Protein AF-A0A940B332-F1 (afdb_monomer_lite)

Foldseek 3Di:
DADADPDPFVVVVVVVVVCVVVVVPPPDDDDDDDDDDDDDDDDDDDDDDDDDDDDDDDPPPPDPDDPQLVVQCVVCVLLVHHSVLCVPVRVLLVLLLVLLLAQLLCQLCSSLSSSLSSLCNVQPDPVQSVVLSVLSNQAHEEEAEDLGFAWDQDQLRNYIYTYYNVPLPDDPSNSLRVQLNVLLSQQCTPPSHAQAFWWDLVADIDGPVPDDPVSVVVPPDDRTDTFDQVLLSNLVSQLSSCVRPQVAGDASRLSVLLLQLVCLQPNPVLSSCLRSDSCVRVSVVVLVVLLPDDPVRSVQQRLQSVCLRRVPDPHDPDHAASLLSSQSSNCSRVNNVQVVVLLNLQSLQRSQVPPRPPPNDDHPPVVNVVSHDDPVVQVVLQCVQVVVDPPADPQKDKDGWGWGDDRSATWTKIAIDHPDPVDAFGMKIFRADSVVRDTPDMDTDGDPRCPDRSQDDDDDPVLVVVQVVQQAPLQVQLVDDFDPDDDPLRVLSRLQSVLSNQQSAAEAADPSPPPVVVAAGQPDSVLSVLLSVLVSVLSVLDFHCLQSLLRGSQAHHEYEYEGQDDDPDQWDWDDDRNHIYTYGYQHRNDPVSSVCSNLSVLLSSLLSVVSRLVSSCSSHSDQPDDPVVLCVLADPPQDAPLDDDPVVLVVSCVVRVQQAPDSQLSNGPSSRRSNLLSCLLVLHQHHPSSLVSLVSVVVSSPVSDPCVRPPPARSSRVSSVVNNVVNVVVVD

Sequence (732 aa):
MLRSQKVGCVLLACIVLLEIVVGTACRKTDKKDNTADSTEISETEEDPSSIGSEETPSQTEAKPMDPIEKEAKELASELGVSEKELHGRYDLFIKYADCVVNNPKMGDWRGYALHYFPIIADHLTEEYEESFLEKVKDLRMISMPIEDAGGDFNAPGDTIRITGDGSVYKTETTYTTIYHEMTHFLDAFVEGEESPDMFYTGERFAYPDDYTEEENLNNQSYNYKVIYASFITEGGAELYMSKYFGRSPRAYFSESCFLTGIEWIYGSEALDTLFFSKDSTKRFIDMLKDAGYSDEEICKVFDSFNYDTYARIDQPEDFICFEDVLVDLYEHVKGKNWKEDKVFCQILQQIHLGYNHMYEPAVKNPEINDVLVEYSQRSQWTNAIMDQISDIPEDAFYDQLCVMIRNDKPYLASRVSVCDITVRLDAVEVEYDFDSDKMLSYDIIIYNHPTEIPKTLPQGAELDERLSSFAHDNSKAHQQTPYSGSSEMKDLYERACEIGNKYGVYIHVGEDLPEYLGRGDVSSAEHLKSALDQVEKVLGQFPEGYFDQLNYGYYTGFDIVLCDWPLWEEMSVLRTGEDYFFHVALECRNDKNVALVGERLLDAIFSATDLKLKNYYENFETPDFSEEKWDELNPVEFFYSGYVDEDKSKEQFAQNKEYVATEKSIIWAPKDRSQLMTSVMQSKDLSETCLKKAEYYSSVIREVFDDSNWPEKTFWEEEIAAQSENSGEKAA

Structure (mmCIF, N/CA/C/O backbone):
data_AF-A0A940B332-F1
#
_entry.id   AF-A0A940B332-F1
#
loop_
_atom_site.group_PDB
_atom_site.id
_atom_site.type_symbol
_atom_site.label_atom_id
_atom_site.label_alt_id
_atom_site.label_comp_id
_atom_site.label_asym_id
_atom_site.label_entity_id
_atom_site.label_seq_id
_atom_site.pdbx_PDB_ins_code
_atom_site.Cartn_x
_atom_site.Cartn_y
_atom_site.Cartn_z
_atom_site.occupancy
_atom_site.B_iso_or_equiv
_atom_site.auth_seq_id
_atom_site.auth_comp_id
_atom_site.auth_asym_id
_atom_site.auth_atom_id
_atom_site.pdbx_PDB_model_num
ATOM 1 N N . MET A 1 1 ? 13.219 2.779 11.810 1.00 25.81 1 MET A N 1
ATOM 2 C CA . MET A 1 1 ? 12.960 4.078 11.151 1.00 25.81 1 MET A CA 1
ATOM 3 C C . MET A 1 1 ? 11.539 4.045 10.565 1.00 25.81 1 MET A C 1
ATOM 5 O O . MET A 1 1 ? 11.357 3.984 9.367 1.00 25.81 1 MET A O 1
ATOM 9 N N . LEU A 1 2 ? 10.515 4.016 11.432 1.00 23.53 2 LEU A N 1
ATOM 10 C CA . LEU A 1 2 ? 9.114 3.641 11.127 1.00 23.53 2 LEU A CA 1
ATOM 11 C C . LEU A 1 2 ? 8.190 4.845 10.796 1.00 23.53 2 LEU A C 1
ATOM 13 O O . LEU A 1 2 ? 7.052 4.905 11.248 1.00 23.53 2 LEU A O 1
ATOM 17 N N . ARG A 1 3 ? 8.665 5.868 10.071 1.00 23.08 3 ARG A N 1
ATOM 18 C CA . ARG A 1 3 ? 7.883 7.113 9.842 1.00 23.08 3 ARG A CA 1
ATOM 19 C C . ARG A 1 3 ? 7.769 7.581 8.381 1.00 23.08 3 ARG A C 1
ATOM 21 O O . ARG A 1 3 ? 7.344 8.706 8.145 1.00 23.08 3 ARG A O 1
ATOM 28 N N . SER A 1 4 ? 8.096 6.753 7.395 1.00 30.53 4 SER A N 1
ATOM 29 C CA . SER A 1 4 ? 8.388 7.206 6.027 1.00 30.53 4 SER A CA 1
ATOM 30 C C . SER A 1 4 ? 7.312 6.931 4.954 1.00 30.53 4 SER A C 1
ATOM 32 O O . SER A 1 4 ? 7.674 6.763 3.798 1.00 30.53 4 SER A O 1
ATOM 34 N N . GLN A 1 5 ? 6.004 6.948 5.228 1.00 32.47 5 GLN A N 1
ATOM 35 C CA . GLN A 1 5 ? 5.006 6.706 4.150 1.00 32.47 5 GLN A CA 1
ATOM 36 C C . GLN A 1 5 ? 3.855 7.724 4.049 1.00 32.47 5 GLN A C 1
ATOM 38 O O . GLN A 1 5 ? 3.213 7.823 3.014 1.00 32.47 5 GLN A O 1
ATOM 43 N N . LYS A 1 6 ? 3.634 8.587 5.048 1.00 27.88 6 LYS A N 1
ATOM 44 C CA . LYS A 1 6 ? 2.374 9.354 5.166 1.00 27.88 6 LYS A CA 1
ATOM 45 C C . LYS A 1 6 ? 2.234 10.667 4.361 1.00 27.88 6 LYS A C 1
ATOM 47 O O . LYS A 1 6 ? 1.280 11.390 4.606 1.00 27.88 6 LYS A O 1
ATOM 52 N N . VAL A 1 7 ? 3.149 11.043 3.458 1.00 30.81 7 VAL A N 1
ATOM 53 C CA . VAL A 1 7 ? 3.146 12.417 2.871 1.00 30.81 7 VAL A CA 1
ATOM 54 C C . VAL A 1 7 ? 2.887 12.471 1.355 1.00 30.81 7 VAL A C 1
ATOM 56 O O . VAL A 1 7 ? 2.573 13.541 0.843 1.00 30.81 7 VAL A O 1
ATOM 59 N N . GLY A 1 8 ? 2.914 11.344 0.633 1.00 30.44 8 GLY A N 1
ATOM 60 C CA . GLY A 1 8 ? 2.647 11.331 -0.819 1.00 30.44 8 GLY A CA 1
ATOM 61 C C . GLY A 1 8 ? 1.200 11.678 -1.208 1.00 30.44 8 GLY A C 1
ATOM 62 O O . GLY A 1 8 ? 0.947 12.143 -2.316 1.00 30.44 8 GLY A O 1
ATOM 63 N N . CYS A 1 9 ? 0.249 11.516 -0.287 1.00 31.91 9 CYS A N 1
ATOM 64 C CA . CYS A 1 9 ? -1.176 11.498 -0.611 1.00 31.91 9 CYS A CA 1
ATOM 65 C C . CYS A 1 9 ? -1.838 12.886 -0.748 1.00 31.91 9 CYS A C 1
ATOM 67 O O . CYS A 1 9 ? -2.761 13.051 -1.543 1.00 31.91 9 CYS A O 1
ATOM 69 N N . VAL A 1 10 ? -1.307 13.924 -0.091 1.00 28.31 10 VAL A N 1
ATOM 70 C CA . VAL A 1 10 ? -1.889 15.286 -0.121 1.00 28.31 10 VAL A CA 1
ATOM 71 C C . VAL A 1 10 ? -1.789 15.943 -1.512 1.00 28.31 10 VAL A C 1
ATOM 73 O O . VAL A 1 10 ? -2.579 16.832 -1.845 1.00 28.31 10 VAL A O 1
ATOM 76 N N . LEU A 1 11 ? -0.858 15.496 -2.367 1.00 32.91 11 LEU A N 1
ATOM 77 C CA . LEU A 1 11 ? -0.739 15.997 -3.741 1.00 32.91 11 LEU A CA 1
ATOM 78 C C . LEU A 1 11 ? -1.892 15.526 -4.645 1.00 32.91 11 LEU A C 1
ATOM 80 O O . LEU A 1 11 ? -2.330 16.293 -5.503 1.00 32.91 11 LEU A O 1
ATOM 84 N N . LEU A 1 12 ? -2.435 14.321 -4.424 1.00 33.28 12 LEU A N 1
ATOM 85 C CA . LEU A 1 12 ? -3.453 13.708 -5.288 1.00 33.28 12 LEU A CA 1
ATOM 86 C C . LEU A 1 12 ? -4.761 14.526 -5.320 1.00 33.28 12 LEU A C 1
ATOM 88 O O . LEU A 1 12 ? -5.357 14.729 -6.380 1.00 33.28 12 LEU A O 1
ATOM 92 N N . ALA A 1 13 ? -5.171 15.071 -4.170 1.00 27.17 13 ALA A N 1
ATOM 93 C CA . ALA A 1 13 ? -6.400 15.857 -4.025 1.00 27.17 13 ALA A CA 1
ATOM 94 C C . ALA A 1 13 ? -6.314 17.262 -4.658 1.00 27.17 13 ALA A C 1
ATOM 96 O O . ALA A 1 13 ? -7.318 17.806 -5.124 1.00 27.17 13 ALA A O 1
ATOM 97 N N . CYS A 1 14 ? -5.116 17.856 -4.726 1.00 28.20 14 CYS A N 1
ATOM 98 C CA . CYS A 1 14 ? -4.923 19.166 -5.359 1.00 28.20 14 CYS A CA 1
ATOM 99 C C . CYS A 1 14 ? -4.946 19.084 -6.898 1.00 28.20 14 CYS A C 1
ATOM 101 O O . CYS A 1 14 ? -5.282 20.068 -7.560 1.00 28.20 14 CYS A O 1
ATOM 103 N N . ILE A 1 15 ? -4.634 17.911 -7.459 1.00 37.31 15 ILE A N 1
ATOM 104 C CA . ILE A 1 15 ? -4.509 17.662 -8.902 1.00 37.31 15 ILE A CA 1
ATOM 105 C C . ILE A 1 15 ? -5.889 17.563 -9.578 1.00 37.31 15 ILE A C 1
ATOM 107 O O . ILE A 1 15 ? -6.125 18.228 -10.587 1.00 37.31 15 ILE A O 1
ATOM 111 N N . VAL A 1 16 ? -6.853 16.861 -8.970 1.00 33.00 16 VAL A N 1
ATOM 112 C CA . VAL A 1 16 ? -8.219 16.709 -9.525 1.00 33.00 16 VAL A CA 1
ATOM 113 C C . VAL A 1 16 ? -8.970 18.050 -9.605 1.00 33.00 16 VAL A C 1
ATOM 115 O O . VAL A 1 16 ? -9.742 18.297 -10.534 1.00 33.00 16 VAL A O 1
ATOM 118 N N . LEU A 1 17 ? -8.718 18.966 -8.664 1.00 26.75 17 LEU A N 1
ATOM 119 C CA . LEU A 1 17 ? -9.362 20.284 -8.630 1.00 26.75 17 LEU A CA 1
ATOM 120 C C . LEU A 1 17 ? -8.827 21.261 -9.692 1.00 26.75 17 LEU A C 1
ATOM 122 O O . LEU A 1 17 ? -9.556 22.176 -10.082 1.00 26.75 17 LEU A O 1
ATOM 126 N N . LEU A 1 18 ? -7.594 21.083 -10.184 1.00 27.31 18 LEU A N 1
ATOM 127 C CA . LEU A 1 18 ? -7.011 21.970 -11.197 1.00 27.31 18 LEU A CA 1
ATOM 128 C C . LEU A 1 18 ? -7.456 21.609 -12.626 1.00 27.31 18 LEU A C 1
ATOM 130 O O . LEU A 1 18 ? -7.710 22.508 -13.433 1.00 27.31 18 LEU A O 1
ATOM 134 N N . GLU A 1 19 ? -7.625 20.322 -12.937 1.00 34.66 19 GLU A N 1
ATOM 135 C CA . GLU A 1 19 ? -7.978 19.853 -14.289 1.00 34.66 19 GLU A CA 1
ATOM 136 C C . GLU A 1 19 ? -9.414 20.210 -14.702 1.00 34.66 19 GLU A C 1
ATOM 138 O O . GLU A 1 19 ? -9.650 20.631 -15.841 1.00 34.66 19 GLU A O 1
ATOM 143 N N . ILE A 1 20 ? -10.363 20.187 -13.758 1.00 32.94 20 ILE A N 1
ATOM 144 C CA . ILE A 1 20 ? -11.756 20.613 -13.995 1.00 32.94 20 ILE A CA 1
ATOM 145 C C . ILE A 1 20 ? -11.822 22.099 -14.409 1.00 32.94 20 ILE A C 1
ATOM 147 O O . ILE A 1 20 ? -12.674 22.509 -15.209 1.00 32.94 20 ILE A O 1
ATOM 151 N N . VAL A 1 21 ? -10.899 22.922 -13.901 1.00 27.95 21 VAL A N 1
ATOM 152 C CA . VAL A 1 21 ? -10.897 24.376 -14.119 1.00 27.95 21 VAL A CA 1
ATOM 153 C C . VAL A 1 21 ? -10.190 24.768 -15.423 1.00 27.95 21 VAL A C 1
ATOM 155 O O . VAL A 1 21 ? -10.594 25.742 -16.061 1.00 27.95 21 VAL A O 1
ATOM 158 N N . VAL A 1 22 ? -9.181 24.014 -15.873 1.00 33.53 22 VAL A N 1
ATOM 159 C CA . VAL A 1 22 ? -8.418 24.343 -17.094 1.00 33.53 22 VAL A CA 1
ATOM 160 C C . VAL A 1 22 ? -9.068 23.762 -18.359 1.00 33.53 22 VAL A C 1
ATOM 162 O O . VAL A 1 22 ? -9.138 24.453 -19.381 1.00 33.53 22 VAL A O 1
ATOM 165 N N . GLY A 1 23 ? -9.651 22.557 -18.297 1.00 29.08 23 GLY A N 1
ATOM 166 C CA . GLY A 1 23 ? -10.296 21.905 -19.450 1.00 29.08 23 GLY A CA 1
ATOM 167 C C . GLY A 1 23 ? -11.511 22.660 -20.013 1.00 29.08 23 GLY A C 1
ATOM 168 O O . GLY A 1 23 ? -11.804 22.600 -21.210 1.00 29.08 23 GLY A O 1
ATOM 169 N N . THR A 1 24 ? -12.189 23.462 -19.189 1.00 30.78 24 THR A N 1
ATOM 170 C CA . THR A 1 24 ? -13.354 24.261 -19.604 1.00 30.78 24 THR A CA 1
ATOM 171 C C . THR A 1 24 ? -12.993 25.559 -20.340 1.00 30.78 24 THR A C 1
ATOM 173 O O . THR A 1 24 ? -13.856 26.143 -21.004 1.00 30.78 24 THR A O 1
ATOM 176 N N . ALA A 1 25 ? -11.734 26.009 -20.299 1.00 27.69 25 ALA A N 1
ATOM 177 C CA . ALA A 1 25 ? -11.331 27.303 -20.856 1.00 27.69 25 ALA A CA 1
ATOM 178 C C . ALA A 1 25 ? -10.917 27.265 -22.344 1.00 27.69 25 ALA A C 1
ATOM 180 O O . ALA A 1 25 ? -10.991 28.297 -23.014 1.00 27.69 25 ALA A O 1
ATOM 181 N N . CYS A 1 26 ? -10.534 26.105 -22.895 1.00 29.19 26 CYS A N 1
ATOM 182 C CA . CYS A 1 26 ? -9.920 26.030 -24.233 1.00 29.19 26 CYS A CA 1
ATOM 183 C C . CYS A 1 26 ? -10.832 25.537 -25.376 1.00 29.19 26 CYS A C 1
ATOM 185 O O . CYS A 1 26 ? -10.483 25.717 -26.541 1.00 29.19 26 CYS A O 1
ATOM 187 N N . ARG A 1 27 ? -12.030 24.997 -25.109 1.00 31.02 27 ARG A N 1
ATOM 188 C CA . ARG A 1 27 ? -12.973 24.543 -26.159 1.00 31.02 27 ARG A CA 1
ATOM 189 C C . ARG A 1 27 ? -14.065 25.576 -26.476 1.00 31.02 27 ARG A C 1
ATOM 191 O O . ARG A 1 27 ? -15.256 25.314 -26.341 1.00 31.02 27 ARG A O 1
ATOM 198 N N . LYS A 1 28 ? -13.678 26.763 -26.951 1.00 29.42 28 LYS A N 1
ATOM 199 C CA . LYS A 1 28 ? -14.572 27.639 -27.736 1.00 29.42 28 LYS A CA 1
ATOM 200 C C . LYS A 1 28 ? -13.789 28.353 -28.834 1.00 29.42 28 LYS A C 1
ATOM 202 O O . LYS A 1 28 ? -13.174 29.375 -28.556 1.00 29.42 28 LYS A O 1
ATOM 207 N N . THR A 1 29 ? -13.856 27.854 -30.073 1.00 27.55 29 THR A N 1
ATOM 208 C CA . THR A 1 29 ? -14.314 28.620 -31.259 1.00 27.55 29 THR A CA 1
ATOM 209 C C . THR A 1 29 ? -14.239 27.814 -32.573 1.00 27.55 29 THR A C 1
ATOM 211 O O . THR A 1 29 ? -13.192 27.327 -32.975 1.00 27.55 29 THR A O 1
ATOM 214 N N . ASP A 1 30 ? -15.407 27.740 -33.222 1.00 28.02 30 ASP A N 1
ATOM 215 C CA . ASP A 1 30 ? -15.729 27.844 -34.655 1.00 28.02 30 ASP A CA 1
ATOM 216 C C . ASP A 1 30 ? -15.138 26.874 -35.705 1.00 28.02 30 ASP A C 1
ATOM 218 O O . ASP A 1 30 ? -14.140 27.161 -36.366 1.00 28.02 30 ASP A O 1
ATOM 222 N N . LYS A 1 31 ? -15.907 25.819 -36.036 1.00 25.28 31 LYS A N 1
ATOM 223 C CA . LYS A 1 31 ? -15.891 25.187 -37.372 1.00 25.28 31 LYS A CA 1
ATOM 224 C C . LYS A 1 31 ? -16.919 25.867 -38.287 1.00 25.28 31 LYS A C 1
ATOM 226 O O . LYS A 1 31 ? -18.107 25.922 -37.979 1.00 25.28 31 LYS A O 1
ATOM 231 N N . LYS A 1 32 ? -16.445 26.369 -39.432 1.00 24.77 32 LYS A N 1
ATOM 232 C CA . LYS A 1 32 ? -17.267 26.780 -40.579 1.00 24.77 32 LYS A CA 1
ATOM 233 C C . LYS A 1 32 ? -17.603 25.558 -41.430 1.00 24.77 32 LYS A C 1
ATOM 235 O O . LYS A 1 32 ? -16.694 24.877 -41.898 1.00 24.77 32 LYS A O 1
ATOM 240 N N . ASP A 1 33 ? -18.895 25.368 -41.672 1.00 28.73 33 ASP A N 1
ATOM 241 C CA . ASP A 1 33 ? -19.446 24.487 -42.697 1.00 28.73 33 ASP A CA 1
ATOM 242 C C . ASP A 1 33 ? -18.846 24.767 -44.079 1.00 28.73 33 ASP A C 1
ATOM 244 O O . ASP A 1 33 ? -18.777 25.920 -44.510 1.00 28.73 33 ASP A O 1
ATOM 248 N N . ASN A 1 34 ? -18.507 23.701 -44.802 1.00 24.67 34 ASN A N 1
ATOM 249 C CA . ASN A 1 34 ? -18.597 23.665 -46.258 1.00 24.67 34 ASN A CA 1
ATOM 250 C C . ASN A 1 34 ? -18.917 22.237 -46.714 1.00 24.67 34 ASN A C 1
ATOM 252 O O . ASN A 1 34 ? -18.078 21.341 -46.713 1.00 24.67 34 ASN A O 1
ATOM 256 N N . THR A 1 35 ? -20.174 22.076 -47.105 1.00 25.14 35 THR A N 1
ATOM 257 C CA . THR A 1 35 ? -20.719 21.011 -47.941 1.00 25.14 35 THR A CA 1
ATOM 258 C C . THR A 1 35 ? -20.351 21.256 -49.406 1.00 25.14 35 THR A C 1
ATOM 260 O O . THR A 1 35 ? -20.403 22.401 -49.852 1.00 25.14 35 THR A O 1
ATOM 263 N N . ALA A 1 36 ? -20.022 20.181 -50.131 1.00 24.05 36 ALA A N 1
ATOM 264 C CA . ALA A 1 36 ? -20.154 19.953 -51.586 1.00 24.05 36 ALA A CA 1
ATOM 265 C C . ALA A 1 36 ? -19.013 19.037 -52.056 1.00 24.05 36 ALA A C 1
ATOM 267 O O . ALA A 1 36 ? -17.896 19.161 -51.575 1.00 24.05 36 ALA A O 1
ATOM 268 N N . ASP A 1 37 ? -19.134 18.185 -53.060 1.00 23.61 37 ASP A N 1
ATOM 269 C CA . ASP A 1 37 ? -20.228 17.470 -53.703 1.00 23.61 37 ASP A CA 1
ATOM 270 C C . ASP A 1 37 ? -19.497 16.410 -54.554 1.00 23.61 37 ASP A C 1
ATOM 272 O O . ASP A 1 37 ? -18.338 16.573 -54.941 1.00 23.61 37 ASP A O 1
ATOM 276 N N . SER A 1 38 ? -20.190 15.315 -54.791 1.00 26.67 38 SER A N 1
ATOM 277 C CA . SER A 1 38 ? -19.858 14.180 -55.645 1.00 26.67 38 SER A CA 1
ATOM 278 C C . SER A 1 38 ? -19.123 14.490 -56.965 1.00 26.67 38 SER A C 1
ATOM 280 O O . SER A 1 38 ? -19.449 15.434 -57.685 1.00 26.67 38 SER A O 1
ATOM 282 N N . THR A 1 39 ? -18.197 13.610 -57.368 1.00 24.53 39 THR A N 1
ATOM 283 C CA . THR A 1 39 ? -18.066 13.222 -58.787 1.00 24.53 39 THR A CA 1
ATOM 284 C C . THR A 1 39 ? -17.397 11.856 -58.956 1.00 24.53 39 THR A C 1
ATOM 286 O O . THR A 1 39 ? -16.235 11.657 -58.610 1.00 24.53 39 THR A O 1
ATOM 289 N N . GLU A 1 40 ? -18.167 10.926 -59.519 1.00 24.30 40 GLU A N 1
ATOM 290 C CA . GLU A 1 40 ? -17.716 9.691 -60.160 1.00 24.30 40 GLU A CA 1
ATOM 291 C C . GLU A 1 40 ? -16.801 9.997 -61.351 1.00 24.30 40 GLU A C 1
ATOM 293 O O . GLU A 1 40 ? -17.133 10.863 -62.162 1.00 24.30 40 GLU A O 1
ATOM 298 N N . ILE A 1 41 ? -15.735 9.208 -61.530 1.00 25.36 41 ILE A N 1
ATOM 299 C CA . ILE A 1 41 ? -15.218 8.848 -62.858 1.00 25.36 41 ILE A CA 1
ATOM 300 C C . ILE A 1 41 ? -14.803 7.371 -62.829 1.00 25.36 41 ILE A C 1
ATOM 302 O O . ILE A 1 41 ? -13.856 6.978 -62.153 1.00 25.36 41 ILE A O 1
ATOM 306 N N . SER A 1 42 ? -15.548 6.569 -63.583 1.00 23.17 42 SER A N 1
ATOM 307 C CA . SER A 1 42 ? -15.199 5.237 -64.073 1.00 23.17 42 SER A CA 1
ATOM 308 C C . SER A 1 42 ? -14.188 5.322 -65.220 1.00 23.17 42 SER A C 1
ATOM 310 O O . SER A 1 42 ? -14.337 6.221 -66.042 1.00 23.17 42 SER A O 1
ATOM 312 N N . GLU A 1 43 ? -13.272 4.352 -65.349 1.00 25.11 43 GLU A N 1
ATOM 313 C CA . GLU A 1 43 ? -13.110 3.522 -66.567 1.00 25.11 43 GLU A CA 1
ATOM 314 C C . GLU A 1 43 ? -11.915 2.534 -66.493 1.00 25.11 43 GLU A C 1
ATOM 316 O O . GLU A 1 43 ? -10.771 2.938 -66.315 1.00 25.11 43 GLU A O 1
ATOM 321 N N . THR A 1 44 ? -12.256 1.245 -66.689 1.00 24.30 44 THR A N 1
ATOM 322 C CA . THR A 1 44 ? -11.588 0.163 -67.474 1.00 24.30 44 THR A CA 1
ATOM 323 C C . THR A 1 44 ? -10.153 -0.274 -67.143 1.00 24.30 44 THR A C 1
ATOM 325 O O . THR A 1 44 ? -9.211 0.498 -67.245 1.00 24.30 44 THR A O 1
ATOM 328 N N . GLU A 1 45 ? -9.987 -1.500 -66.628 1.00 25.67 45 GLU A N 1
ATOM 329 C CA . GLU A 1 45 ? -9.716 -2.777 -67.348 1.00 25.67 45 GLU A CA 1
ATOM 330 C C . GLU A 1 45 ? -8.263 -2.925 -67.827 1.00 25.67 45 GLU A C 1
ATOM 332 O O . GLU A 1 45 ? -7.839 -2.234 -68.742 1.00 25.67 45 GLU A O 1
ATOM 337 N N . GLU A 1 46 ? -7.543 -3.896 -67.250 1.00 24.12 46 GLU A N 1
ATOM 338 C CA . GLU A 1 46 ? -6.869 -4.974 -67.994 1.00 24.12 46 GLU A CA 1
ATOM 339 C C . GLU A 1 46 ? -6.329 -6.029 -67.005 1.00 24.12 46 GLU A C 1
ATOM 341 O O . GLU A 1 46 ? -5.409 -5.787 -66.228 1.00 24.12 46 GLU A O 1
ATOM 346 N N . ASP A 1 47 ? -6.943 -7.211 -67.048 1.00 24.75 47 ASP A N 1
ATOM 347 C CA . ASP A 1 47 ? -6.435 -8.484 -66.525 1.00 24.75 47 ASP A CA 1
ATOM 348 C C . ASP A 1 47 ? -5.856 -9.256 -67.731 1.00 24.75 47 ASP A C 1
ATOM 350 O O . ASP A 1 47 ? -6.387 -9.131 -68.844 1.00 24.75 47 ASP A O 1
ATOM 354 N N . PRO A 1 48 ? -4.787 -10.056 -67.571 1.00 34.38 48 PRO A N 1
ATOM 355 C CA . PRO A 1 48 ? -5.071 -11.488 -67.604 1.00 34.38 48 PRO A CA 1
ATOM 356 C C . PRO A 1 48 ? -4.174 -12.346 -66.693 1.00 34.38 48 PRO A C 1
ATOM 358 O O . PRO A 1 48 ? -2.967 -12.468 -66.891 1.00 34.38 48 PRO A O 1
ATOM 361 N N . SER A 1 49 ? -4.838 -13.086 -65.809 1.00 25.95 49 SER A N 1
ATOM 362 C CA . SER A 1 49 ? -4.753 -14.541 -65.607 1.00 25.95 49 SER A CA 1
ATOM 363 C C . SER A 1 49 ? -3.367 -15.214 -65.540 1.00 25.95 49 SER A C 1
ATOM 365 O O . SER A 1 49 ? -2.701 -15.405 -66.558 1.00 25.95 49 SER A O 1
ATOM 367 N N . SER A 1 50 ? -3.080 -15.863 -64.406 1.00 26.86 50 SER A N 1
ATOM 368 C CA . SER A 1 50 ? -2.624 -17.260 -64.439 1.00 26.86 50 SER A CA 1
ATOM 369 C C . SER A 1 50 ? -3.023 -18.020 -63.173 1.00 26.86 50 SER A C 1
ATOM 371 O O . SER A 1 50 ? -2.716 -17.614 -62.058 1.00 26.86 50 SER A O 1
ATOM 373 N N . ILE A 1 51 ? -3.714 -19.129 -63.410 1.00 31.78 51 ILE A N 1
ATOM 374 C CA . ILE A 1 51 ? -4.266 -20.109 -62.475 1.00 31.78 51 ILE A CA 1
ATOM 375 C C . ILE A 1 51 ? -3.144 -20.990 -61.905 1.00 31.78 51 ILE A C 1
ATOM 377 O O . ILE A 1 51 ? -2.322 -21.495 -62.670 1.00 31.78 51 ILE A O 1
ATOM 381 N N . GLY A 1 52 ? -3.167 -21.247 -60.593 1.00 26.78 52 GLY A N 1
ATOM 382 C CA . GLY A 1 52 ? -2.272 -22.191 -59.917 1.00 26.78 52 GLY A CA 1
ATOM 383 C C . GLY A 1 52 ? -2.855 -22.728 -58.606 1.00 26.78 52 GLY A C 1
ATOM 384 O O . GLY A 1 52 ? -2.616 -22.152 -57.558 1.00 26.78 52 GLY A O 1
ATOM 385 N N . SER A 1 53 ? -3.634 -23.810 -58.732 1.00 27.19 53 SER A N 1
ATOM 386 C CA . SER A 1 53 ? -3.947 -24.887 -57.765 1.00 27.19 53 SER A CA 1
ATOM 387 C C . SER A 1 53 ? -4.117 -24.579 -56.267 1.00 27.19 53 SER A C 1
ATOM 389 O O . SER A 1 53 ? -3.153 -24.335 -55.551 1.00 27.19 53 SER A O 1
ATOM 391 N N . GLU A 1 54 ? -5.350 -24.796 -55.800 1.00 29.34 54 GLU A N 1
ATOM 392 C CA . GLU A 1 54 ? -5.732 -25.061 -54.409 1.00 29.34 54 GLU A CA 1
ATOM 393 C C . GLU A 1 54 ? -4.907 -26.215 -53.807 1.00 29.34 54 GLU A C 1
ATOM 395 O O . GLU A 1 54 ? -5.029 -27.368 -54.232 1.00 29.34 54 GLU A O 1
ATOM 400 N N . GLU A 1 55 ? -4.102 -25.919 -52.785 1.00 29.45 55 GLU A N 1
ATOM 401 C CA . GLU A 1 55 ? -3.635 -26.922 -51.829 1.00 29.45 55 GLU A CA 1
ATOM 402 C C . GLU A 1 55 ? -4.672 -27.064 -50.710 1.00 29.45 55 GLU A C 1
ATOM 404 O O . GLU A 1 55 ? -5.049 -26.116 -50.024 1.00 29.45 55 GLU A O 1
ATOM 409 N N . THR A 1 56 ? -5.167 -28.288 -50.565 1.00 29.45 56 THR A N 1
ATOM 410 C CA . THR A 1 56 ? -6.019 -28.737 -49.465 1.00 29.45 56 THR A CA 1
ATOM 411 C C . THR A 1 56 ? -5.270 -28.575 -48.133 1.00 29.45 56 THR A C 1
ATOM 413 O O . THR A 1 56 ? -4.099 -28.956 -48.078 1.00 29.45 56 THR A O 1
ATOM 416 N N . PRO A 1 57 ? -5.895 -28.087 -47.043 1.00 33.16 57 PRO A N 1
ATOM 417 C CA . PRO A 1 57 ? -5.224 -28.005 -45.753 1.00 33.16 57 PRO A CA 1
ATOM 418 C C . PRO A 1 57 ? -4.875 -29.415 -45.277 1.00 33.16 57 PRO A C 1
ATOM 420 O O . PRO A 1 57 ? -5.756 -30.245 -45.038 1.00 33.16 57 PRO A O 1
ATOM 423 N N . SER A 1 58 ? -3.577 -29.684 -45.154 1.00 30.30 58 SER A N 1
ATOM 424 C CA . SER A 1 58 ? -3.062 -30.819 -44.400 1.00 30.30 58 SER A CA 1
ATOM 425 C C . SER A 1 58 ? -3.636 -30.739 -42.989 1.00 30.30 58 SER A C 1
ATOM 427 O O . SER A 1 58 ? -3.332 -29.804 -42.252 1.00 30.30 58 SER A O 1
ATOM 429 N N . GLN A 1 59 ? -4.480 -31.706 -42.623 1.00 35.00 59 GLN A N 1
ATOM 430 C CA . GLN A 1 59 ? -4.870 -31.943 -41.239 1.00 35.00 59 GLN A CA 1
ATOM 431 C C . GLN A 1 59 ? -3.604 -32.264 -40.449 1.00 35.00 59 GLN A C 1
ATOM 433 O O . GLN A 1 59 ? -3.112 -33.390 -40.459 1.00 35.00 59 GLN A O 1
ATOM 438 N N . THR A 1 60 ? -3.050 -31.252 -39.793 1.00 37.22 60 THR A N 1
ATOM 439 C CA . THR A 1 60 ? -2.094 -31.448 -38.715 1.00 37.22 60 THR A CA 1
ATOM 440 C C . THR A 1 60 ? -2.858 -32.176 -37.615 1.00 37.22 60 THR A C 1
ATOM 442 O O . THR A 1 60 ? -3.768 -31.604 -37.016 1.00 37.22 60 THR A O 1
ATOM 445 N N . GLU A 1 61 ? -2.565 -33.462 -37.406 1.00 39.28 61 GLU A N 1
ATOM 446 C CA . GLU A 1 61 ? -3.034 -34.194 -36.229 1.00 39.28 61 GLU A CA 1
ATOM 447 C C . GLU A 1 61 ? -2.670 -33.362 -34.995 1.00 39.28 61 GLU A C 1
ATOM 449 O O . GLU A 1 61 ? -1.490 -33.150 -34.704 1.00 39.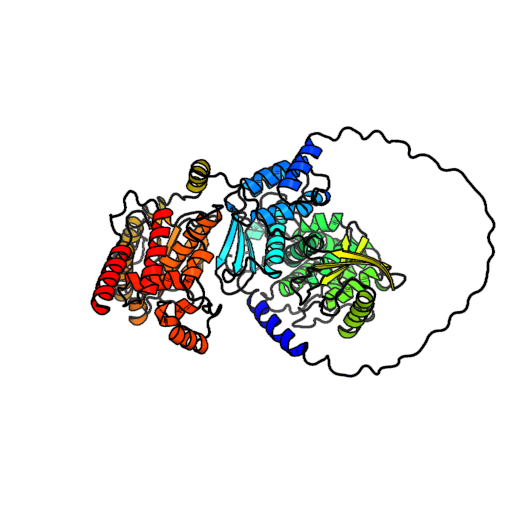28 61 GLU A O 1
ATOM 454 N N . ALA A 1 62 ? -3.687 -32.825 -34.313 1.00 42.91 62 ALA A N 1
ATOM 455 C CA . ALA A 1 62 ? -3.499 -32.098 -33.071 1.00 42.91 62 ALA A CA 1
ATOM 456 C C . ALA A 1 62 ? -2.807 -33.043 -32.086 1.00 42.91 62 ALA A C 1
ATOM 458 O O . ALA A 1 62 ? -3.331 -34.117 -31.775 1.00 42.91 62 ALA A O 1
ATOM 459 N N . LYS A 1 63 ? -1.605 -32.666 -31.633 1.00 51.72 63 LYS A N 1
ATOM 460 C CA . LYS A 1 63 ? -0.944 -33.366 -30.530 1.00 51.72 63 LYS A CA 1
ATOM 461 C C . LYS A 1 63 ? -1.935 -33.449 -29.361 1.00 51.72 63 LYS A C 1
ATOM 463 O O . LYS A 1 63 ? -2.610 -32.454 -29.094 1.00 51.72 63 LYS A O 1
ATOM 468 N N . PRO A 1 64 ? -2.045 -34.598 -28.673 1.00 60.09 64 PRO A N 1
ATOM 469 C CA . PRO A 1 64 ? -2.830 -34.666 -27.450 1.00 60.09 64 PRO A CA 1
ATOM 470 C C . PRO A 1 64 ? -2.287 -33.623 -26.468 1.00 60.09 64 PRO A C 1
ATOM 472 O O . PRO A 1 64 ? -1.089 -33.618 -26.188 1.00 60.09 64 PRO A O 1
ATOM 475 N N . MET A 1 65 ? -3.168 -32.720 -26.034 1.00 68.88 65 MET A N 1
ATOM 476 C CA . MET A 1 65 ? -2.868 -31.653 -25.079 1.00 68.88 65 MET A CA 1
ATOM 477 C C . MET A 1 65 ? -2.355 -32.263 -23.771 1.00 68.88 65 MET A C 1
ATOM 479 O O . MET A 1 65 ? -2.874 -33.296 -23.331 1.00 68.88 65 MET A O 1
ATOM 483 N N . ASP A 1 66 ? -1.321 -31.653 -23.193 1.00 85.81 66 ASP A N 1
ATOM 484 C CA . ASP A 1 66 ? -0.760 -32.063 -21.906 1.00 85.81 66 ASP A CA 1
ATOM 485 C C . ASP A 1 66 ? -1.865 -32.006 -20.829 1.00 85.81 66 ASP A C 1
ATOM 487 O O . ASP A 1 66 ? -2.613 -31.024 -20.788 1.00 85.81 66 ASP A O 1
ATOM 491 N N . PRO A 1 67 ? -2.037 -33.044 -19.985 1.00 89.62 67 PRO A N 1
ATOM 492 C CA . PRO A 1 67 ? -2.978 -33.004 -18.871 1.00 89.62 67 PRO A CA 1
ATOM 493 C C . PRO A 1 67 ? -2.866 -31.752 -17.989 1.00 89.62 67 PRO A C 1
ATOM 495 O O . PRO A 1 67 ? -3.906 -31.226 -17.605 1.00 89.62 67 PRO A O 1
ATOM 498 N N . ILE A 1 68 ? -1.649 -31.254 -17.727 1.00 90.81 68 ILE A N 1
ATOM 499 C CA . ILE A 1 68 ? -1.421 -30.066 -16.881 1.00 90.81 68 ILE A CA 1
ATOM 500 C C . ILE A 1 68 ? -1.890 -28.796 -17.597 1.00 90.81 68 ILE A C 1
ATOM 502 O O . ILE A 1 68 ? -2.578 -27.962 -17.018 1.00 90.81 68 ILE A O 1
ATOM 506 N N . GLU A 1 69 ? -1.565 -28.665 -18.884 1.00 93.69 69 GLU A N 1
ATOM 507 C CA . GLU A 1 69 ? -2.035 -27.554 -19.718 1.00 93.69 69 GLU A CA 1
ATOM 508 C C . GLU A 1 69 ? -3.565 -27.518 -19.779 1.00 93.69 69 GLU A C 1
ATOM 510 O O . GLU A 1 69 ? -4.178 -26.454 -19.692 1.00 93.69 69 GLU A O 1
ATOM 515 N N . LYS A 1 70 ? -4.192 -28.690 -19.912 1.00 92.81 70 LYS A N 1
ATOM 516 C CA . LYS A 1 70 ? -5.646 -28.805 -19.924 1.00 92.81 70 LYS A CA 1
ATOM 517 C C . LYS A 1 70 ? -6.255 -28.342 -18.597 1.00 92.81 70 LYS A C 1
ATOM 519 O O . LYS A 1 70 ? -7.196 -27.556 -18.618 1.00 92.81 70 LYS A O 1
ATOM 524 N N . GLU A 1 71 ? -5.724 -28.834 -17.484 1.00 93.00 71 GLU A N 1
ATOM 525 C CA . GLU A 1 71 ? -6.182 -28.494 -16.136 1.00 93.00 71 GLU A CA 1
ATOM 526 C C . GLU A 1 71 ? -6.048 -26.993 -15.858 1.00 93.00 71 GLU A C 1
ATOM 528 O O . GLU A 1 71 ? -7.016 -26.360 -15.448 1.00 93.00 71 GLU A O 1
ATOM 533 N N . ALA A 1 72 ? -4.899 -26.395 -16.181 1.00 93.44 72 ALA A N 1
ATOM 534 C CA . ALA A 1 72 ? -4.670 -24.967 -15.985 1.00 93.44 72 ALA A CA 1
ATOM 535 C C . ALA A 1 72 ? -5.635 -24.099 -16.805 1.00 93.44 72 ALA A C 1
ATOM 537 O O . ALA A 1 72 ? -6.128 -23.095 -16.303 1.00 93.44 72 ALA A O 1
ATOM 538 N N . LYS A 1 73 ? -5.940 -24.483 -18.053 1.00 92.75 73 LYS A N 1
ATOM 539 C CA . LYS A 1 73 ? -6.901 -23.753 -18.899 1.00 92.75 73 LYS A CA 1
ATOM 540 C C . LYS A 1 73 ? -8.335 -23.863 -18.389 1.00 92.75 73 LYS A C 1
ATOM 542 O O . LYS A 1 73 ? -9.073 -22.882 -18.453 1.00 92.75 73 LYS A O 1
ATOM 547 N N . GLU A 1 74 ? -8.730 -25.042 -17.909 1.00 90.88 74 GLU A N 1
ATOM 548 C CA . GLU A 1 74 ? -10.041 -25.250 -17.285 1.00 90.88 74 GLU A CA 1
ATOM 549 C C . GLU A 1 74 ? -10.158 -24.394 -16.011 1.00 90.88 74 GLU A C 1
ATOM 551 O O . GLU A 1 74 ? -11.091 -23.600 -15.908 1.00 90.88 74 GLU A O 1
ATOM 556 N N . LEU A 1 75 ? -9.156 -24.442 -15.125 1.00 88.31 75 LEU A N 1
ATOM 557 C CA . LEU A 1 75 ? -9.108 -23.646 -13.895 1.00 88.31 75 LEU A CA 1
ATOM 558 C C . LEU A 1 75 ? -9.085 -22.132 -14.163 1.00 88.31 75 LEU A C 1
ATOM 560 O O . LEU A 1 75 ? -9.821 -21.385 -13.528 1.00 88.31 75 LEU A O 1
ATOM 564 N N . ALA A 1 76 ? -8.277 -21.665 -15.119 1.00 88.94 76 ALA A N 1
ATOM 565 C CA . ALA A 1 76 ? -8.207 -20.249 -15.480 1.00 88.94 76 ALA A CA 1
ATOM 566 C C . ALA A 1 76 ? -9.575 -19.733 -15.942 1.00 88.94 76 ALA A C 1
ATOM 568 O O . ALA A 1 76 ? -10.049 -18.709 -15.456 1.00 88.94 76 ALA A O 1
ATOM 569 N N . SER A 1 77 ? -10.258 -20.502 -16.797 1.00 87.00 77 SER A N 1
ATOM 570 C CA . SER A 1 77 ? -11.606 -20.164 -17.253 1.00 87.00 77 SER A CA 1
ATOM 571 C C . SER A 1 77 ? -12.632 -20.139 -16.117 1.00 87.00 77 SER A C 1
ATOM 573 O O . SER A 1 77 ? -13.559 -19.333 -16.183 1.00 87.00 77 SER A O 1
ATOM 575 N N . GLU A 1 78 ? -12.514 -21.016 -15.118 1.00 84.25 78 GLU A N 1
ATOM 576 C CA . GLU A 1 78 ? -13.385 -21.019 -13.933 1.00 84.25 78 GLU A CA 1
ATOM 577 C C . GLU A 1 78 ? -13.143 -19.798 -13.036 1.00 84.25 78 GLU A C 1
ATOM 579 O O . GLU A 1 78 ? -14.085 -19.268 -12.449 1.00 84.25 78 GLU A O 1
ATOM 584 N N . LEU A 1 79 ? -11.897 -19.330 -12.971 1.00 83.31 79 LEU A N 1
ATOM 585 C CA . LEU A 1 79 ? -11.458 -18.214 -12.134 1.00 83.31 79 LEU A CA 1
ATOM 586 C C . LEU A 1 79 ? -11.482 -16.846 -12.837 1.00 83.31 79 LEU A C 1
ATOM 588 O O . LEU A 1 79 ? -11.074 -15.853 -12.241 1.00 83.31 79 LEU A O 1
ATOM 592 N N . GLY A 1 80 ? -11.953 -16.777 -14.085 1.00 81.88 80 GLY A N 1
ATOM 593 C CA . GLY A 1 80 ? -12.039 -15.525 -14.847 1.00 81.88 80 GLY A CA 1
ATOM 594 C C . GLY A 1 80 ? -10.716 -15.042 -15.457 1.00 81.88 80 GLY A C 1
ATOM 595 O O . GLY A 1 80 ? -10.655 -13.918 -15.947 1.00 81.88 80 GLY A O 1
ATOM 596 N N . VAL A 1 81 ? -9.683 -15.888 -15.483 1.00 85.12 81 VAL A N 1
ATOM 597 C CA . VAL A 1 81 ? -8.377 -15.615 -16.100 1.00 85.12 81 VAL A CA 1
ATOM 598 C C . VAL A 1 81 ? -8.349 -16.183 -17.522 1.00 85.12 81 VAL A C 1
ATOM 600 O O . VAL A 1 81 ? -8.770 -17.313 -17.782 1.00 85.12 81 VAL A O 1
ATOM 603 N N . SER A 1 82 ? -7.858 -15.410 -18.486 1.00 86.62 82 SER A N 1
ATOM 604 C CA . SER A 1 82 ? -7.759 -15.847 -19.878 1.00 86.62 82 SER A CA 1
ATOM 605 C C . SER A 1 82 ? -6.560 -16.773 -20.110 1.00 86.62 82 SER A C 1
ATOM 607 O O . SER A 1 82 ? -5.507 -16.636 -19.497 1.00 86.62 82 SER A O 1
ATOM 609 N N . GLU A 1 83 ? -6.666 -17.687 -21.083 1.00 88.62 83 GLU A N 1
ATOM 610 C CA . GLU A 1 83 ? -5.542 -18.561 -21.469 1.00 88.62 83 GLU A CA 1
ATOM 611 C C . GLU A 1 83 ? -4.282 -17.765 -21.846 1.00 88.62 83 GLU A C 1
ATOM 613 O O . GLU A 1 83 ? -3.163 -18.213 -21.593 1.00 88.62 83 GLU A O 1
ATOM 618 N N . LYS A 1 84 ? -4.462 -16.581 -22.449 1.00 86.75 84 LYS A N 1
ATOM 619 C CA . LYS A 1 84 ? -3.350 -15.724 -22.865 1.00 86.75 84 LYS A CA 1
ATOM 620 C C . LYS A 1 84 ? -2.533 -15.227 -21.680 1.00 86.75 84 LYS A C 1
ATOM 622 O O . LYS A 1 84 ? -1.332 -15.112 -21.851 1.00 86.75 84 LYS A O 1
ATOM 627 N N . GLU A 1 85 ? -3.159 -14.995 -20.527 1.00 87.62 85 GLU A N 1
ATOM 628 C CA . GLU A 1 85 ? -2.530 -14.511 -19.288 1.00 87.62 85 GLU A CA 1
ATOM 629 C C . GLU A 1 85 ? -1.699 -15.588 -18.573 1.00 87.62 85 GLU A C 1
ATOM 631 O O . GLU A 1 85 ? -0.918 -15.273 -17.683 1.00 87.62 85 GLU A O 1
ATOM 636 N N . LEU A 1 86 ? -1.796 -16.857 -18.988 1.00 91.62 86 LEU A N 1
ATOM 637 C CA . LEU A 1 86 ? -1.021 -17.947 -18.387 1.00 91.62 86 LEU A CA 1
ATOM 638 C C . LEU A 1 86 ? 0.435 -17.996 -18.865 1.00 91.62 86 LEU A C 1
ATOM 640 O O . LEU A 1 86 ? 1.256 -18.660 -18.235 1.00 91.62 86 LEU A O 1
ATOM 644 N N . HIS A 1 87 ? 0.738 -17.382 -20.016 1.00 93.00 87 HIS A N 1
ATOM 645 C CA . HIS A 1 87 ? 2.088 -17.273 -20.597 1.00 93.00 87 HIS A CA 1
ATOM 646 C C . HIS A 1 87 ? 2.842 -18.625 -20.684 1.00 93.00 87 HIS A C 1
ATOM 648 O O . HIS A 1 87 ? 4.067 -18.698 -20.667 1.00 93.00 87 HIS A O 1
ATOM 654 N N . GLY A 1 88 ? 2.105 -19.739 -20.788 1.00 93.25 88 GLY A N 1
ATOM 655 C CA . GLY A 1 88 ? 2.662 -21.096 -20.841 1.00 93.25 88 GLY A CA 1
ATOM 656 C C . GLY A 1 88 ? 3.139 -21.675 -19.499 1.00 93.25 88 GLY A C 1
ATOM 657 O O . GLY A 1 88 ? 3.601 -22.815 -19.471 1.00 93.25 88 GLY A O 1
ATOM 658 N N . ARG A 1 89 ? 2.996 -20.955 -18.378 1.00 95.06 89 ARG A N 1
ATOM 659 C CA . ARG A 1 89 ? 3.392 -21.386 -17.021 1.00 95.06 89 ARG A CA 1
ATOM 660 C C . ARG A 1 89 ? 2.258 -22.132 -16.301 1.00 95.06 89 ARG A C 1
ATOM 662 O O . ARG A 1 89 ? 1.837 -21.762 -15.210 1.00 95.06 89 ARG A O 1
ATOM 669 N N . TYR A 1 90 ? 1.755 -23.203 -16.919 1.00 95.69 90 TYR A N 1
ATOM 670 C CA . TYR A 1 90 ? 0.541 -23.911 -16.478 1.00 95.69 90 TYR A CA 1
ATOM 671 C C . TYR A 1 90 ? 0.630 -24.531 -15.072 1.00 95.69 90 TYR A C 1
ATOM 673 O O . TYR A 1 90 ? -0.285 -24.358 -14.273 1.00 95.69 90 TYR A O 1
ATOM 681 N N . ASP A 1 91 ? 1.725 -25.229 -14.753 1.00 95.44 91 ASP A N 1
ATOM 682 C CA . ASP A 1 91 ? 1.914 -25.865 -13.436 1.00 95.44 91 ASP A CA 1
ATOM 683 C C . ASP A 1 91 ? 2.023 -24.825 -12.308 1.00 95.44 91 ASP A C 1
ATOM 685 O O . ASP A 1 91 ? 1.396 -24.964 -11.256 1.00 95.44 91 ASP A O 1
ATOM 689 N N . LEU A 1 92 ? 2.760 -23.737 -12.558 1.00 95.56 92 LEU A N 1
ATOM 690 C CA . LEU A 1 92 ? 2.871 -22.618 -11.625 1.00 95.56 92 LEU A CA 1
ATOM 691 C C . LEU A 1 92 ? 1.514 -21.938 -11.412 1.00 95.56 92 LEU A C 1
ATOM 693 O O . LEU A 1 92 ? 1.173 -21.640 -10.271 1.00 95.56 92 LEU A O 1
ATOM 697 N N . PHE A 1 93 ? 0.719 -21.747 -12.471 1.00 96.88 93 PHE A N 1
ATOM 698 C CA . PHE A 1 93 ? -0.618 -21.163 -12.347 1.00 96.88 93 PHE A CA 1
ATOM 699 C C . PHE A 1 93 ? -1.519 -21.987 -11.432 1.00 96.88 93 PHE A C 1
ATOM 701 O O . PHE A 1 93 ? -2.156 -21.420 -10.554 1.00 96.88 93 PHE A O 1
ATOM 708 N N . ILE A 1 94 ? -1.548 -23.315 -11.590 1.00 94.94 94 ILE A N 1
ATOM 709 C CA . ILE A 1 94 ? -2.378 -24.190 -10.748 1.00 94.94 94 ILE A CA 1
ATOM 710 C C . ILE A 1 94 ? -1.997 -24.028 -9.271 1.00 94.94 94 ILE A C 1
ATOM 712 O O . ILE A 1 94 ? -2.866 -23.814 -8.428 1.00 94.94 94 ILE A O 1
ATOM 716 N N . LYS A 1 95 ? -0.697 -24.071 -8.958 1.00 95.56 95 LYS A N 1
ATOM 717 C CA . LYS A 1 95 ? -0.194 -23.903 -7.584 1.00 95.56 95 LYS A CA 1
ATOM 718 C C . LYS A 1 95 ? -0.476 -22.506 -7.030 1.00 95.56 95 LYS A C 1
ATOM 720 O O . LYS A 1 95 ? -0.866 -22.370 -5.873 1.00 95.56 95 LYS A O 1
ATOM 725 N N . TYR A 1 96 ? -0.274 -21.476 -7.848 1.00 95.12 96 TYR A N 1
ATOM 726 C CA . TYR A 1 96 ? -0.522 -20.085 -7.483 1.00 95.12 96 TYR A CA 1
ATOM 727 C C . TYR A 1 96 ? -2.004 -19.840 -7.204 1.00 95.12 96 TYR A C 1
ATOM 729 O O . TYR A 1 96 ? -2.353 -19.316 -6.149 1.00 95.12 96 TYR A O 1
ATOM 737 N N . ALA A 1 97 ? -2.874 -20.281 -8.111 1.00 92.06 97 ALA A N 1
ATOM 738 C CA . ALA A 1 97 ? -4.315 -20.175 -7.971 1.00 92.06 97 ALA A CA 1
ATOM 739 C C . ALA A 1 97 ? -4.813 -20.919 -6.727 1.00 92.06 97 ALA A C 1
ATOM 741 O O . ALA A 1 97 ? -5.630 -20.370 -5.992 1.00 92.06 97 ALA A O 1
ATOM 742 N N . ASP A 1 98 ? -4.282 -22.111 -6.436 1.00 89.19 98 ASP A N 1
ATOM 743 C CA . ASP A 1 98 ? -4.594 -22.839 -5.202 1.00 89.19 98 ASP A CA 1
ATOM 744 C C . ASP A 1 98 ? -4.205 -22.033 -3.953 1.00 89.19 98 ASP A C 1
ATOM 746 O O . ASP A 1 98 ? -5.020 -21.896 -3.040 1.00 89.19 98 ASP A O 1
ATOM 750 N N . CYS A 1 99 ? -3.012 -21.426 -3.935 1.00 89.69 99 CYS A N 1
ATOM 751 C CA . CYS A 1 99 ? -2.578 -20.574 -2.826 1.00 89.69 99 CYS A CA 1
ATOM 752 C C . CYS A 1 99 ? -3.474 -19.337 -2.673 1.00 89.69 99 CYS A C 1
ATOM 754 O O . CYS A 1 99 ? -3.890 -19.034 -1.561 1.00 89.69 99 CYS A O 1
ATOM 756 N N . VAL A 1 100 ? -3.811 -18.644 -3.765 1.00 88.56 100 VAL A N 1
ATOM 757 C CA . VAL A 1 100 ? -4.642 -17.429 -3.733 1.00 88.56 100 VAL A CA 1
ATOM 758 C C . VAL A 1 100 ? -6.079 -17.738 -3.318 1.00 88.56 100 VAL A C 1
ATOM 760 O O . VAL A 1 100 ? -6.606 -17.107 -2.405 1.00 88.56 100 VAL A O 1
ATOM 763 N N . VAL A 1 101 ? -6.725 -18.720 -3.951 1.00 83.50 101 VAL A N 1
ATOM 764 C CA . VAL A 1 101 ? -8.126 -19.073 -3.669 1.00 83.50 101 VAL A CA 1
ATOM 765 C C . VAL A 1 101 ? -8.281 -19.545 -2.224 1.00 83.50 101 VAL A C 1
ATOM 767 O O . VAL A 1 101 ? -9.253 -19.174 -1.561 1.00 83.50 101 VAL A O 1
ATOM 770 N N . ASN A 1 102 ? -7.300 -20.295 -1.713 1.00 77.88 102 ASN A N 1
ATOM 771 C CA . ASN A 1 102 ? -7.298 -20.792 -0.342 1.00 77.88 102 ASN A CA 1
ATOM 772 C C . ASN A 1 102 ? -6.656 -19.850 0.681 1.00 77.88 102 ASN A C 1
ATOM 774 O O . ASN A 1 102 ? -6.550 -20.265 1.835 1.00 77.88 102 ASN A O 1
ATOM 778 N N . ASN A 1 103 ? -6.255 -18.628 0.314 1.00 77.62 103 ASN A N 1
ATOM 779 C CA . ASN A 1 103 ? -5.723 -17.652 1.262 1.00 77.62 103 ASN A CA 1
ATOM 780 C C . ASN A 1 103 ? -6.835 -16.709 1.776 1.00 77.62 103 ASN A C 1
ATOM 782 O O . ASN A 1 103 ? -7.149 -15.703 1.132 1.00 77.62 103 ASN A O 1
ATOM 786 N N . PRO A 1 104 ? -7.405 -16.971 2.968 1.00 67.38 104 PRO A N 1
ATOM 787 C CA . PRO A 1 104 ? -8.412 -16.095 3.561 1.00 67.38 104 PRO A CA 1
ATOM 788 C C . PRO A 1 104 ? -7.866 -14.712 3.975 1.00 67.38 104 PRO A C 1
ATOM 790 O O . PRO A 1 104 ? -8.633 -13.770 4.134 1.00 67.38 104 PRO A O 1
ATOM 793 N N . LYS A 1 105 ? -6.542 -14.522 4.106 1.00 71.75 105 LYS A N 1
ATOM 794 C CA . LYS A 1 105 ? -5.932 -13.227 4.480 1.00 71.75 105 LYS A CA 1
ATOM 795 C C . LYS A 1 105 ? -6.054 -12.177 3.367 1.00 71.75 105 LYS A C 1
ATOM 797 O O . LYS A 1 105 ? -5.763 -11.007 3.627 1.00 71.75 105 LYS A O 1
ATOM 802 N N . MET A 1 106 ? -6.453 -12.579 2.157 1.00 74.81 106 MET A N 1
ATOM 803 C CA . MET A 1 106 ? -6.683 -11.692 1.014 1.00 74.81 106 MET A CA 1
ATOM 804 C C . MET A 1 106 ? -8.143 -11.238 0.871 1.00 74.81 106 MET A C 1
ATOM 806 O O . MET A 1 106 ? -8.389 -10.289 0.132 1.00 74.81 106 MET A O 1
ATOM 810 N N . GLY A 1 107 ? -9.105 -11.905 1.526 1.00 70.81 107 GLY A N 1
ATOM 811 C CA . GLY A 1 107 ? -10.535 -11.594 1.420 1.00 70.81 107 GLY A CA 1
ATOM 812 C C . GLY A 1 107 ? -11.009 -11.421 -0.029 1.00 70.81 107 GLY A C 1
ATOM 813 O O . GLY A 1 107 ? -10.789 -12.280 -0.894 1.00 70.81 107 GLY A O 1
ATOM 814 N N . ASP A 1 108 ? -11.607 -10.265 -0.298 1.00 70.12 108 ASP A N 1
ATOM 815 C CA . ASP A 1 108 ? -12.136 -9.873 -1.603 1.00 70.12 108 ASP A CA 1
ATOM 816 C C . ASP A 1 108 ? -11.060 -9.533 -2.654 1.00 70.12 108 ASP A C 1
ATOM 818 O O . ASP A 1 108 ? -11.327 -9.466 -3.854 1.00 70.12 108 ASP A O 1
ATOM 822 N N . TRP A 1 109 ? -9.797 -9.390 -2.254 1.00 76.62 109 TRP A N 1
ATOM 823 C CA . TRP A 1 109 ? -8.716 -9.003 -3.163 1.00 76.62 109 TRP A CA 1
ATOM 824 C C . TRP A 1 109 ? -8.175 -10.152 -4.025 1.00 76.62 109 TRP A C 1
ATOM 826 O O . TRP A 1 109 ? -7.388 -9.921 -4.943 1.00 76.62 109 TRP A O 1
ATOM 836 N N . ARG A 1 110 ? -8.631 -11.392 -3.796 1.00 80.94 110 ARG A N 1
ATOM 837 C CA . ARG A 1 110 ? -8.164 -12.597 -4.511 1.00 80.94 110 ARG A CA 1
ATOM 838 C C . ARG A 1 110 ? -8.323 -12.514 -6.027 1.00 80.94 110 ARG A C 1
ATOM 840 O O . ARG A 1 110 ? -7.477 -13.031 -6.748 1.00 80.94 110 ARG A O 1
ATOM 847 N N . GLY A 1 111 ? -9.365 -11.838 -6.515 1.00 81.06 111 GLY A N 1
ATOM 848 C CA . GLY A 1 111 ? -9.530 -11.596 -7.951 1.00 81.06 111 GLY A CA 1
ATOM 849 C C . GLY A 1 111 ? -8.346 -10.819 -8.532 1.00 81.06 111 GLY A C 1
ATOM 850 O O . GLY A 1 111 ? -7.753 -11.241 -9.520 1.00 81.06 111 GLY A O 1
ATOM 851 N N . TYR A 1 112 ? -7.936 -9.730 -7.876 1.00 83.19 112 TYR A N 1
ATOM 852 C CA . TYR A 1 112 ? -6.772 -8.946 -8.299 1.00 83.19 112 TYR A CA 1
ATOM 853 C C . TYR A 1 112 ? -5.493 -9.773 -8.246 1.00 83.19 112 TYR A C 1
ATOM 855 O O . TYR A 1 112 ? -4.716 -9.729 -9.196 1.00 83.19 112 TYR A O 1
ATOM 863 N N . ALA A 1 113 ? -5.320 -10.583 -7.198 1.00 88.19 113 ALA A N 1
ATOM 864 C CA . ALA A 1 113 ? -4.170 -11.466 -7.100 1.00 88.19 113 ALA A CA 1
ATOM 865 C C . ALA A 1 113 ? -4.097 -12.449 -8.282 1.00 88.19 113 ALA A C 1
ATOM 867 O O . ALA A 1 113 ? -3.083 -12.514 -8.968 1.00 88.19 113 ALA A O 1
ATOM 868 N N . LEU A 1 114 ? -5.195 -13.128 -8.625 1.00 89.38 114 LEU A N 1
ATOM 869 C CA . LEU A 1 114 ? -5.233 -14.028 -9.786 1.00 89.38 114 LEU A CA 1
ATOM 870 C C . LEU A 1 114 ? -4.902 -13.320 -11.107 1.00 89.38 114 LEU A C 1
ATOM 872 O O . LEU A 1 114 ? -4.128 -13.847 -11.905 1.00 89.38 114 LEU A O 1
ATOM 876 N N . HIS A 1 115 ? -5.436 -12.115 -11.321 1.00 87.81 115 HIS A N 1
ATOM 877 C CA . HIS A 1 115 ? -5.146 -11.313 -12.514 1.00 87.81 115 HIS A CA 1
ATOM 878 C C . HIS A 1 115 ? -3.701 -10.802 -12.582 1.00 87.81 115 HIS A C 1
ATOM 880 O O . HIS A 1 115 ? -3.236 -10.446 -13.660 1.00 87.81 115 HIS A O 1
ATOM 886 N N . TYR A 1 116 ? -2.974 -10.784 -11.464 1.00 90.75 116 TYR A N 1
ATOM 887 C CA . TYR A 1 116 ? -1.570 -10.379 -11.423 1.00 90.75 116 TYR A CA 1
ATOM 888 C C . TYR A 1 116 ? -0.614 -11.437 -12.012 1.00 90.75 116 TYR A C 1
ATOM 890 O O . TYR A 1 116 ? 0.554 -11.152 -12.286 1.00 90.75 116 TYR A O 1
ATOM 898 N N . PHE A 1 117 ? -1.106 -12.656 -12.262 1.00 93.25 117 PHE A N 1
ATOM 899 C CA . PHE A 1 117 ? -0.301 -13.789 -12.718 1.00 93.25 117 PHE A CA 1
ATOM 900 C C . PHE A 1 117 ? 0.595 -13.549 -13.950 1.00 93.25 117 PHE A C 1
ATOM 902 O O . PHE A 1 117 ? 1.701 -14.082 -13.936 1.00 93.25 117 PHE A O 1
ATOM 909 N N . PRO A 1 118 ? 0.226 -12.758 -14.980 1.00 92.19 118 PRO A N 1
ATOM 910 C CA . PRO A 1 118 ? 1.101 -12.518 -16.132 1.00 92.19 118 PRO A CA 1
ATOM 911 C C . PRO A 1 118 ? 2.496 -11.998 -15.765 1.00 92.19 118 PRO A C 1
ATOM 913 O O . PRO A 1 118 ? 3.484 -12.470 -16.321 1.00 92.19 118 PRO A O 1
ATOM 916 N N . ILE A 1 119 ? 2.596 -11.085 -14.789 1.00 91.69 119 ILE A N 1
ATOM 917 C CA . ILE A 1 119 ? 3.896 -10.555 -14.340 1.00 91.69 119 ILE A CA 1
ATOM 918 C C . ILE A 1 119 ? 4.694 -11.654 -13.632 1.00 91.69 119 ILE A C 1
ATOM 920 O O . ILE A 1 119 ? 5.887 -11.820 -13.876 1.00 91.69 119 ILE A O 1
ATOM 924 N N . ILE A 1 120 ? 4.023 -12.455 -12.799 1.00 92.50 120 ILE A N 1
ATOM 925 C CA . ILE A 1 120 ? 4.634 -13.608 -12.126 1.00 92.50 120 ILE A CA 1
ATOM 926 C C . ILE A 1 120 ? 5.156 -14.604 -13.169 1.00 92.50 120 ILE A C 1
ATOM 928 O O . ILE A 1 120 ? 6.279 -15.086 -13.063 1.00 92.50 120 ILE A O 1
ATOM 932 N N . ALA A 1 121 ? 4.357 -14.912 -14.188 1.00 92.88 121 ALA A N 1
ATOM 933 C CA . ALA A 1 121 ? 4.693 -15.899 -15.202 1.00 92.88 121 ALA A CA 1
ATOM 934 C C . ALA A 1 121 ? 5.927 -15.504 -16.027 1.00 92.88 121 ALA A C 1
ATOM 936 O O . ALA A 1 121 ? 6.720 -16.386 -16.374 1.00 92.88 121 ALA A O 1
ATOM 937 N N . ASP A 1 122 ? 6.096 -14.210 -16.298 1.00 90.50 122 ASP A N 1
ATOM 938 C CA . ASP A 1 122 ? 7.209 -13.688 -17.091 1.00 90.50 122 ASP A CA 1
ATOM 939 C C . ASP A 1 122 ? 8.486 -13.471 -16.269 1.00 90.50 122 ASP A C 1
ATOM 941 O O . ASP A 1 122 ? 9.576 -13.716 -16.786 1.00 90.50 122 ASP A O 1
ATOM 945 N N . HIS A 1 123 ? 8.375 -13.076 -14.995 1.00 88.81 123 HIS A N 1
ATOM 946 C CA . HIS A 1 123 ? 9.534 -12.626 -14.212 1.00 88.81 123 HIS A CA 1
ATOM 947 C C . HIS A 1 123 ? 9.925 -13.543 -13.039 1.00 88.81 123 HIS A C 1
ATOM 949 O O . HIS A 1 123 ? 11.075 -13.506 -12.598 1.00 88.81 123 HIS A O 1
ATOM 955 N N . LEU A 1 124 ? 9.037 -14.419 -12.547 1.00 88.00 124 LEU A N 1
ATOM 956 C CA . LEU A 1 124 ? 9.392 -15.379 -11.495 1.00 88.00 124 LEU A CA 1
ATOM 957 C C . LEU A 1 124 ? 10.160 -16.570 -12.082 1.00 88.00 124 LEU A C 1
ATOM 959 O O . LEU A 1 124 ? 9.618 -17.375 -12.856 1.00 88.00 124 LEU A O 1
ATOM 963 N N . THR A 1 125 ? 11.417 -16.724 -11.671 1.00 85.06 125 THR A N 1
ATOM 964 C CA . THR A 1 125 ? 12.259 -17.852 -12.085 1.00 85.06 125 THR A CA 1
ATOM 965 C C . THR A 1 125 ? 11.897 -19.135 -11.324 1.00 85.06 125 THR A C 1
ATOM 967 O O . THR A 1 125 ? 11.414 -19.091 -10.192 1.00 85.06 125 THR A O 1
ATOM 970 N N . GLU A 1 126 ? 12.150 -20.299 -11.939 1.00 86.12 126 GLU A N 1
ATOM 971 C CA . GLU A 1 126 ? 11.835 -21.620 -11.355 1.00 86.12 126 GLU A CA 1
ATOM 972 C C . GLU A 1 126 ? 12.480 -21.845 -9.973 1.00 86.12 126 GLU A C 1
ATOM 974 O O . GLU A 1 126 ? 11.936 -22.573 -9.146 1.00 86.12 126 GLU A O 1
ATOM 979 N N . GLU A 1 127 ? 13.629 -21.215 -9.710 1.00 85.06 127 GLU A N 1
ATOM 980 C CA . GLU A 1 127 ? 14.364 -21.327 -8.444 1.00 85.06 127 GLU A CA 1
ATOM 981 C C . GLU A 1 127 ? 13.575 -20.779 -7.246 1.00 85.06 127 GLU A C 1
ATOM 983 O O . GLU A 1 127 ? 13.679 -21.326 -6.147 1.00 85.06 127 GLU A O 1
ATOM 988 N N . TYR A 1 128 ? 12.751 -19.749 -7.459 1.00 82.38 128 TYR A N 1
ATOM 989 C CA . TYR A 1 128 ? 12.050 -19.037 -6.386 1.00 82.38 128 TYR A CA 1
ATOM 990 C C . TYR A 1 128 ? 10.566 -19.381 -6.279 1.00 82.38 128 TYR A C 1
ATOM 992 O O . TYR A 1 128 ? 9.885 -18.855 -5.397 1.00 82.38 128 TYR A O 1
ATOM 1000 N N . GLU A 1 129 ? 10.052 -20.278 -7.127 1.00 89.25 129 GLU A N 1
ATOM 1001 C CA . GLU A 1 129 ? 8.632 -20.646 -7.131 1.00 89.25 129 GLU A CA 1
ATOM 1002 C C . GLU A 1 129 ? 8.148 -21.140 -5.764 1.00 89.25 129 GLU A C 1
ATOM 1004 O O . GLU A 1 129 ? 7.106 -20.699 -5.288 1.00 89.25 129 GLU A O 1
ATOM 1009 N N . GLU A 1 130 ? 8.894 -22.033 -5.106 1.00 88.12 130 GLU A N 1
ATOM 1010 C CA . GLU A 1 130 ? 8.468 -22.620 -3.828 1.00 88.12 130 GLU A CA 1
ATOM 1011 C C . GLU A 1 130 ? 8.390 -21.568 -2.713 1.00 88.12 130 GLU A C 1
ATOM 1013 O O . GLU A 1 130 ? 7.369 -21.468 -2.030 1.00 88.12 130 GLU A O 1
ATOM 1018 N N . SER A 1 131 ? 9.430 -20.742 -2.564 1.00 84.12 131 SER A N 1
ATOM 1019 C CA . SER A 1 131 ? 9.454 -19.658 -1.576 1.00 84.12 131 SER A CA 1
ATOM 1020 C C . SER A 1 131 ? 8.399 -18.594 -1.862 1.00 84.12 131 SER A C 1
ATOM 1022 O O . SER A 1 131 ? 7.755 -18.103 -0.936 1.00 84.12 131 SER A O 1
ATOM 1024 N N . PHE A 1 132 ? 8.187 -18.257 -3.136 1.00 86.75 132 PHE A N 1
ATOM 1025 C CA . PHE A 1 132 ? 7.163 -17.302 -3.540 1.00 86.75 132 PHE A CA 1
ATOM 1026 C C . PHE A 1 132 ? 5.761 -17.822 -3.217 1.00 86.75 132 PHE A C 1
ATOM 1028 O O . PHE A 1 132 ? 4.962 -17.101 -2.627 1.00 86.75 132 PHE A O 1
ATOM 1035 N N . LEU A 1 133 ? 5.462 -19.083 -3.533 1.00 90.19 133 LEU A N 1
ATOM 1036 C CA . LEU A 1 133 ? 4.168 -19.689 -3.222 1.00 90.19 133 LEU A CA 1
ATOM 1037 C C . LEU A 1 133 ? 3.906 -19.755 -1.714 1.00 90.19 133 LEU A C 1
ATOM 1039 O O . LEU A 1 133 ? 2.768 -19.552 -1.298 1.00 90.19 133 LEU A O 1
ATOM 1043 N N . GLU A 1 134 ? 4.927 -19.996 -0.886 1.00 85.25 134 GLU A N 1
ATOM 1044 C CA . GLU A 1 134 ? 4.764 -19.961 0.572 1.00 85.25 134 GLU A CA 1
ATOM 1045 C C . GLU A 1 134 ? 4.355 -18.568 1.057 1.00 85.25 134 GLU A C 1
ATOM 1047 O O . GLU A 1 134 ? 3.363 -18.424 1.766 1.00 85.25 134 GLU A O 1
ATOM 1052 N N . LYS A 1 135 ? 5.018 -17.524 0.563 1.00 84.38 135 LYS A N 1
ATOM 1053 C CA . LYS A 1 135 ? 4.614 -16.145 0.851 1.00 84.38 135 LYS A CA 1
ATOM 1054 C C . LYS A 1 135 ? 3.228 -15.804 0.338 1.00 84.38 135 LYS A C 1
ATOM 1056 O O . LYS A 1 135 ? 2.523 -15.040 0.978 1.00 84.38 135 LYS A O 1
ATOM 1061 N N . VAL A 1 136 ? 2.809 -16.334 -0.812 1.00 87.44 136 VAL A N 1
ATOM 1062 C CA . VAL A 1 136 ? 1.448 -16.103 -1.326 1.00 87.44 136 VAL A CA 1
ATOM 1063 C C . VAL A 1 136 ? 0.407 -16.661 -0.355 1.00 87.44 136 VAL A C 1
ATOM 1065 O O . VAL A 1 136 ? -0.659 -16.064 -0.227 1.00 87.44 136 VAL A O 1
ATOM 1068 N N . LYS A 1 137 ? 0.696 -17.749 0.374 1.00 83.19 137 LYS A N 1
ATOM 1069 C CA . LYS A 1 137 ? -0.193 -18.264 1.436 1.00 83.19 137 LYS A CA 1
ATOM 1070 C C . LYS A 1 137 ? -0.252 -17.339 2.652 1.00 83.19 137 LYS A C 1
ATOM 1072 O O . LYS A 1 137 ? -1.260 -17.329 3.359 1.00 83.19 137 LYS A O 1
ATOM 1077 N N . ASP A 1 138 ? 0.806 -16.571 2.889 1.00 76.75 138 ASP A N 1
ATOM 1078 C CA . ASP A 1 138 ? 0.893 -15.622 3.997 1.00 76.75 138 ASP A CA 1
ATOM 1079 C C . ASP A 1 138 ? 0.530 -14.182 3.630 1.00 76.75 138 ASP A C 1
ATOM 1081 O O . ASP A 1 138 ? 0.217 -13.399 4.532 1.00 76.75 138 ASP A O 1
ATOM 1085 N N . LEU A 1 139 ? 0.460 -13.874 2.331 1.00 80.81 139 LEU A N 1
ATOM 1086 C CA . LEU A 1 139 ? 0.143 -12.556 1.802 1.00 80.81 139 LEU A CA 1
ATOM 1087 C C . LEU A 1 139 ? -1.193 -12.068 2.351 1.00 80.81 139 LEU A C 1
ATOM 1089 O O . LEU A 1 139 ? -2.228 -12.737 2.295 1.00 80.81 139 LEU A O 1
ATOM 1093 N N . ARG A 1 140 ? -1.141 -10.860 2.886 1.00 75.44 140 ARG A N 1
ATOM 1094 C CA . ARG A 1 140 ? -2.207 -10.197 3.609 1.00 75.44 140 ARG A CA 1
ATOM 1095 C C . ARG A 1 140 ? -2.611 -8.935 2.856 1.00 75.44 140 ARG A C 1
ATOM 1097 O O . ARG A 1 140 ? -1.761 -8.091 2.605 1.00 75.44 140 ARG A O 1
ATOM 1104 N N . MET A 1 141 ? -3.889 -8.770 2.520 1.00 74.69 141 MET A N 1
ATOM 1105 C CA . MET A 1 141 ? -4.365 -7.586 1.786 1.00 74.69 141 MET A CA 1
ATOM 1106 C C . MET A 1 141 ? -5.443 -6.861 2.581 1.00 74.69 141 MET A C 1
ATOM 1108 O O . MET A 1 141 ? -6.523 -7.401 2.778 1.00 74.69 141 MET A O 1
ATOM 1112 N N . ILE A 1 142 ? -5.147 -5.650 3.056 1.00 66.62 142 ILE A N 1
ATOM 1113 C CA . ILE A 1 142 ? -5.976 -4.950 4.047 1.00 66.62 142 ILE A CA 1
ATOM 1114 C C . ILE A 1 142 ? -6.518 -3.640 3.480 1.00 66.62 142 ILE A C 1
ATOM 1116 O O . ILE A 1 142 ? -5.784 -2.893 2.840 1.00 66.62 142 ILE A O 1
ATOM 1120 N N . SER A 1 143 ? -7.780 -3.317 3.770 1.00 65.38 143 SER A N 1
ATOM 1121 C CA . SER A 1 143 ? -8.348 -1.991 3.504 1.00 65.38 143 SER A CA 1
ATOM 1122 C C . SER A 1 143 ? -8.329 -1.147 4.780 1.00 65.38 143 SER A C 1
ATOM 1124 O O . SER A 1 143 ? -8.903 -1.542 5.795 1.00 65.38 143 SER A O 1
ATOM 1126 N N . MET A 1 144 ? -7.679 0.017 4.744 1.00 54.62 144 MET A N 1
ATOM 1127 C CA . MET A 1 144 ? -7.627 0.957 5.864 1.00 54.62 144 MET A CA 1
ATOM 1128 C C . MET A 1 144 ? -8.474 2.205 5.574 1.00 54.62 144 MET A C 1
ATOM 1130 O O . MET A 1 144 ? -8.207 2.883 4.580 1.00 54.62 144 MET A O 1
ATOM 1134 N N . PRO A 1 145 ? -9.438 2.558 6.448 1.00 48.53 145 PRO A N 1
ATOM 1135 C CA . PRO A 1 145 ? -10.187 3.799 6.329 1.00 48.53 145 PRO A CA 1
ATOM 1136 C C . PRO A 1 145 ? -9.296 4.977 6.731 1.00 48.53 145 PRO A C 1
ATOM 1138 O O . PRO A 1 145 ? -9.133 5.259 7.917 1.00 48.53 145 PRO A O 1
ATOM 1141 N N . ILE A 1 146 ? -8.695 5.648 5.752 1.00 46.69 146 ILE A N 1
ATOM 1142 C CA . ILE A 1 146 ? -8.029 6.943 5.943 1.00 46.69 146 ILE A CA 1
ATOM 1143 C C . ILE A 1 146 ? -8.428 7.908 4.822 1.00 46.69 146 ILE A C 1
ATOM 1145 O O . ILE A 1 146 ? -8.918 7.485 3.777 1.00 46.69 146 ILE A O 1
ATOM 1149 N N . GLU A 1 147 ? -8.228 9.202 5.075 1.00 43.19 147 GLU A N 1
ATOM 1150 C CA . GLU A 1 147 ? -8.743 10.324 4.274 1.00 43.19 147 GLU A CA 1
ATOM 1151 C C . GLU A 1 147 ? -8.192 10.397 2.836 1.00 43.19 147 GLU A C 1
ATOM 1153 O O . GLU A 1 147 ? -8.800 11.070 2.009 1.00 43.19 147 GLU A O 1
ATOM 1158 N N . ASP A 1 148 ? -7.122 9.658 2.509 1.00 44.84 148 ASP A N 1
ATOM 1159 C CA . ASP A 1 148 ? -6.539 9.629 1.166 1.00 44.84 148 ASP A CA 1
ATOM 1160 C C . ASP A 1 148 ? -6.408 8.206 0.586 1.00 44.84 148 ASP A C 1
ATOM 1162 O O . ASP A 1 148 ? -5.913 7.275 1.237 1.00 44.84 148 ASP A O 1
ATOM 1166 N N . ALA A 1 149 ? -6.803 8.052 -0.684 1.00 46.62 149 ALA A N 1
ATOM 1167 C CA . ALA A 1 149 ? -6.608 6.819 -1.441 1.00 46.62 149 ALA A CA 1
ATOM 1168 C C . ALA A 1 149 ? -5.115 6.582 -1.741 1.00 46.62 149 ALA A C 1
ATOM 1170 O O . ALA A 1 149 ? -4.432 7.479 -2.239 1.00 46.62 149 ALA A O 1
ATOM 1171 N N . GLY A 1 150 ? -4.604 5.389 -1.438 1.00 59.81 150 GLY A N 1
ATOM 1172 C CA . GLY A 1 150 ? -3.180 5.057 -1.552 1.00 59.81 150 GLY A CA 1
ATOM 1173 C C . GLY A 1 150 ? -2.875 3.584 -1.275 1.00 59.81 150 GLY A C 1
ATOM 1174 O O . GLY A 1 150 ? -3.775 2.795 -0.975 1.00 59.81 150 GLY A O 1
ATOM 1175 N N . GLY A 1 151 ? -1.608 3.211 -1.434 1.00 62.50 151 GLY A N 1
ATOM 1176 C CA . GLY A 1 151 ? -1.098 1.855 -1.262 1.00 62.50 151 GLY A CA 1
ATOM 1177 C C . GLY A 1 151 ? 0.163 1.848 -0.404 1.00 62.50 151 GLY A C 1
ATOM 1178 O O . GLY A 1 151 ? 0.860 2.857 -0.309 1.00 62.50 151 GLY A O 1
ATOM 1179 N N . ASP A 1 152 ? 0.402 0.739 0.283 1.00 68.62 152 ASP A N 1
ATOM 1180 C CA . ASP A 1 152 ? 1.656 0.471 0.983 1.00 68.62 152 ASP A CA 1
ATOM 1181 C C . ASP A 1 152 ? 1.902 -1.039 1.021 1.00 68.62 152 ASP A C 1
ATOM 1183 O O . ASP A 1 152 ? 1.133 -1.781 1.645 1.00 68.62 152 ASP A O 1
ATOM 1187 N N . PHE A 1 153 ? 2.972 -1.493 0.373 1.00 61.34 153 PHE A N 1
ATOM 1188 C CA . PHE A 1 153 ? 3.525 -2.817 0.577 1.00 61.34 153 PHE A CA 1
ATOM 1189 C C . PHE A 1 153 ? 4.540 -2.834 1.715 1.00 61.34 153 PHE A C 1
ATOM 1191 O O . PHE A 1 153 ? 5.539 -2.119 1.754 1.00 61.34 153 PHE A O 1
ATOM 1198 N N . ASN A 1 154 ? 4.312 -3.770 2.621 1.00 59.06 154 ASN A N 1
ATOM 1199 C CA . ASN A 1 154 ? 5.141 -4.009 3.772 1.00 59.06 154 ASN A CA 1
ATOM 1200 C C . ASN A 1 154 ? 5.743 -5.421 3.702 1.00 59.06 154 ASN A C 1
ATOM 1202 O O . ASN A 1 154 ? 5.043 -6.409 3.961 1.00 59.06 154 ASN A O 1
ATOM 1206 N N . ALA A 1 155 ? 7.054 -5.495 3.453 1.00 55.53 155 ALA A N 1
ATOM 1207 C CA . ALA A 1 155 ? 7.752 -6.758 3.241 1.00 55.53 155 ALA A CA 1
ATOM 1208 C C . ALA A 1 155 ? 7.867 -7.646 4.498 1.00 55.53 155 ALA A C 1
ATOM 1210 O O . ALA A 1 155 ? 7.489 -8.811 4.391 1.00 55.53 155 ALA A O 1
ATOM 1211 N N . PRO A 1 156 ? 8.257 -7.170 5.711 1.00 49.59 156 PRO A N 1
ATOM 1212 C CA . PRO A 1 156 ? 8.370 -8.063 6.872 1.00 49.59 156 PRO A CA 1
ATOM 1213 C C . PRO A 1 156 ? 7.034 -8.589 7.430 1.00 49.59 156 PRO A C 1
ATOM 1215 O O . PRO A 1 156 ? 6.996 -9.105 8.536 1.00 49.59 156 PRO A O 1
ATOM 1218 N N . GLY A 1 157 ? 5.916 -8.406 6.730 1.00 54.84 157 GLY A N 1
ATOM 1219 C CA . GLY A 1 157 ? 4.661 -9.086 7.052 1.00 54.84 157 GLY A CA 1
ATOM 1220 C C . GLY A 1 157 ? 3.859 -9.479 5.819 1.00 54.84 157 GLY A C 1
ATOM 1221 O O . GLY A 1 157 ? 2.649 -9.656 5.960 1.00 54.84 157 GLY A O 1
ATOM 1222 N N . ASP A 1 158 ? 4.489 -9.497 4.634 1.00 66.69 158 ASP A N 1
ATOM 1223 C CA . ASP A 1 158 ? 3.850 -9.731 3.332 1.00 66.69 158 ASP A CA 1
ATOM 1224 C C . ASP A 1 158 ? 2.474 -9.052 3.242 1.00 66.69 158 ASP A C 1
ATOM 1226 O O . ASP A 1 158 ? 1.460 -9.675 2.934 1.00 66.69 158 ASP A O 1
ATOM 1230 N N . THR A 1 159 ? 2.403 -7.776 3.631 1.00 65.94 159 THR A N 1
ATOM 1231 C CA . THR A 1 159 ? 1.125 -7.072 3.766 1.00 65.94 159 THR A CA 1
ATOM 1232 C C . THR A 1 159 ? 1.013 -5.964 2.737 1.00 65.94 159 THR A C 1
ATOM 1234 O O . THR A 1 159 ? 1.790 -5.019 2.775 1.00 65.94 159 THR A O 1
ATOM 1237 N N . ILE A 1 160 ? -0.013 -6.028 1.896 1.00 72.56 160 ILE A N 1
ATOM 1238 C CA . ILE A 1 160 ? -0.461 -4.909 1.069 1.00 72.56 160 ILE A CA 1
ATOM 1239 C C . ILE A 1 160 ? -1.560 -4.170 1.827 1.00 72.56 160 ILE A C 1
ATOM 1241 O O . ILE A 1 160 ? -2.553 -4.765 2.255 1.00 72.56 160 ILE A O 1
ATOM 1245 N N . ARG A 1 161 ? -1.399 -2.861 1.988 1.00 69.44 161 ARG A N 1
ATOM 1246 C CA . ARG A 1 161 ? -2.409 -1.975 2.559 1.00 69.44 161 ARG A CA 1
ATOM 1247 C C . ARG A 1 161 ? -2.961 -1.091 1.472 1.00 69.44 161 ARG A C 1
ATOM 1249 O O . ARG A 1 161 ? -2.208 -0.412 0.791 1.00 69.44 161 ARG A O 1
ATOM 1256 N N . ILE A 1 162 ? -4.276 -1.070 1.365 1.00 69.56 162 ILE A N 1
ATOM 1257 C CA . ILE A 1 162 ? -5.003 -0.173 0.487 1.00 69.56 162 ILE A CA 1
ATOM 1258 C C . ILE A 1 162 ? -5.722 0.828 1.374 1.00 69.56 162 ILE A C 1
ATOM 1260 O O . ILE A 1 162 ? -6.579 0.471 2.186 1.00 69.56 162 ILE A O 1
ATOM 1264 N N . THR A 1 163 ? -5.347 2.087 1.257 1.00 60.38 163 THR A N 1
ATOM 1265 C CA . THR A 1 163 ? -5.933 3.171 2.026 1.00 60.38 163 THR A CA 1
ATOM 1266 C C . THR A 1 163 ? -7.065 3.825 1.245 1.00 60.38 163 THR A C 1
ATOM 1268 O O . THR A 1 163 ? -6.976 3.956 0.028 1.00 60.38 163 THR A O 1
ATOM 1271 N N . GLY A 1 164 ? -8.141 4.218 1.928 1.00 52.69 164 GLY A N 1
ATOM 1272 C CA . GLY A 1 164 ? -9.188 5.083 1.375 1.00 52.69 164 GLY A CA 1
ATOM 1273 C C . GLY A 1 164 ? -10.482 5.071 2.190 1.00 52.69 164 GLY A C 1
ATOM 1274 O O . GLY A 1 164 ? -10.647 4.258 3.092 1.00 52.69 164 GLY A O 1
ATOM 1275 N N . ASP A 1 165 ? -11.424 5.951 1.863 1.00 42.88 165 ASP A N 1
ATOM 1276 C CA . ASP A 1 165 ? -12.661 6.249 2.616 1.00 42.88 165 ASP A CA 1
ATOM 1277 C C . ASP A 1 165 ? -13.728 5.123 2.661 1.00 42.88 165 ASP A C 1
ATOM 1279 O O . ASP A 1 165 ? -14.869 5.347 3.063 1.00 42.88 165 ASP A O 1
ATOM 1283 N N . GLY A 1 166 ? -13.381 3.902 2.243 1.00 44.47 166 GLY A N 1
ATOM 1284 C CA . GLY A 1 166 ? -14.308 2.774 2.120 1.00 44.47 166 GLY A CA 1
ATOM 1285 C C . GLY A 1 166 ? -15.088 2.720 0.799 1.00 44.47 166 GLY A C 1
ATOM 1286 O O . GLY A 1 166 ? -15.662 1.676 0.498 1.00 44.47 166 GLY A O 1
ATOM 1287 N N . SER A 1 167 ? -15.042 3.759 -0.046 1.00 44.12 167 SER A N 1
ATOM 1288 C CA . SER A 1 167 ? -15.594 3.744 -1.419 1.00 44.12 167 SER A CA 1
ATOM 1289 C C . SER A 1 167 ? -14.655 3.101 -2.456 1.00 44.12 167 SER A C 1
ATOM 1291 O O . SER A 1 167 ? -14.993 2.952 -3.633 1.00 44.12 167 SER A O 1
ATOM 1293 N N . VAL A 1 168 ? -13.481 2.669 -1.990 1.00 45.34 168 VAL A N 1
ATOM 1294 C CA . VAL A 1 168 ? -12.321 2.178 -2.747 1.00 45.34 168 VAL A CA 1
ATOM 1295 C C . VAL A 1 168 ? -12.660 1.057 -3.739 1.00 45.34 168 VAL A C 1
ATOM 1297 O O . VAL A 1 168 ? -11.987 0.913 -4.752 1.00 45.34 168 VAL A O 1
ATOM 1300 N N . TYR A 1 169 ? -13.742 0.307 -3.540 1.00 43.78 169 TYR A N 1
ATOM 1301 C CA . TYR A 1 169 ? -14.073 -0.887 -4.325 1.00 43.78 169 TYR A CA 1
ATOM 1302 C C . TYR A 1 169 ? -14.433 -0.651 -5.810 1.00 43.78 169 TYR A C 1
ATOM 1304 O O . TYR A 1 169 ? -14.745 -1.622 -6.499 1.00 43.78 169 TYR A O 1
ATOM 1312 N N . LYS A 1 170 ? -14.445 0.591 -6.336 1.00 48.47 170 LYS A N 1
ATOM 1313 C CA . LYS A 1 170 ? -14.996 0.868 -7.687 1.00 48.47 170 LYS A CA 1
ATOM 1314 C C . LYS A 1 170 ? -14.288 1.927 -8.551 1.00 48.47 170 LYS A C 1
ATOM 1316 O O . LYS A 1 170 ? -14.875 2.338 -9.552 1.00 48.47 170 LYS A O 1
ATOM 1321 N N . THR A 1 171 ? -13.069 2.372 -8.234 1.00 53.72 171 THR A N 1
ATOM 1322 C CA . THR A 1 171 ? -12.381 3.408 -9.044 1.00 53.72 171 THR A CA 1
ATOM 1323 C C . THR A 1 171 ? -11.161 2.883 -9.795 1.00 53.72 171 THR A C 1
ATOM 1325 O O . THR A 1 171 ? -10.526 1.924 -9.360 1.00 53.72 171 THR A O 1
ATOM 1328 N N . GLU A 1 172 ? -10.833 3.528 -10.918 1.00 56.81 172 GLU A N 1
ATOM 1329 C CA . GLU A 1 172 ? -9.651 3.221 -11.736 1.00 56.81 172 GLU A CA 1
ATOM 1330 C C . GLU A 1 172 ? -8.348 3.298 -10.919 1.00 56.81 172 GLU A C 1
ATOM 1332 O O . GLU A 1 172 ? -7.473 2.442 -11.003 1.00 56.81 172 GLU A O 1
ATOM 1337 N N . THR A 1 173 ? -8.279 4.279 -10.021 1.00 60.66 173 THR A N 1
ATOM 1338 C CA . THR A 1 173 ? -7.148 4.508 -9.119 1.00 60.66 173 THR A CA 1
ATOM 1339 C C . THR A 1 173 ? -6.861 3.308 -8.212 1.00 60.66 173 THR A C 1
ATOM 1341 O O . THR A 1 173 ? -5.702 2.998 -7.944 1.00 60.66 173 THR A O 1
ATOM 1344 N N . THR A 1 174 ? -7.895 2.592 -7.765 1.00 63.78 174 THR A N 1
ATOM 1345 C CA . THR A 1 174 ? -7.745 1.494 -6.802 1.00 63.78 174 THR A CA 1
ATOM 1346 C C . THR A 1 174 ? -6.966 0.318 -7.381 1.00 63.78 174 THR A C 1
ATOM 1348 O O . THR A 1 174 ? -6.066 -0.203 -6.725 1.00 63.78 174 THR A O 1
ATOM 1351 N N . TYR A 1 175 ? -7.293 -0.125 -8.599 1.00 71.19 175 TYR A N 1
ATOM 1352 C CA . TYR A 1 175 ? -6.641 -1.311 -9.158 1.00 71.19 175 TYR A CA 1
ATOM 1353 C C . TYR A 1 175 ? -5.185 -1.026 -9.528 1.00 71.19 175 TYR A C 1
ATOM 1355 O O . TYR A 1 175 ? -4.332 -1.889 -9.334 1.00 71.19 175 TYR A O 1
ATOM 1363 N N . THR A 1 176 ? -4.878 0.185 -10.010 1.00 75.06 176 THR A N 1
ATOM 1364 C CA . THR A 1 176 ? -3.495 0.566 -10.325 1.00 75.06 176 THR A CA 1
ATOM 1365 C C . THR A 1 176 ? -2.634 0.571 -9.075 1.00 75.06 176 THR A C 1
ATOM 1367 O O . THR A 1 176 ? -1.516 0.072 -9.111 1.00 75.06 176 THR A O 1
ATOM 1370 N N . THR A 1 177 ? -3.182 1.045 -7.953 1.00 78.00 177 THR A N 1
ATOM 1371 C CA . THR A 1 177 ? -2.510 0.985 -6.656 1.00 78.00 177 THR A CA 1
ATOM 1372 C C . THR A 1 177 ? -2.292 -0.458 -6.212 1.00 78.00 177 THR A C 1
ATOM 1374 O O . THR A 1 177 ? -1.182 -0.810 -5.842 1.00 78.00 177 THR A O 1
ATOM 1377 N N . ILE A 1 178 ? -3.299 -1.332 -6.312 1.00 79.88 178 ILE A N 1
ATOM 1378 C CA . ILE A 1 178 ? -3.138 -2.746 -5.938 1.00 79.88 178 ILE A CA 1
ATOM 1379 C C . ILE A 1 178 ? -2.037 -3.411 -6.758 1.00 79.88 178 ILE A C 1
ATOM 1381 O O . ILE A 1 178 ? -1.172 -4.060 -6.184 1.00 79.88 178 ILE A O 1
ATOM 1385 N N . TYR A 1 179 ? -2.042 -3.250 -8.081 1.00 85.62 179 TYR A N 1
ATOM 1386 C CA . TYR A 1 179 ? -1.024 -3.867 -8.929 1.00 85.62 179 TYR A CA 1
ATOM 1387 C C . TYR A 1 179 ? 0.367 -3.256 -8.734 1.00 85.62 179 TYR A C 1
ATOM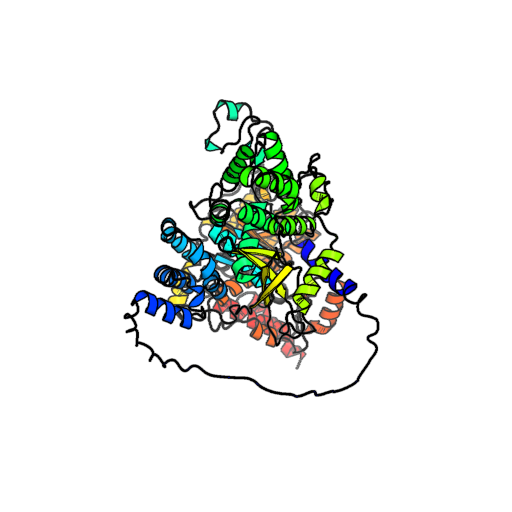 1389 O O . TYR A 1 179 ? 1.356 -3.976 -8.866 1.00 85.62 179 TYR A O 1
ATOM 1397 N N . HIS A 1 180 ? 0.456 -1.970 -8.385 1.00 86.88 180 HIS A N 1
ATOM 1398 C CA . HIS A 1 180 ? 1.704 -1.338 -7.962 1.00 86.88 180 HIS A CA 1
ATOM 1399 C C . HIS A 1 180 ? 2.249 -2.036 -6.703 1.00 86.88 180 HIS A C 1
ATOM 1401 O O . HIS A 1 180 ? 3.348 -2.586 -6.735 1.00 86.88 180 HIS A O 1
ATOM 1407 N N . GLU A 1 181 ? 1.443 -2.151 -5.642 1.00 85.06 181 GLU A N 1
ATOM 1408 C CA . GLU A 1 181 ? 1.866 -2.814 -4.397 1.00 85.06 181 GLU A CA 1
ATOM 1409 C C . GLU A 1 181 ? 2.120 -4.319 -4.566 1.00 85.06 181 GLU A C 1
ATOM 1411 O O . GLU A 1 181 ? 3.026 -4.886 -3.957 1.00 85.06 181 GLU A O 1
ATOM 1416 N N . MET A 1 182 ? 1.356 -4.994 -5.427 1.00 86.62 182 MET A N 1
ATOM 1417 C CA . MET A 1 182 ? 1.614 -6.390 -5.790 1.00 86.62 182 MET A CA 1
ATOM 1418 C C . MET A 1 182 ? 2.940 -6.560 -6.532 1.00 86.62 182 MET A C 1
ATOM 1420 O O . MET A 1 182 ? 3.553 -7.624 -6.445 1.00 86.62 182 MET A O 1
ATOM 1424 N N . THR A 1 183 ? 3.401 -5.520 -7.227 1.00 88.94 183 THR A N 1
ATOM 1425 C CA . THR A 1 183 ? 4.718 -5.528 -7.862 1.00 88.94 183 THR A CA 1
ATOM 1426 C C . THR A 1 183 ? 5.829 -5.410 -6.844 1.00 88.94 183 THR A C 1
ATOM 1428 O O . THR A 1 183 ? 6.781 -6.172 -6.950 1.00 88.94 183 THR A O 1
ATOM 1431 N N . HIS A 1 184 ? 5.657 -4.617 -5.786 1.00 83.19 184 HIS A N 1
ATOM 1432 C CA . HIS A 1 184 ? 6.559 -4.669 -4.630 1.00 83.19 184 HIS A CA 1
ATOM 1433 C C . HIS A 1 184 ? 6.549 -6.049 -3.946 1.00 83.19 184 HIS A C 1
ATOM 1435 O O . HIS A 1 184 ? 7.601 -6.551 -3.553 1.00 83.19 184 HIS A O 1
ATOM 1441 N N . PHE A 1 185 ? 5.391 -6.720 -3.862 1.00 81.31 185 PHE A N 1
ATOM 1442 C CA . PHE A 1 185 ? 5.302 -8.092 -3.335 1.00 81.31 185 PHE A CA 1
ATOM 1443 C C . PHE A 1 185 ? 6.033 -9.137 -4.196 1.00 81.31 185 PHE A C 1
ATOM 1445 O O . PHE A 1 185 ? 6.506 -10.141 -3.659 1.00 81.31 185 PHE A O 1
ATOM 1452 N N . LEU A 1 186 ? 6.122 -8.933 -5.512 1.00 81.00 186 LEU A N 1
ATOM 1453 C CA . LEU A 1 186 ? 6.927 -9.775 -6.399 1.00 81.00 186 LEU A CA 1
ATOM 1454 C C . LEU A 1 186 ? 8.419 -9.407 -6.322 1.00 81.00 186 LEU A C 1
ATOM 1456 O O . LEU A 1 186 ? 9.258 -10.298 -6.205 1.00 81.00 186 LEU A O 1
ATOM 1460 N N . ASP A 1 187 ? 8.726 -8.107 -6.352 1.00 69.44 187 ASP A N 1
ATOM 1461 C CA . ASP A 1 187 ? 10.075 -7.526 -6.349 1.00 69.44 187 ASP A CA 1
ATOM 1462 C C . ASP A 1 187 ? 10.873 -7.864 -5.087 1.00 69.44 187 ASP A C 1
ATOM 1464 O O . ASP A 1 187 ? 12.024 -8.293 -5.160 1.00 69.44 187 ASP A O 1
ATOM 1468 N N . ALA A 1 188 ? 10.245 -7.788 -3.913 1.00 59.16 188 ALA A N 1
ATOM 1469 C CA . ALA A 1 188 ? 10.925 -7.990 -2.636 1.00 59.16 188 ALA A CA 1
ATOM 1470 C C . ALA A 1 188 ? 11.455 -9.430 -2.396 1.00 59.16 188 ALA A C 1
ATOM 1472 O O . ALA A 1 188 ? 11.888 -9.748 -1.287 1.00 59.16 188 ALA A O 1
ATOM 1473 N N . PHE A 1 189 ? 11.416 -10.337 -3.388 1.00 56.81 189 PHE A N 1
ATOM 1474 C CA . PHE A 1 189 ? 11.474 -11.782 -3.149 1.00 56.81 189 PHE A CA 1
ATOM 1475 C C . PHE A 1 189 ? 12.272 -12.638 -4.123 1.00 56.81 189 PHE A C 1
ATOM 1477 O O . PHE A 1 189 ? 11.857 -13.737 -4.489 1.00 56.81 189 PHE A O 1
ATOM 1484 N N . VAL A 1 190 ? 13.507 -12.226 -4.386 1.00 48.22 190 VAL A N 1
ATOM 1485 C CA . VAL A 1 190 ? 14.518 -13.138 -4.942 1.00 48.22 190 VAL A CA 1
ATOM 1486 C C . VAL A 1 190 ? 15.512 -13.661 -3.888 1.00 48.22 190 VAL A C 1
ATOM 1488 O O . VAL A 1 190 ? 16.225 -14.612 -4.160 1.00 48.22 190 VAL A O 1
ATOM 1491 N N . GLU A 1 191 ? 15.499 -13.187 -2.631 1.00 41.78 191 GLU A N 1
ATOM 1492 C CA . GLU A 1 191 ? 16.286 -13.812 -1.535 1.00 41.78 191 GLU A CA 1
ATOM 1493 C C . GLU A 1 191 ? 15.674 -13.669 -0.116 1.00 41.78 191 GLU A C 1
ATOM 1495 O O . GLU A 1 191 ? 16.384 -13.698 0.888 1.00 41.78 191 GLU A O 1
ATOM 1500 N N . GLY A 1 192 ? 14.348 -13.547 0.001 1.00 41.72 192 GLY A N 1
ATOM 1501 C CA . GLY A 1 192 ? 13.646 -13.653 1.294 1.00 41.72 192 GLY A CA 1
ATOM 1502 C C . GLY A 1 192 ? 13.894 -12.530 2.315 1.00 41.72 192 GLY A C 1
ATOM 1503 O O . GLY A 1 192 ? 13.445 -12.657 3.450 1.00 41.72 192 GLY A O 1
ATOM 1504 N N . GLU A 1 193 ? 14.570 -11.444 1.936 1.00 48.72 193 GLU A N 1
ATOM 1505 C CA . GLU A 1 193 ? 14.791 -10.250 2.763 1.00 48.72 193 GLU A CA 1
ATOM 1506 C C . GLU A 1 193 ? 14.873 -9.007 1.859 1.00 48.72 193 GLU A C 1
ATOM 1508 O O . GLU A 1 193 ? 15.384 -9.107 0.739 1.00 48.72 193 GLU A O 1
ATOM 1513 N N . GLU A 1 194 ? 14.410 -7.849 2.353 1.00 52.38 194 GLU A N 1
ATOM 1514 C CA . GLU A 1 194 ? 14.568 -6.542 1.688 1.00 52.38 194 GLU A CA 1
ATOM 1515 C C . GLU A 1 194 ? 16.036 -6.305 1.274 1.00 52.38 194 GLU A C 1
ATOM 1517 O O . GLU A 1 194 ? 16.961 -6.795 1.935 1.00 52.38 194 GLU A O 1
ATOM 1522 N N . SER A 1 195 ? 16.266 -5.540 0.194 1.00 55.09 195 SER A N 1
ATOM 1523 C CA . SER A 1 195 ? 17.619 -5.092 -0.170 1.00 55.09 195 SER A CA 1
ATOM 1524 C C . SER A 1 195 ? 18.252 -4.436 1.060 1.00 55.09 195 SER A C 1
ATOM 1526 O O . SER A 1 195 ? 17.722 -3.427 1.531 1.00 55.09 195 SER A O 1
ATOM 1528 N N . PRO A 1 196 ? 19.370 -4.960 1.591 1.00 61.41 196 PRO A N 1
ATOM 1529 C CA . PRO A 1 196 ? 19.987 -4.364 2.759 1.00 61.41 196 PRO A CA 1
ATOM 1530 C C . PRO A 1 196 ? 20.416 -2.934 2.435 1.00 61.41 196 PRO A C 1
ATOM 1532 O O . PRO A 1 196 ? 20.923 -2.657 1.343 1.00 61.41 196 PRO A O 1
ATOM 1535 N N . ASP A 1 197 ? 20.225 -2.029 3.396 1.00 70.69 197 ASP A N 1
ATOM 1536 C CA . ASP A 1 197 ? 20.732 -0.666 3.289 1.00 70.69 197 ASP A CA 1
ATOM 1537 C C . ASP A 1 197 ? 22.230 -0.721 2.981 1.00 70.69 197 ASP A C 1
ATOM 1539 O O . ASP A 1 197 ? 23.014 -1.345 3.702 1.00 70.69 197 ASP A O 1
ATOM 1543 N N . MET A 1 198 ? 22.645 -0.064 1.903 1.00 77.31 198 MET A N 1
ATOM 1544 C CA . MET A 1 198 ? 24.054 0.053 1.563 1.00 77.31 198 MET A CA 1
ATOM 1545 C C . MET A 1 198 ? 24.541 1.427 1.996 1.00 77.31 198 MET A C 1
ATOM 1547 O O . MET A 1 198 ? 23.868 2.431 1.769 1.00 77.31 198 MET A O 1
ATOM 1551 N N . PHE A 1 199 ? 25.725 1.500 2.600 1.00 79.12 199 PHE A N 1
ATOM 1552 C CA . PHE A 1 199 ? 26.253 2.773 3.076 1.00 79.12 199 PHE A CA 1
ATOM 1553 C C . PHE A 1 199 ? 27.569 3.117 2.402 1.00 79.12 199 PHE A C 1
ATOM 1555 O O . PHE A 1 199 ? 28.404 2.260 2.099 1.00 79.12 199 PHE A O 1
ATOM 1562 N N . TYR A 1 200 ? 27.759 4.415 2.200 1.00 79.56 200 TYR A N 1
ATOM 1563 C CA . TYR A 1 200 ? 29.025 4.977 1.772 1.00 79.56 200 TYR A CA 1
ATOM 1564 C C . TYR A 1 200 ? 29.881 5.339 2.987 1.00 79.56 200 TYR A C 1
ATOM 1566 O O . TYR A 1 200 ? 29.439 6.095 3.850 1.00 79.56 200 TYR A O 1
ATOM 1574 N N . THR A 1 201 ? 31.108 4.815 3.048 1.00 71.88 201 THR A N 1
ATOM 1575 C CA . THR A 1 201 ? 32.041 5.016 4.175 1.00 71.88 201 THR A CA 1
ATOM 1576 C C . THR A 1 201 ? 32.892 6.284 4.061 1.00 71.88 201 THR A C 1
ATOM 1578 O O . THR A 1 201 ? 33.670 6.588 4.965 1.00 71.88 201 THR A O 1
ATOM 1581 N N . GLY A 1 202 ? 32.802 6.996 2.934 1.00 74.38 202 GLY A N 1
ATOM 1582 C CA . GLY A 1 202 ? 33.762 8.027 2.533 1.00 74.38 202 GLY A CA 1
ATOM 1583 C C . GLY A 1 202 ? 34.864 7.517 1.595 1.00 74.38 202 GLY A C 1
ATOM 1584 O O . GLY A 1 202 ? 35.524 8.334 0.958 1.00 74.38 202 GLY A O 1
ATOM 1585 N N . GLU A 1 203 ? 35.041 6.195 1.482 1.00 76.62 203 GLU A N 1
ATOM 1586 C CA . GLU A 1 203 ? 36.044 5.569 0.600 1.00 76.62 203 GLU A CA 1
ATOM 1587 C C . GLU A 1 203 ? 35.479 4.456 -0.295 1.00 76.62 203 GLU A C 1
ATOM 1589 O O . GLU A 1 203 ? 36.084 4.132 -1.315 1.00 76.62 203 GLU A O 1
ATOM 1594 N N . ARG A 1 204 ? 34.362 3.830 0.099 1.00 82.38 204 ARG A N 1
ATOM 1595 C CA . ARG A 1 204 ? 33.691 2.769 -0.665 1.00 82.38 204 ARG A CA 1
ATOM 1596 C C . ARG A 1 204 ? 32.225 2.628 -0.261 1.00 82.38 204 ARG A C 1
ATOM 1598 O O . ARG A 1 204 ? 31.835 3.044 0.829 1.00 82.38 204 ARG A O 1
ATOM 1605 N N . PHE A 1 205 ? 31.445 1.967 -1.111 1.00 84.75 205 PHE A N 1
ATOM 1606 C CA . PHE A 1 205 ? 30.116 1.451 -0.769 1.00 84.75 205 PHE A CA 1
ATOM 1607 C C . PHE A 1 205 ? 30.243 0.046 -0.175 1.00 84.75 205 PHE A C 1
ATOM 1609 O O . PHE A 1 205 ? 31.025 -0.763 -0.684 1.00 84.75 205 PHE A O 1
ATOM 1616 N N . ALA A 1 206 ? 29.515 -0.237 0.902 1.00 78.81 206 ALA A N 1
ATOM 1617 C CA . ALA A 1 206 ? 29.476 -1.567 1.505 1.00 78.81 206 ALA A CA 1
ATOM 1618 C C . ALA A 1 206 ? 28.203 -1.783 2.325 1.00 78.81 206 ALA A C 1
ATOM 1620 O O . ALA A 1 206 ? 27.584 -0.807 2.764 1.00 78.81 206 ALA A O 1
ATOM 1621 N N . TYR A 1 207 ? 27.861 -3.045 2.572 1.00 77.38 207 TYR A N 1
ATOM 1622 C CA . TYR A 1 207 ? 26.796 -3.413 3.499 1.00 77.38 207 TYR A CA 1
ATOM 1623 C C . TYR A 1 207 ? 27.267 -3.330 4.964 1.00 77.38 207 TYR A C 1
ATOM 1625 O O . TYR A 1 207 ? 28.475 -3.374 5.217 1.00 77.38 207 TYR A O 1
ATOM 1633 N N . PRO A 1 208 ? 26.339 -3.240 5.940 1.00 70.69 208 PRO A N 1
ATOM 1634 C CA . PRO A 1 208 ? 26.634 -3.264 7.375 1.00 70.69 208 PRO A CA 1
ATOM 1635 C C . PRO A 1 208 ? 27.615 -4.346 7.810 1.00 70.69 208 PRO A C 1
ATOM 1637 O O . PRO A 1 208 ? 28.546 -4.084 8.575 1.00 70.69 208 PRO A O 1
ATOM 1640 N N . ASP A 1 209 ? 27.430 -5.548 7.278 1.00 70.62 209 ASP A N 1
ATOM 1641 C CA . ASP A 1 209 ? 28.211 -6.721 7.658 1.00 70.62 209 ASP A CA 1
ATOM 1642 C C . ASP A 1 209 ? 29.634 -6.713 7.070 1.00 70.62 209 ASP A C 1
ATOM 1644 O O . ASP A 1 209 ? 30.504 -7.454 7.530 1.00 70.62 209 ASP A O 1
ATOM 1648 N N . ASP A 1 210 ? 29.907 -5.831 6.102 1.00 73.81 210 ASP A N 1
ATOM 1649 C CA . ASP A 1 210 ? 31.211 -5.681 5.451 1.00 73.81 210 ASP A CA 1
ATOM 1650 C C . ASP A 1 210 ? 32.130 -4.660 6.154 1.00 73.81 210 ASP A C 1
ATOM 1652 O O . ASP A 1 210 ? 33.236 -4.385 5.661 1.00 73.81 210 ASP A O 1
ATOM 1656 N N . TYR A 1 211 ? 31.702 -4.049 7.267 1.00 70.38 211 TYR A N 1
ATOM 1657 C CA . TYR A 1 211 ? 32.505 -3.061 7.997 1.00 70.38 211 TYR A CA 1
ATOM 1658 C C . TYR A 1 211 ? 33.511 -3.706 8.956 1.00 70.38 211 TYR A C 1
ATOM 1660 O O . TYR A 1 211 ? 33.198 -4.561 9.784 1.00 70.38 211 TYR A O 1
ATOM 1668 N N . THR A 1 212 ? 34.749 -3.224 8.902 1.00 67.81 212 THR A N 1
ATOM 1669 C CA . THR A 1 212 ? 35.811 -3.572 9.849 1.00 67.81 212 THR A CA 1
ATOM 1670 C C . THR A 1 212 ? 35.544 -2.981 11.241 1.00 67.81 212 THR A C 1
ATOM 1672 O O . THR A 1 212 ? 34.863 -1.966 11.395 1.00 67.81 212 THR A O 1
ATOM 1675 N N . GLU A 1 213 ? 36.125 -3.574 12.293 1.00 63.34 213 GLU A N 1
ATOM 1676 C CA . GLU A 1 213 ? 36.045 -3.022 13.661 1.00 63.34 213 GLU A CA 1
ATOM 1677 C C . GLU A 1 213 ? 36.562 -1.569 13.742 1.00 63.34 213 GLU A C 1
ATOM 1679 O O . GLU A 1 213 ? 36.058 -0.775 14.533 1.00 63.34 213 GLU A O 1
ATOM 1684 N N . GLU A 1 214 ? 37.539 -1.203 12.905 1.00 62.84 214 GLU A N 1
ATOM 1685 C CA . GLU A 1 214 ? 38.104 0.150 12.822 1.00 62.84 214 GLU A CA 1
ATOM 1686 C C . GLU A 1 214 ? 37.139 1.153 12.166 1.00 62.84 214 GLU A C 1
ATOM 1688 O O . GLU A 1 214 ? 36.977 2.266 12.675 1.00 62.84 214 GLU A O 1
ATOM 1693 N N . GLU A 1 215 ? 36.444 0.751 11.094 1.00 63.88 215 GLU A N 1
ATOM 1694 C CA . GLU A 1 215 ? 35.369 1.540 10.470 1.00 63.88 215 GLU A CA 1
ATOM 1695 C C . GLU A 1 215 ? 34.215 1.764 11.459 1.00 63.88 215 GLU A C 1
ATOM 1697 O O . GLU A 1 215 ? 33.725 2.884 11.572 1.00 63.88 215 GLU A O 1
ATOM 1702 N N . ASN A 1 216 ? 33.854 0.751 12.252 1.00 61.88 216 ASN A N 1
ATOM 1703 C CA . ASN A 1 216 ? 32.819 0.856 13.284 1.00 61.88 216 ASN A CA 1
ATOM 1704 C C . ASN A 1 216 ? 33.217 1.782 14.458 1.00 61.88 216 ASN A C 1
ATOM 1706 O O . ASN A 1 216 ? 32.392 2.542 14.966 1.00 61.88 216 ASN A O 1
ATOM 1710 N N . LEU A 1 217 ? 34.484 1.760 14.894 1.00 56.34 217 LEU A N 1
ATOM 1711 C CA . LEU A 1 217 ? 34.984 2.564 16.024 1.00 56.34 217 LEU A CA 1
ATOM 1712 C C . LEU A 1 217 ? 35.134 4.059 15.701 1.00 56.34 217 LEU A C 1
ATOM 1714 O O . LEU A 1 217 ? 34.904 4.898 16.574 1.00 56.34 217 LEU A O 1
ATOM 1718 N N . ASN A 1 218 ? 35.497 4.405 14.465 1.00 54.69 218 ASN A N 1
ATOM 1719 C CA . ASN A 1 218 ? 35.656 5.798 14.029 1.00 54.69 218 ASN A CA 1
ATOM 1720 C C . ASN A 1 218 ? 34.313 6.505 13.722 1.00 54.69 218 ASN A C 1
ATOM 1722 O O . ASN A 1 218 ? 34.311 7.700 13.430 1.00 54.69 218 ASN A O 1
ATOM 1726 N N . ASN A 1 219 ? 33.177 5.798 13.818 1.00 52.56 219 ASN A N 1
ATOM 1727 C CA . ASN A 1 219 ? 31.882 6.202 13.255 1.00 52.56 219 ASN A CA 1
ATOM 1728 C C . ASN A 1 219 ? 30.802 6.680 14.237 1.00 52.56 219 ASN A C 1
ATOM 1730 O O . ASN A 1 219 ? 29.647 6.844 13.851 1.00 52.56 219 ASN A O 1
ATOM 1734 N N . GLN A 1 220 ? 31.135 6.992 15.492 1.00 49.66 220 GLN A N 1
ATOM 1735 C CA . GLN A 1 220 ? 30.147 7.545 16.441 1.00 49.66 220 GLN A CA 1
ATOM 1736 C C . GLN A 1 220 ? 29.631 8.959 16.074 1.00 49.66 220 GLN A C 1
ATOM 1738 O O . GLN A 1 220 ? 28.858 9.552 16.825 1.00 49.66 220 GLN A O 1
ATOM 1743 N N . SER A 1 221 ? 30.024 9.507 14.919 1.00 45.56 221 SER A N 1
ATOM 1744 C CA . SER A 1 221 ? 29.535 10.781 14.395 1.00 45.56 221 SER A CA 1
ATOM 1745 C C . SER A 1 221 ? 29.560 10.818 12.853 1.00 45.56 221 SER A C 1
ATOM 1747 O O . SER A 1 221 ? 30.589 11.135 12.267 1.00 45.56 221 SER A O 1
ATOM 1749 N N . TYR A 1 222 ? 28.404 10.568 12.225 1.00 49.16 222 TYR A N 1
ATOM 1750 C CA . TYR A 1 222 ? 27.955 11.121 10.928 1.00 49.16 222 TYR A CA 1
ATOM 1751 C C . TYR A 1 222 ? 28.579 10.688 9.576 1.00 49.16 222 TYR A C 1
ATOM 1753 O O . TYR A 1 222 ? 28.221 11.306 8.578 1.00 49.16 222 TYR A O 1
ATOM 1761 N N . ASN A 1 223 ? 29.417 9.651 9.452 1.00 56.09 223 ASN A N 1
ATOM 1762 C CA . ASN A 1 223 ? 30.060 9.373 8.146 1.00 56.09 223 ASN A CA 1
ATOM 1763 C C . ASN A 1 223 ? 29.379 8.330 7.240 1.00 56.09 223 ASN A C 1
ATOM 1765 O O . ASN A 1 223 ? 29.780 8.223 6.085 1.00 56.09 223 ASN A O 1
ATOM 1769 N N . TYR A 1 224 ? 28.363 7.591 7.695 1.00 61.22 224 TYR A N 1
ATOM 1770 C CA . TYR A 1 224 ? 27.650 6.648 6.825 1.00 61.22 224 TYR A CA 1
ATOM 1771 C C . TYR A 1 224 ? 26.447 7.308 6.157 1.00 61.22 224 TYR A C 1
ATOM 1773 O O . TYR A 1 224 ? 25.415 7.533 6.793 1.00 61.22 224 TYR A O 1
ATOM 1781 N N . LYS A 1 225 ? 26.565 7.597 4.860 1.00 67.50 225 LYS A N 1
ATOM 1782 C CA . LYS A 1 225 ? 25.414 7.996 4.049 1.00 67.50 225 LYS A CA 1
ATOM 1783 C C . LYS A 1 225 ? 24.705 6.743 3.538 1.00 67.50 225 LYS A C 1
ATOM 1785 O O . LYS A 1 225 ? 25.334 5.948 2.843 1.00 67.50 225 LYS A O 1
ATOM 1790 N N . VAL A 1 226 ? 23.428 6.585 3.887 1.00 63.50 226 VAL A N 1
ATOM 1791 C CA . VAL A 1 226 ? 22.566 5.517 3.356 1.00 63.50 226 VAL A CA 1
ATOM 1792 C C . VAL A 1 226 ? 22.314 5.786 1.876 1.00 63.50 226 VAL A C 1
ATOM 1794 O O . VAL A 1 226 ? 21.943 6.898 1.498 1.00 63.50 226 VAL A O 1
ATOM 1797 N N . ILE A 1 227 ? 22.534 4.772 1.051 1.00 74.06 227 ILE A N 1
ATOM 1798 C CA . ILE A 1 227 ? 22.310 4.782 -0.387 1.00 74.06 227 ILE A CA 1
ATOM 1799 C C . ILE A 1 227 ? 21.262 3.714 -0.678 1.00 74.06 227 ILE A C 1
ATOM 1801 O O . ILE A 1 227 ? 21.518 2.525 -0.513 1.00 74.06 227 ILE A O 1
ATOM 1805 N N . TYR A 1 228 ? 20.083 4.160 -1.097 1.00 75.81 228 TYR A N 1
ATOM 1806 C CA . TYR A 1 228 ? 18.948 3.308 -1.439 1.00 75.81 228 TYR A CA 1
ATOM 1807 C C . TYR A 1 228 ? 18.356 3.784 -2.763 1.00 75.81 228 TYR A C 1
ATOM 1809 O O . TYR A 1 228 ? 18.163 4.986 -2.932 1.00 75.81 228 TYR A O 1
ATOM 1817 N N . ALA A 1 229 ? 18.112 2.890 -3.719 1.00 84.00 229 ALA A N 1
ATOM 1818 C CA . ALA A 1 229 ? 17.650 3.252 -5.060 1.00 84.00 229 ALA A CA 1
ATOM 1819 C C . ALA A 1 229 ? 16.115 3.356 -5.150 1.00 84.00 229 ALA A C 1
ATOM 1821 O O . ALA A 1 229 ? 15.485 2.583 -5.867 1.00 84.00 229 ALA A O 1
ATOM 1822 N N . SER A 1 230 ? 15.500 4.317 -4.451 1.00 79.19 230 SER A N 1
ATOM 1823 C CA . SER A 1 230 ? 14.026 4.409 -4.406 1.00 79.19 230 SER A CA 1
ATOM 1824 C C . SER A 1 230 ? 13.366 4.643 -5.767 1.00 79.19 230 SER A C 1
ATOM 1826 O O . SER A 1 230 ? 12.289 4.125 -6.037 1.00 79.19 230 SER A O 1
ATOM 1828 N N . PHE A 1 231 ? 14.049 5.355 -6.662 1.00 85.88 231 PHE A N 1
ATOM 1829 C CA . PHE A 1 231 ? 13.611 5.552 -8.043 1.00 85.88 231 PHE A CA 1
ATOM 1830 C C . PHE A 1 231 ? 13.569 4.240 -8.852 1.00 85.88 231 PHE A C 1
ATOM 1832 O O . PHE A 1 231 ? 12.799 4.139 -9.802 1.00 85.88 231 PHE A O 1
ATOM 1839 N N . ILE A 1 232 ? 14.372 3.228 -8.488 1.00 89.56 232 ILE A N 1
ATOM 1840 C CA . ILE A 1 232 ? 14.305 1.892 -9.101 1.00 89.56 232 ILE A CA 1
ATOM 1841 C C . ILE A 1 232 ? 13.106 1.134 -8.545 1.00 89.56 232 ILE A C 1
ATOM 1843 O O . ILE A 1 232 ? 12.356 0.560 -9.324 1.00 89.56 232 ILE A O 1
ATOM 1847 N N . THR A 1 233 ? 12.906 1.152 -7.225 1.00 84.75 233 THR A N 1
ATOM 1848 C CA . THR A 1 233 ? 11.825 0.390 -6.587 1.00 84.75 233 THR A CA 1
ATOM 1849 C C . THR A 1 233 ? 10.450 0.952 -6.950 1.00 84.75 233 THR A C 1
ATOM 1851 O O . THR A 1 233 ? 9.611 0.241 -7.488 1.00 84.75 233 THR A O 1
ATOM 1854 N N . GLU A 1 234 ? 10.226 2.252 -6.754 1.00 85.00 234 GLU A N 1
ATOM 1855 C CA . GLU A 1 234 ? 8.926 2.886 -7.022 1.00 85.00 234 GLU A CA 1
ATOM 1856 C C . GLU A 1 234 ? 8.666 3.050 -8.525 1.00 85.00 234 GLU A C 1
ATOM 1858 O O . GLU A 1 234 ? 7.593 2.711 -9.030 1.00 85.00 234 GLU A O 1
ATOM 1863 N N . GLY A 1 235 ? 9.675 3.525 -9.266 1.00 89.88 235 GLY A N 1
ATOM 1864 C CA . GLY A 1 235 ? 9.586 3.673 -10.718 1.00 89.88 235 GLY A CA 1
ATOM 1865 C C . GLY A 1 235 ? 9.455 2.328 -11.430 1.00 89.88 235 GLY A C 1
ATOM 1866 O O . GLY A 1 235 ? 8.760 2.226 -12.437 1.00 89.88 235 GLY A O 1
ATOM 1867 N N . GLY A 1 236 ? 10.089 1.277 -10.911 1.00 91.38 236 GLY A N 1
ATOM 1868 C CA . GLY A 1 236 ? 9.995 -0.067 -11.467 1.00 91.38 236 GLY A CA 1
ATOM 1869 C C . GLY A 1 236 ? 8.632 -0.697 -11.205 1.00 91.38 236 GLY A C 1
ATOM 1870 O O . GLY A 1 236 ? 8.022 -1.207 -12.146 1.00 91.38 236 GLY A O 1
ATOM 1871 N N . ALA A 1 237 ? 8.103 -0.586 -9.982 1.00 88.94 237 ALA A N 1
ATOM 1872 C CA . ALA A 1 237 ? 6.764 -1.069 -9.659 1.00 88.94 237 ALA A CA 1
ATOM 1873 C C . ALA A 1 237 ? 5.699 -0.432 -10.563 1.00 88.94 237 ALA A C 1
ATOM 1875 O O . ALA A 1 237 ? 4.874 -1.138 -11.150 1.00 88.94 237 ALA A O 1
ATOM 1876 N N . GLU A 1 238 ? 5.778 0.886 -10.770 1.00 89.19 238 GLU A N 1
ATOM 1877 C CA . GLU A 1 238 ? 4.897 1.583 -11.705 1.00 89.19 238 GLU A CA 1
ATOM 1878 C C . GLU A 1 238 ? 5.128 1.150 -13.162 1.00 89.19 238 GLU A C 1
ATOM 1880 O O . GLU A 1 238 ? 4.158 0.929 -13.895 1.00 89.19 238 GLU A O 1
ATOM 1885 N N . LEU A 1 239 ? 6.383 1.007 -13.602 1.00 92.50 239 LEU A N 1
ATOM 1886 C CA . LEU A 1 239 ? 6.723 0.610 -14.969 1.00 92.50 239 LEU A CA 1
ATOM 1887 C C . LEU A 1 239 ? 6.176 -0.780 -15.310 1.00 92.50 239 LEU A C 1
ATOM 1889 O O . LEU A 1 239 ? 5.514 -0.934 -16.340 1.00 92.50 239 LEU A O 1
ATOM 1893 N N . TYR A 1 240 ? 6.427 -1.789 -14.472 1.00 91.69 240 TYR A N 1
ATOM 1894 C CA . TYR A 1 240 ? 5.935 -3.149 -14.707 1.00 91.69 240 TYR A CA 1
ATOM 1895 C C . TYR A 1 240 ? 4.416 -3.206 -14.593 1.00 91.69 240 TYR A C 1
ATOM 1897 O O . TYR A 1 240 ? 3.772 -3.702 -15.515 1.00 91.69 240 TYR A O 1
ATOM 1905 N N . MET A 1 241 ? 3.808 -2.610 -13.564 1.00 89.00 241 MET A N 1
ATOM 1906 C CA . MET A 1 241 ? 2.347 -2.510 -13.498 1.00 89.00 241 MET A CA 1
ATOM 1907 C C . MET A 1 241 ? 1.777 -1.859 -14.768 1.00 89.00 241 MET A C 1
ATOM 1909 O O . MET A 1 241 ? 0.814 -2.365 -15.347 1.00 89.00 241 MET A O 1
ATOM 1913 N N . SER A 1 242 ? 2.415 -0.808 -15.283 1.00 87.56 242 SER A N 1
ATOM 1914 C CA . SER A 1 242 ? 2.006 -0.154 -16.527 1.00 87.56 242 SER A CA 1
ATOM 1915 C C . SER A 1 242 ? 2.151 -1.079 -17.736 1.00 87.56 242 SER A C 1
ATOM 1917 O O . SER A 1 242 ? 1.192 -1.256 -18.478 1.00 87.56 242 SER A O 1
ATOM 1919 N N . LYS A 1 243 ? 3.286 -1.754 -17.935 1.00 87.19 243 LYS A N 1
ATOM 1920 C CA . LYS A 1 243 ? 3.493 -2.648 -19.094 1.00 87.19 243 LYS A CA 1
ATOM 1921 C C . LYS A 1 243 ? 2.413 -3.723 -19.241 1.00 87.19 243 LYS A C 1
ATOM 1923 O O . LYS A 1 243 ? 2.114 -4.111 -20.373 1.00 87.19 243 LYS A O 1
ATOM 1928 N N . TYR A 1 244 ? 1.841 -4.194 -18.136 1.00 84.94 244 TYR A N 1
ATOM 1929 C CA . TYR A 1 244 ? 0.821 -5.241 -18.146 1.00 84.94 244 TYR A CA 1
ATOM 1930 C C . TYR A 1 244 ? -0.599 -4.669 -18.033 1.00 84.94 244 TYR A C 1
ATOM 1932 O O . TYR A 1 244 ? -1.448 -4.999 -18.871 1.00 84.94 244 TYR A O 1
ATOM 1940 N N . PHE A 1 245 ? -0.843 -3.752 -17.090 1.00 78.31 245 PHE A N 1
ATOM 1941 C CA . PHE A 1 245 ? -2.181 -3.336 -16.633 1.00 78.31 245 PHE A CA 1
ATOM 1942 C C . PHE A 1 245 ? -2.517 -1.844 -16.793 1.00 78.31 245 PHE A C 1
ATOM 1944 O O . PHE A 1 245 ? -3.692 -1.505 -16.823 1.00 78.31 245 PHE A O 1
ATOM 1951 N N . GLY A 1 246 ? -1.531 -0.946 -16.852 1.00 63.34 246 GLY A N 1
ATOM 1952 C CA . GLY A 1 246 ? -1.774 0.509 -16.915 1.00 63.34 246 GLY A CA 1
ATOM 1953 C C . GLY A 1 246 ? -1.464 1.163 -18.267 1.00 63.34 246 GLY A C 1
ATOM 1954 O O . GLY A 1 246 ? -1.908 2.269 -18.522 1.00 63.34 246 GLY A O 1
ATOM 1955 N N . ARG A 1 247 ? -0.675 0.500 -19.113 1.00 71.56 247 ARG A N 1
ATOM 1956 C CA . ARG A 1 247 ? -0.067 0.869 -20.415 1.00 71.56 247 ARG A CA 1
ATOM 1957 C C . ARG A 1 247 ? 0.672 2.206 -20.501 1.00 71.56 247 ARG A C 1
ATOM 1959 O O . ARG A 1 247 ? 1.515 2.332 -21.374 1.00 71.56 247 ARG A O 1
ATOM 1966 N N . SER A 1 248 ? 0.500 3.139 -19.575 1.00 77.88 248 SER A N 1
ATOM 1967 C CA . SER A 1 248 ? 1.447 4.233 -19.334 1.00 77.88 248 SER A CA 1
ATOM 1968 C C . SER A 1 248 ? 1.613 4.502 -17.833 1.00 77.88 248 SER A C 1
ATOM 1970 O O . SER A 1 248 ? 0.640 4.337 -17.085 1.00 77.88 248 SER A O 1
ATOM 1972 N N . PRO A 1 249 ? 2.815 4.906 -17.379 1.00 85.12 249 PRO A N 1
ATOM 1973 C CA . PRO A 1 249 ? 3.045 5.327 -15.997 1.00 85.12 249 PRO A CA 1
ATOM 1974 C C . PRO A 1 249 ? 2.244 6.584 -15.651 1.00 85.12 249 PRO A C 1
ATOM 1976 O O . PRO A 1 249 ? 2.094 7.470 -16.495 1.00 85.12 249 PRO A O 1
ATOM 1979 N N . ARG A 1 250 ? 1.756 6.682 -14.411 1.00 76.06 250 ARG A N 1
ATOM 1980 C CA . ARG A 1 250 ? 1.089 7.884 -13.882 1.00 76.06 250 ARG A CA 1
ATOM 1981 C C . ARG A 1 250 ? 1.810 8.430 -12.657 1.00 76.06 250 ARG A C 1
ATOM 1983 O O . ARG A 1 250 ? 2.075 9.629 -12.587 1.00 76.06 250 ARG A O 1
ATOM 1990 N N . ALA A 1 251 ? 2.095 7.563 -11.691 1.00 78.94 251 ALA A N 1
ATOM 1991 C CA . ALA A 1 251 ? 3.002 7.887 -10.595 1.00 78.94 251 ALA A CA 1
ATOM 1992 C C . ALA A 1 251 ? 4.454 7.724 -11.068 1.00 78.94 251 ALA A C 1
ATOM 1994 O O . ALA A 1 251 ? 4.679 7.131 -12.117 1.00 78.94 251 ALA A O 1
ATOM 1995 N N . TYR A 1 252 ? 5.427 8.279 -10.336 1.00 84.12 252 TYR A N 1
ATOM 1996 C CA . TYR A 1 252 ? 6.864 8.042 -10.578 1.00 84.12 252 TYR A CA 1
ATOM 1997 C C . TYR A 1 252 ? 7.260 8.094 -12.069 1.00 84.12 252 TYR A C 1
ATOM 1999 O O . TYR A 1 252 ? 7.930 7.204 -12.602 1.00 84.12 252 TYR A O 1
ATOM 2007 N N . PHE A 1 253 ? 6.711 9.081 -12.789 1.00 86.75 253 PHE A N 1
ATOM 2008 C CA . PHE A 1 253 ? 6.698 9.087 -14.251 1.00 86.75 253 PHE A CA 1
ATOM 2009 C C . PHE A 1 253 ? 8.110 9.214 -14.825 1.00 86.75 253 PHE A C 1
ATOM 2011 O O . PHE A 1 253 ? 8.493 8.455 -15.718 1.00 86.75 253 PHE A O 1
ATOM 2018 N N . SER A 1 254 ? 8.889 10.154 -14.287 1.00 87.94 254 SER A N 1
ATOM 2019 C CA . SER A 1 254 ? 10.270 10.403 -14.700 1.00 87.94 254 SER A CA 1
ATOM 2020 C C . SER A 1 254 ? 11.149 9.188 -14.423 1.00 87.94 254 SER A C 1
ATOM 2022 O O . SER A 1 254 ? 11.934 8.787 -15.281 1.00 87.94 254 SER A O 1
ATOM 2024 N N . GLU A 1 255 ? 10.962 8.545 -13.272 1.00 91.31 255 GLU A N 1
ATOM 2025 C CA . GLU A 1 255 ? 11.661 7.329 -12.869 1.00 91.31 255 GLU A CA 1
ATOM 2026 C C . GLU A 1 255 ? 11.319 6.146 -13.782 1.00 91.31 255 GLU A C 1
ATOM 2028 O O . GLU A 1 255 ? 12.212 5.454 -14.272 1.00 91.31 255 GLU A O 1
ATOM 2033 N N . SER A 1 256 ? 10.036 5.954 -14.092 1.00 93.38 256 SER A N 1
ATOM 2034 C CA . SER A 1 256 ? 9.568 4.912 -15.015 1.00 93.38 256 SER A CA 1
ATOM 2035 C C . SER A 1 256 ? 10.140 5.107 -16.426 1.00 93.38 256 SER A C 1
ATOM 2037 O O . SER A 1 256 ? 10.568 4.151 -17.083 1.00 93.38 256 SER A O 1
ATOM 2039 N N . CYS A 1 257 ? 10.201 6.357 -16.897 1.00 93.56 257 CYS A N 1
ATOM 2040 C CA . CYS A 1 257 ? 10.812 6.702 -18.181 1.00 93.56 257 CYS A CA 1
ATOM 2041 C C . CYS A 1 257 ? 12.337 6.515 -18.154 1.00 93.56 257 CYS A C 1
ATOM 2043 O O . CYS A 1 257 ? 12.910 6.015 -19.123 1.00 93.56 257 CYS A O 1
ATOM 2045 N N . PHE A 1 258 ? 13.001 6.844 -17.042 1.00 95.56 258 PHE A N 1
ATOM 2046 C CA . PHE A 1 258 ? 14.426 6.578 -16.848 1.00 95.56 258 PHE A CA 1
ATOM 2047 C C . PHE A 1 258 ? 14.731 5.078 -16.942 1.00 95.56 258 PHE A C 1
ATOM 2049 O O . PHE A 1 258 ? 15.626 4.683 -17.690 1.00 95.56 258 PHE A O 1
ATOM 2056 N N . LEU A 1 259 ? 13.947 4.231 -16.270 1.00 96.44 259 LEU A N 1
ATOM 2057 C CA . LEU A 1 259 ? 14.081 2.772 -16.343 1.00 96.44 259 LEU A CA 1
ATOM 2058 C C . LEU A 1 259 ? 13.773 2.216 -17.740 1.00 96.44 259 LEU A C 1
ATOM 2060 O O . LEU A 1 259 ? 14.454 1.300 -18.197 1.00 96.44 259 LEU A O 1
ATOM 2064 N N . THR A 1 260 ? 12.830 2.817 -18.468 1.00 96.75 260 THR A N 1
ATOM 2065 C CA . THR A 1 260 ? 12.626 2.508 -19.894 1.00 96.75 260 THR A CA 1
ATOM 2066 C C . THR A 1 260 ? 13.869 2.862 -20.720 1.00 96.75 260 THR A C 1
ATOM 2068 O O . THR A 1 260 ? 14.268 2.122 -21.616 1.00 96.75 260 THR A O 1
ATOM 2071 N N . GLY A 1 261 ? 14.547 3.962 -20.394 1.00 97.38 261 GLY A N 1
ATOM 2072 C CA . GLY A 1 261 ? 15.847 4.304 -20.964 1.00 97.38 261 GLY A CA 1
ATOM 2073 C C . GLY A 1 261 ? 16.925 3.260 -20.668 1.00 97.38 261 GLY A C 1
ATOM 2074 O O . GLY A 1 261 ? 17.670 2.879 -21.572 1.00 97.38 261 GLY A O 1
ATOM 2075 N N . ILE A 1 262 ? 16.992 2.766 -19.428 1.00 97.56 262 ILE A N 1
ATOM 2076 C CA . ILE A 1 262 ? 17.903 1.679 -19.042 1.00 97.56 262 ILE A CA 1
ATOM 2077 C C . ILE A 1 262 ? 17.631 0.427 -19.878 1.00 97.56 262 ILE A C 1
ATOM 2079 O O . ILE A 1 262 ? 18.566 -0.125 -20.459 1.00 97.56 262 ILE A O 1
ATOM 2083 N N . GLU A 1 263 ? 16.369 0.024 -20.015 1.00 97.06 263 GLU A N 1
ATOM 2084 C CA . GLU A 1 263 ? 15.966 -1.098 -20.865 1.00 97.06 263 GLU A CA 1
ATOM 2085 C C . GLU A 1 263 ? 16.338 -0.876 -22.333 1.00 97.06 263 GLU A C 1
ATOM 2087 O O . GLU A 1 263 ? 16.842 -1.785 -22.985 1.00 97.06 263 GLU A O 1
ATOM 2092 N N . TRP A 1 264 ? 16.179 0.338 -22.864 1.00 97.44 264 TRP A N 1
ATOM 2093 C CA . TRP A 1 264 ? 16.599 0.633 -24.234 1.00 97.44 264 TRP A CA 1
ATOM 2094 C C . TRP A 1 264 ? 18.104 0.466 -24.433 1.00 97.44 264 TRP A C 1
ATOM 2096 O O . TRP A 1 264 ? 18.554 -0.008 -25.482 1.00 97.44 264 TRP A O 1
ATOM 2106 N N . ILE A 1 265 ? 18.902 0.908 -23.460 1.00 97.38 265 ILE A N 1
ATOM 2107 C CA . ILE A 1 265 ? 20.364 0.906 -23.549 1.00 97.38 265 ILE A CA 1
ATOM 2108 C C . ILE A 1 265 ? 20.918 -0.508 -23.352 1.00 97.38 265 ILE A C 1
ATOM 2110 O O . ILE A 1 265 ? 21.766 -0.930 -24.143 1.00 97.38 265 ILE A O 1
ATOM 2114 N N . TYR A 1 266 ? 20.445 -1.216 -22.325 1.00 96.25 266 TYR A N 1
ATOM 2115 C CA . TYR A 1 266 ? 21.023 -2.472 -21.838 1.00 96.25 266 TYR A CA 1
ATOM 2116 C C . TYR A 1 266 ? 20.189 -3.726 -22.159 1.00 96.25 266 TYR A C 1
ATOM 2118 O O . TYR A 1 266 ? 20.723 -4.830 -22.069 1.00 96.25 266 TYR A O 1
ATOM 2126 N N . GLY A 1 267 ? 18.931 -3.572 -22.579 1.00 95.44 267 GLY A N 1
ATOM 2127 C CA . GLY A 1 267 ? 17.989 -4.652 -22.901 1.00 95.44 267 GLY A CA 1
ATOM 2128 C C . GLY A 1 267 ? 17.042 -5.018 -21.751 1.00 95.44 267 GLY A C 1
ATOM 2129 O O . GLY A 1 267 ? 17.317 -4.717 -20.585 1.00 95.44 267 GLY A O 1
ATOM 2130 N N . SER A 1 268 ? 15.938 -5.704 -22.071 1.00 92.50 268 SER A N 1
ATOM 2131 C CA . SER A 1 268 ? 14.921 -6.130 -21.087 1.00 92.50 268 SER A CA 1
ATOM 2132 C C . SER A 1 268 ? 15.498 -7.038 -19.990 1.00 92.50 268 SER A C 1
ATOM 2134 O O . SER A 1 268 ? 15.204 -6.829 -18.821 1.00 92.50 268 SER A O 1
ATOM 2136 N N . GLU A 1 269 ? 16.405 -7.965 -20.323 1.00 90.69 269 GLU A N 1
ATOM 2137 C CA . GLU A 1 269 ? 17.060 -8.848 -19.334 1.00 90.69 269 GLU A CA 1
ATOM 2138 C C . GLU A 1 269 ? 17.852 -8.061 -18.272 1.00 90.69 269 GLU A C 1
ATOM 2140 O O . GLU A 1 269 ? 17.879 -8.424 -17.092 1.00 90.69 269 GLU A O 1
ATOM 2145 N N . ALA A 1 270 ? 18.490 -6.958 -18.676 1.00 91.50 270 ALA A N 1
ATOM 2146 C CA . ALA A 1 270 ? 19.243 -6.111 -17.761 1.00 91.50 270 ALA A CA 1
ATOM 2147 C C . ALA A 1 270 ? 18.320 -5.307 -16.837 1.00 91.50 270 ALA A C 1
ATOM 2149 O O . ALA A 1 270 ? 18.647 -5.152 -15.661 1.00 91.50 270 ALA A O 1
ATOM 2150 N N . LEU A 1 271 ? 17.173 -4.830 -17.340 1.00 93.06 271 LEU A N 1
ATOM 2151 C CA . LEU A 1 271 ? 16.164 -4.165 -16.513 1.00 93.06 271 LEU A CA 1
ATOM 2152 C C . LEU A 1 271 ? 15.537 -5.143 -15.509 1.00 93.06 271 LEU A C 1
ATOM 2154 O O . LEU A 1 271 ? 15.440 -4.803 -14.332 1.00 93.06 271 LEU A O 1
ATOM 2158 N N . ASP A 1 272 ? 15.168 -6.350 -15.944 1.00 89.56 272 ASP A N 1
ATOM 2159 C CA . ASP A 1 272 ? 14.637 -7.404 -15.070 1.00 89.56 272 ASP A CA 1
ATOM 2160 C C . ASP A 1 272 ? 15.625 -7.713 -13.940 1.00 89.56 272 ASP A C 1
ATOM 2162 O O . ASP A 1 272 ? 15.261 -7.727 -12.768 1.00 89.56 272 ASP A O 1
ATOM 2166 N N . THR A 1 273 ? 16.905 -7.876 -14.286 1.00 86.75 273 THR A N 1
ATOM 2167 C CA . THR A 1 273 ? 17.978 -8.128 -13.314 1.00 86.75 273 THR A CA 1
ATOM 2168 C C . THR A 1 273 ? 18.221 -6.939 -12.382 1.00 86.75 273 THR A C 1
ATOM 2170 O O . THR A 1 273 ? 18.652 -7.121 -11.245 1.00 86.75 273 THR A O 1
ATOM 2173 N N . LEU A 1 274 ? 18.018 -5.711 -12.860 1.00 88.94 274 LEU A N 1
ATOM 2174 C CA . LEU A 1 274 ? 18.184 -4.511 -12.049 1.00 88.94 274 LEU A CA 1
ATOM 2175 C C . LEU A 1 274 ? 17.051 -4.370 -11.032 1.00 88.94 274 LEU A C 1
ATOM 2177 O O . LEU A 1 274 ? 17.338 -4.052 -9.882 1.00 88.94 274 LEU A O 1
ATOM 2181 N N . PHE A 1 275 ? 15.809 -4.598 -11.462 1.00 88.25 275 PHE A N 1
ATOM 2182 C CA . PHE A 1 275 ? 14.618 -4.448 -10.633 1.00 88.25 275 PHE A CA 1
ATOM 2183 C C . PHE A 1 275 ? 14.453 -5.638 -9.685 1.00 88.25 275 PHE A C 1
ATOM 2185 O O . PHE A 1 275 ? 14.744 -5.488 -8.508 1.00 88.25 275 PHE A O 1
ATOM 2192 N N . PHE A 1 276 ? 14.169 -6.837 -10.207 1.00 82.75 276 PHE A N 1
ATOM 2193 C CA . PHE A 1 276 ? 13.808 -8.033 -9.429 1.00 82.75 276 PHE A CA 1
ATOM 2194 C C . PHE A 1 276 ? 14.971 -8.683 -8.651 1.00 82.75 276 PHE A C 1
ATOM 2196 O O . PHE A 1 276 ? 14.903 -9.859 -8.299 1.00 82.75 276 PHE A O 1
ATOM 2203 N N . SER A 1 277 ? 16.083 -7.982 -8.404 1.00 76.25 277 SER A N 1
ATOM 2204 C CA . SER A 1 277 ? 17.202 -8.525 -7.623 1.00 76.25 277 SER A CA 1
ATOM 2205 C C . SER A 1 277 ? 17.383 -7.805 -6.293 1.00 76.25 277 SER A C 1
ATOM 2207 O O . SER A 1 277 ? 17.313 -6.579 -6.220 1.00 76.25 277 SER A O 1
ATOM 2209 N N . LYS A 1 278 ? 17.792 -8.565 -5.269 1.00 72.12 278 LYS A N 1
ATOM 2210 C CA . LYS A 1 278 ? 18.128 -8.046 -3.931 1.00 72.12 278 LYS A CA 1
ATOM 2211 C C . LYS A 1 278 ? 19.240 -6.984 -3.931 1.00 72.12 278 LYS A C 1
ATOM 2213 O O . LYS A 1 278 ? 19.323 -6.197 -3.001 1.00 72.12 278 LYS A O 1
ATOM 2218 N N . ASP A 1 279 ? 20.075 -6.939 -4.969 1.00 78.31 279 ASP A N 1
ATOM 2219 C CA . ASP A 1 279 ? 21.224 -6.032 -5.083 1.00 78.31 279 ASP A CA 1
ATOM 2220 C C . ASP A 1 279 ? 20.968 -4.852 -6.046 1.00 78.31 279 ASP A C 1
ATOM 2222 O O . ASP A 1 279 ? 21.920 -4.289 -6.593 1.00 78.31 279 ASP A O 1
ATOM 2226 N N . SER A 1 280 ? 19.711 -4.466 -6.295 1.00 83.19 280 SER A N 1
ATOM 2227 C CA . SER A 1 280 ? 19.331 -3.405 -7.252 1.00 83.19 280 SER A CA 1
ATOM 2228 C C . SER A 1 280 ? 20.178 -2.130 -7.110 1.00 83.19 280 SER A C 1
ATOM 2230 O O . SER A 1 280 ? 20.789 -1.652 -8.072 1.00 83.19 280 SER A O 1
ATOM 2232 N N . THR A 1 281 ? 20.326 -1.641 -5.875 1.00 86.31 281 THR A N 1
ATOM 2233 C CA . THR A 1 281 ? 21.152 -0.473 -5.537 1.00 86.31 281 THR A CA 1
ATOM 2234 C C . THR A 1 281 ? 22.613 -0.682 -5.939 1.00 86.31 281 THR A C 1
ATOM 2236 O O . THR A 1 281 ? 23.214 0.172 -6.596 1.00 86.31 281 THR A O 1
ATOM 2239 N N . LYS A 1 282 ? 23.203 -1.825 -5.575 1.00 86.69 282 LYS A N 1
ATOM 2240 C CA . LYS A 1 282 ? 24.596 -2.143 -5.900 1.00 86.69 282 LYS A CA 1
ATOM 2241 C C . LYS A 1 282 ? 24.810 -2.270 -7.409 1.00 86.69 282 LYS A C 1
ATOM 2243 O O . LYS A 1 282 ? 25.801 -1.755 -7.923 1.00 86.69 282 LYS A O 1
ATOM 2248 N N . ARG A 1 283 ? 23.889 -2.918 -8.121 1.00 89.31 283 ARG A N 1
ATOM 2249 C CA . ARG A 1 283 ? 23.953 -3.072 -9.580 1.00 89.31 283 ARG A CA 1
ATOM 2250 C C . ARG A 1 283 ? 23.945 -1.723 -10.277 1.00 89.31 283 ARG A C 1
ATOM 2252 O O . ARG A 1 283 ? 24.762 -1.504 -11.165 1.00 89.31 283 ARG A O 1
ATOM 2259 N N . PHE A 1 284 ? 23.098 -0.798 -9.832 1.00 93.38 284 PHE A N 1
ATOM 2260 C CA . PHE A 1 284 ? 23.092 0.550 -10.386 1.00 93.38 284 PHE A CA 1
ATOM 2261 C C . PHE A 1 284 ? 24.396 1.309 -10.103 1.00 93.38 284 PHE A C 1
ATOM 2263 O O . PHE A 1 284 ? 24.920 1.983 -10.988 1.00 93.38 284 PHE A O 1
ATOM 2270 N N . ILE A 1 285 ? 24.984 1.153 -8.908 1.00 93.00 285 ILE A N 1
ATOM 2271 C CA . ILE A 1 285 ? 26.326 1.687 -8.622 1.00 93.00 285 ILE A CA 1
ATOM 2272 C C . ILE A 1 285 ? 27.363 1.122 -9.587 1.00 93.00 285 ILE A C 1
ATOM 2274 O O . ILE A 1 285 ? 28.172 1.883 -10.115 1.00 93.00 285 ILE A O 1
ATOM 2278 N N . ASP A 1 286 ? 27.352 -0.188 -9.818 1.00 94.00 286 ASP A N 1
ATOM 2279 C CA . ASP A 1 286 ? 28.308 -0.834 -10.713 1.00 94.00 286 ASP A CA 1
ATOM 2280 C C . ASP A 1 286 ? 28.138 -0.308 -12.159 1.00 94.00 286 ASP A C 1
ATOM 2282 O O . ASP A 1 286 ? 29.135 0.030 -12.795 1.00 94.00 286 ASP A O 1
ATOM 2286 N N . MET A 1 287 ? 26.901 -0.075 -12.627 1.00 96.38 287 MET A N 1
ATOM 2287 C CA . MET A 1 287 ? 26.632 0.577 -13.923 1.00 96.38 287 MET A CA 1
ATOM 2288 C C . MET A 1 287 ? 27.219 1.996 -14.009 1.00 96.38 287 MET A C 1
ATOM 2290 O O . MET A 1 287 ? 27.838 2.354 -15.012 1.00 96.38 287 MET A O 1
ATOM 2294 N N . LEU A 1 288 ? 27.064 2.811 -12.960 1.00 97.25 288 LEU A N 1
ATOM 2295 C CA . LEU A 1 288 ? 27.632 4.163 -12.917 1.00 97.25 288 LEU A CA 1
ATOM 2296 C C . LEU A 1 288 ? 29.168 4.136 -12.880 1.00 97.25 288 LEU A C 1
ATOM 2298 O O . LEU A 1 288 ? 29.823 4.932 -13.558 1.00 97.25 288 LEU A O 1
ATOM 2302 N N . LYS A 1 289 ? 29.763 3.206 -12.123 1.00 96.38 289 LYS A N 1
ATOM 2303 C CA . LYS A 1 289 ? 31.223 3.024 -12.065 1.00 96.38 289 LYS A CA 1
ATOM 2304 C C . LYS A 1 289 ? 31.797 2.625 -13.414 1.00 96.38 289 LYS A C 1
ATOM 2306 O O . LYS A 1 289 ? 32.821 3.178 -13.818 1.00 96.38 289 LYS A O 1
ATOM 2311 N N . ASP A 1 29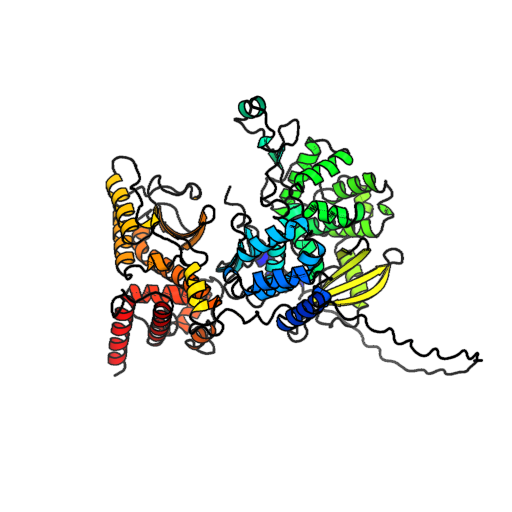0 ? 31.130 1.718 -14.119 1.00 96.69 290 ASP A N 1
ATOM 2312 C CA . ASP A 1 290 ? 31.529 1.299 -15.461 1.00 96.69 290 ASP A CA 1
ATOM 2313 C C . ASP A 1 290 ? 31.464 2.473 -16.451 1.00 96.69 290 ASP A C 1
ATOM 2315 O O . ASP A 1 290 ? 32.389 2.666 -17.247 1.00 96.69 290 ASP A O 1
ATOM 2319 N N . ALA A 1 291 ? 30.458 3.345 -16.317 1.00 96.44 291 ALA A N 1
ATOM 2320 C CA . ALA A 1 291 ? 30.355 4.600 -17.065 1.00 96.44 291 ALA A CA 1
ATOM 2321 C C . ALA A 1 291 ? 31.378 5.680 -16.651 1.00 96.44 291 ALA A C 1
ATOM 2323 O O . ALA A 1 291 ? 31.511 6.696 -17.332 1.00 96.44 291 ALA A O 1
ATOM 2324 N N . GLY A 1 292 ? 32.160 5.447 -15.592 1.00 96.19 292 GLY A N 1
ATOM 2325 C CA . GLY A 1 292 ? 33.274 6.301 -15.177 1.00 96.19 292 GLY A CA 1
ATOM 2326 C C . GLY A 1 292 ? 32.955 7.293 -14.058 1.00 96.19 292 GLY A C 1
ATOM 2327 O O . GLY A 1 292 ? 33.773 8.180 -13.809 1.00 96.19 292 GLY A O 1
ATOM 2328 N N . TYR A 1 293 ? 31.817 7.144 -13.377 1.00 95.06 293 TYR A N 1
ATOM 2329 C CA . TYR A 1 293 ? 31.460 7.981 -12.234 1.00 95.06 293 TYR A CA 1
ATOM 2330 C C . TYR A 1 293 ? 32.354 7.672 -11.027 1.00 95.06 293 TYR A C 1
ATOM 2332 O O . TYR A 1 293 ? 32.637 6.514 -10.704 1.00 95.06 293 TYR A O 1
ATOM 2340 N N . SER A 1 294 ? 32.775 8.718 -10.322 1.00 93.19 294 SER A N 1
ATOM 2341 C CA . SER A 1 294 ? 33.414 8.596 -9.011 1.00 93.19 294 SER A CA 1
ATOM 2342 C C . SER A 1 294 ? 32.394 8.300 -7.907 1.00 93.19 294 SER A C 1
ATOM 2344 O O . SER A 1 294 ? 31.211 8.609 -8.036 1.00 93.19 294 SER A O 1
ATOM 2346 N N . ASP A 1 295 ? 32.851 7.760 -6.773 1.00 90.0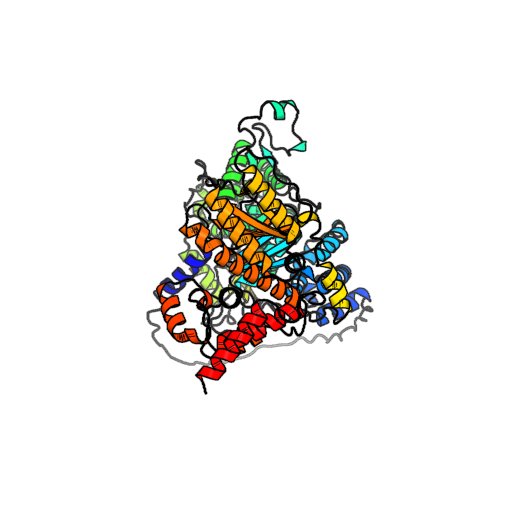6 295 ASP A N 1
ATOM 2347 C CA . ASP A 1 295 ? 31.971 7.468 -5.630 1.00 90.06 295 ASP A CA 1
ATOM 2348 C C . ASP A 1 295 ? 31.236 8.725 -5.104 1.00 90.06 295 ASP A C 1
ATOM 2350 O O . ASP A 1 295 ? 30.087 8.638 -4.667 1.00 90.06 295 ASP A O 1
ATOM 2354 N N . GLU A 1 296 ? 31.859 9.910 -5.198 1.00 87.44 296 GLU A N 1
ATOM 2355 C CA . GLU A 1 296 ? 31.222 11.188 -4.846 1.00 87.44 296 GLU A CA 1
ATOM 2356 C C . GLU A 1 296 ? 30.092 11.549 -5.823 1.00 87.44 296 GLU A C 1
ATOM 2358 O O . GLU A 1 296 ? 29.010 11.952 -5.397 1.00 87.44 296 GLU A O 1
ATOM 2363 N N . GLU A 1 297 ? 30.313 11.388 -7.130 1.00 90.50 297 GLU A N 1
ATOM 2364 C CA . GLU A 1 297 ? 29.292 11.654 -8.150 1.00 90.50 297 GLU A CA 1
ATOM 2365 C C . GLU A 1 297 ? 28.119 10.684 -8.024 1.00 90.50 297 GLU A C 1
ATOM 2367 O O . GLU A 1 297 ? 26.970 11.115 -8.075 1.00 90.50 297 GLU A O 1
ATOM 2372 N N . ILE A 1 298 ? 28.393 9.405 -7.758 1.00 92.69 298 ILE A N 1
ATOM 2373 C CA . ILE A 1 298 ? 27.364 8.392 -7.489 1.00 92.69 298 ILE A CA 1
ATOM 2374 C C . ILE A 1 298 ? 26.506 8.816 -6.296 1.00 92.69 298 ILE A C 1
ATOM 2376 O O . ILE A 1 298 ? 25.281 8.820 -6.384 1.00 92.69 298 ILE A O 1
ATOM 2380 N N . CYS A 1 299 ? 27.125 9.262 -5.201 1.00 87.69 299 CYS A N 1
ATOM 2381 C CA . CYS A 1 299 ? 26.388 9.786 -4.054 1.00 87.69 299 CYS A CA 1
ATOM 2382 C C . CYS A 1 299 ? 25.448 10.946 -4.436 1.00 87.69 299 CYS A C 1
ATOM 2384 O O . CYS A 1 299 ? 24.337 11.010 -3.909 1.00 87.69 299 CYS A O 1
ATOM 2386 N N . LYS A 1 300 ? 25.870 11.849 -5.331 1.00 87.62 300 LYS A N 1
ATOM 2387 C CA . LYS A 1 300 ? 25.051 12.982 -5.801 1.00 87.62 300 LYS A CA 1
ATOM 2388 C C . LYS A 1 300 ? 23.906 12.543 -6.718 1.00 87.62 300 LYS A C 1
ATOM 2390 O O . LYS A 1 300 ? 22.820 13.111 -6.620 1.00 87.62 300 LYS A O 1
ATOM 2395 N N . VAL A 1 301 ? 24.123 11.531 -7.563 1.00 90.69 301 VAL A N 1
ATOM 2396 C CA . VAL A 1 301 ? 23.063 10.921 -8.388 1.00 90.69 301 VAL A CA 1
ATOM 2397 C C . VAL A 1 301 ? 21.962 10.370 -7.485 1.00 90.69 301 VAL A C 1
ATOM 2399 O O . VAL A 1 301 ? 20.805 10.750 -7.634 1.00 90.69 301 VAL A O 1
ATOM 2402 N N . PHE A 1 302 ? 22.327 9.559 -6.489 1.00 88.88 302 PHE A N 1
ATOM 2403 C CA . PHE A 1 302 ? 21.359 8.981 -5.555 1.00 88.88 302 PHE A CA 1
ATOM 2404 C C . PHE A 1 302 ? 20.607 10.034 -4.735 1.00 88.88 302 PHE A C 1
ATOM 2406 O O . PHE A 1 302 ? 19.400 9.899 -4.559 1.00 88.88 302 PHE A O 1
ATOM 2413 N N . ASP A 1 303 ? 21.276 11.096 -4.267 1.00 84.50 303 ASP A N 1
ATOM 2414 C CA . ASP A 1 303 ? 20.580 12.198 -3.580 1.00 84.50 303 ASP A CA 1
ATOM 2415 C C . ASP A 1 303 ? 19.559 12.875 -4.482 1.00 84.50 303 ASP A C 1
ATOM 2417 O O . ASP A 1 303 ? 18.446 13.152 -4.045 1.00 84.50 303 ASP A O 1
ATOM 2421 N N . SER A 1 304 ? 19.940 13.142 -5.732 1.00 85.69 304 SER A N 1
ATOM 2422 C CA . SER A 1 304 ? 19.087 13.854 -6.682 1.00 85.69 304 SER A CA 1
ATOM 2423 C C . SER A 1 304 ? 17.868 13.015 -7.051 1.00 85.69 304 SER A C 1
ATOM 2425 O O . SER A 1 304 ? 16.746 13.504 -6.973 1.00 85.69 304 SER A O 1
ATOM 2427 N N . PHE A 1 305 ? 18.073 11.736 -7.371 1.00 88.12 305 PHE A N 1
ATOM 2428 C CA . PHE A 1 305 ? 16.987 10.852 -7.792 1.00 88.12 305 PHE A CA 1
ATOM 2429 C C . PHE A 1 305 ? 16.046 10.527 -6.626 1.00 88.12 305 PHE A C 1
ATOM 2431 O O . PHE A 1 305 ? 14.837 10.632 -6.776 1.00 88.12 305 PHE A O 1
ATOM 2438 N N . ASN A 1 306 ? 16.570 10.236 -5.429 1.00 83.25 306 ASN A N 1
ATOM 2439 C CA . ASN A 1 306 ? 15.719 10.002 -4.255 1.00 83.25 306 ASN A CA 1
ATOM 2440 C C . ASN A 1 306 ? 14.986 11.267 -3.789 1.00 83.25 306 ASN A C 1
ATOM 2442 O O . ASN A 1 306 ? 13.888 11.177 -3.231 1.00 83.25 306 ASN A O 1
ATOM 2446 N N . TYR A 1 307 ? 15.590 12.446 -3.974 1.00 79.81 307 TYR A N 1
ATOM 2447 C CA . TYR A 1 307 ? 14.897 13.707 -3.741 1.00 79.81 307 TYR A CA 1
ATOM 2448 C C . TYR A 1 307 ? 13.715 13.861 -4.702 1.00 79.81 307 TYR A C 1
ATOM 2450 O O . TYR A 1 307 ? 12.646 14.244 -4.237 1.00 79.81 307 TYR A O 1
ATOM 2458 N N . ASP A 1 308 ? 13.873 13.532 -5.987 1.00 77.50 308 ASP A N 1
ATOM 2459 C CA . ASP A 1 308 ? 12.779 13.607 -6.969 1.00 77.50 308 ASP A CA 1
ATOM 2460 C C . ASP A 1 308 ? 11.642 12.622 -6.636 1.00 77.50 308 ASP A C 1
ATOM 2462 O O . ASP A 1 308 ? 10.471 12.999 -6.649 1.00 77.50 308 ASP A O 1
ATOM 2466 N N . THR A 1 309 ? 11.989 11.407 -6.196 1.00 76.56 309 THR A N 1
ATOM 2467 C CA . THR A 1 309 ? 11.018 10.353 -5.857 1.00 76.56 309 THR A CA 1
ATOM 2468 C C . THR A 1 309 ? 10.224 10.630 -4.576 1.00 76.56 309 THR A C 1
ATOM 2470 O O . THR A 1 309 ? 9.024 10.357 -4.523 1.00 76.56 309 THR A O 1
ATOM 2473 N N . TYR A 1 310 ? 10.847 11.171 -3.520 1.00 67.56 310 TYR A N 1
ATOM 2474 C CA . TYR A 1 310 ? 10.174 11.337 -2.220 1.00 67.56 310 TYR A CA 1
ATOM 2475 C C . TYR A 1 310 ? 10.051 12.778 -1.706 1.00 67.56 310 TYR A C 1
ATOM 2477 O O . TYR A 1 310 ? 9.302 12.989 -0.752 1.00 67.56 310 TYR A O 1
ATOM 2485 N N . ALA A 1 311 ? 10.765 13.760 -2.266 1.00 56.03 311 ALA A N 1
ATOM 2486 C CA . ALA A 1 311 ? 10.813 15.163 -1.816 1.00 56.03 311 ALA A CA 1
ATOM 2487 C C . ALA A 1 311 ? 11.137 15.347 -0.312 1.00 56.03 311 ALA A C 1
ATOM 2489 O O . ALA A 1 311 ? 10.600 16.229 0.360 1.00 56.03 311 ALA A O 1
ATOM 2490 N N . ARG A 1 312 ? 11.991 14.477 0.252 1.00 47.88 312 ARG A N 1
ATOM 2491 C CA . ARG A 1 312 ? 12.210 14.343 1.714 1.00 47.88 312 ARG A CA 1
ATOM 2492 C C . ARG A 1 312 ? 13.570 14.774 2.248 1.00 47.88 312 ARG A C 1
ATOM 2494 O O . ARG A 1 312 ? 13.767 14.753 3.462 1.00 47.88 312 ARG A O 1
ATOM 2501 N N . ILE A 1 313 ? 14.496 15.131 1.372 1.00 52.47 313 ILE A N 1
ATOM 2502 C CA . ILE A 1 313 ? 15.832 15.618 1.737 1.00 52.47 313 ILE A CA 1
ATOM 2503 C C . ILE A 1 313 ? 15.849 17.128 1.469 1.00 52.47 313 ILE A C 1
ATOM 2505 O O . ILE A 1 313 ? 15.014 17.615 0.715 1.00 52.47 313 ILE A O 1
ATOM 2509 N N . ASP A 1 314 ? 16.743 17.899 2.087 1.00 55.72 314 ASP A N 1
ATOM 2510 C CA . ASP A 1 314 ? 17.013 19.250 1.583 1.00 55.72 314 ASP A CA 1
ATOM 2511 C C . ASP A 1 314 ? 17.440 19.149 0.109 1.00 55.72 314 ASP A C 1
ATOM 2513 O O . ASP A 1 314 ? 18.168 18.224 -0.258 1.00 55.72 314 ASP A O 1
ATOM 2517 N N . GLN A 1 315 ? 16.974 20.071 -0.741 1.00 64.88 315 GLN A N 1
ATOM 2518 C CA . GLN A 1 315 ? 17.347 20.069 -2.157 1.00 64.88 315 GLN A CA 1
ATOM 2519 C C . GLN A 1 315 ? 18.880 20.035 -2.271 1.00 64.88 315 GLN A C 1
ATOM 2521 O O . GLN A 1 315 ? 19.539 20.923 -1.715 1.00 64.88 315 GLN A O 1
ATOM 2526 N N . PRO A 1 316 ? 19.466 19.042 -2.964 1.00 70.19 316 PRO A N 1
ATOM 2527 C CA . PRO A 1 316 ? 20.913 18.958 -3.068 1.00 70.19 316 PRO A CA 1
ATOM 2528 C C . PRO A 1 316 ? 21.453 20.166 -3.844 1.00 70.19 316 PRO A C 1
ATOM 2530 O O . PRO A 1 316 ? 20.910 20.544 -4.882 1.00 70.19 316 PRO A O 1
ATOM 2533 N N . GLU A 1 317 ? 22.541 20.770 -3.348 1.00 66.88 317 GLU A N 1
ATOM 2534 C CA . GLU A 1 317 ? 23.163 21.953 -3.972 1.00 66.88 317 GLU A CA 1
ATOM 2535 C C . GLU A 1 317 ? 23.653 21.677 -5.410 1.00 66.88 317 GLU A C 1
ATOM 2537 O O . GLU A 1 317 ? 23.656 22.582 -6.242 1.00 66.88 317 GLU A O 1
ATOM 2542 N N . ASP A 1 318 ? 24.008 20.421 -5.708 1.00 75.62 318 ASP A N 1
ATOM 2543 C CA . ASP A 1 318 ? 24.517 19.941 -7.000 1.00 75.62 318 ASP A CA 1
ATOM 2544 C C . ASP A 1 318 ? 23.551 18.926 -7.652 1.00 75.62 318 ASP A C 1
ATOM 2546 O O . ASP A 1 318 ? 23.958 17.810 -7.986 1.00 75.62 318 ASP A O 1
ATOM 2550 N N . PHE A 1 319 ? 22.272 19.284 -7.816 1.00 80.81 319 PHE A N 1
ATOM 2551 C CA . PHE A 1 319 ? 21.265 18.393 -8.412 1.00 80.81 319 PHE A CA 1
ATOM 2552 C C . PHE A 1 319 ? 21.709 17.838 -9.783 1.00 80.81 319 PHE A C 1
ATOM 2554 O O . PHE A 1 319 ? 22.195 18.579 -10.645 1.00 80.81 319 PHE A O 1
ATOM 2561 N N . ILE A 1 320 ? 21.552 16.529 -9.983 1.00 87.12 320 ILE A N 1
ATOM 2562 C CA . ILE A 1 320 ? 21.841 15.810 -11.231 1.00 87.12 320 ILE A CA 1
ATOM 2563 C C . ILE A 1 320 ? 20.523 15.288 -11.798 1.00 87.12 320 ILE A C 1
ATOM 2565 O O . ILE A 1 320 ? 19.809 14.564 -11.109 1.00 87.12 320 ILE A O 1
ATOM 2569 N N . CYS A 1 321 ? 20.199 15.652 -13.039 1.00 87.62 321 CYS A N 1
ATOM 2570 C CA . CYS A 1 321 ? 18.966 15.206 -13.678 1.00 87.62 321 CYS A CA 1
ATOM 2571 C C . CYS A 1 321 ? 19.110 13.802 -14.291 1.00 87.62 321 CYS A C 1
ATOM 2573 O O . CYS A 1 321 ? 20.217 13.333 -14.576 1.00 87.62 321 CYS A O 1
ATOM 2575 N N . PHE A 1 322 ? 17.977 13.125 -14.485 1.00 91.94 322 PHE A N 1
ATOM 2576 C CA . PHE A 1 322 ? 17.923 11.780 -15.061 1.00 91.94 322 PHE A CA 1
ATOM 2577 C C . PHE A 1 322 ? 18.505 11.736 -16.479 1.00 91.94 322 PHE A C 1
ATOM 2579 O O . PHE A 1 322 ? 19.185 10.775 -16.839 1.00 91.94 322 PHE A O 1
ATOM 2586 N N . GLU A 1 323 ? 18.280 12.785 -17.270 1.00 93.69 323 GLU A N 1
ATOM 2587 C CA . GLU A 1 323 ? 18.713 12.891 -18.662 1.00 93.69 323 GLU A CA 1
ATOM 2588 C C . GLU A 1 323 ? 20.238 12.883 -18.801 1.00 93.69 323 GLU A C 1
ATOM 2590 O O . GLU A 1 323 ? 20.757 12.195 -19.680 1.00 93.69 323 GLU A O 1
ATOM 2595 N N . ASP A 1 324 ? 20.959 13.600 -17.929 1.00 93.50 324 ASP A N 1
ATOM 2596 C CA . ASP A 1 324 ? 22.428 13.632 -17.938 1.00 93.50 324 ASP A CA 1
ATOM 2597 C C . ASP A 1 324 ? 22.999 12.227 -17.692 1.00 93.50 324 ASP A C 1
ATOM 2599 O O . ASP A 1 324 ? 23.815 11.733 -18.473 1.00 93.50 324 ASP A O 1
ATOM 2603 N N . VAL A 1 325 ? 22.514 11.549 -16.645 1.00 95.81 325 VAL A N 1
ATOM 2604 C CA . VAL A 1 325 ? 22.960 10.190 -16.296 1.00 95.81 325 VAL A CA 1
ATOM 2605 C C . VAL A 1 325 ? 22.637 9.211 -17.419 1.00 95.81 325 VAL A C 1
ATOM 2607 O O . VAL A 1 325 ? 23.472 8.388 -17.794 1.00 95.81 325 VAL A O 1
ATOM 2610 N N . LEU A 1 326 ? 21.437 9.301 -17.990 1.00 97.00 326 LEU A N 1
ATOM 2611 C CA . LEU A 1 326 ? 21.005 8.388 -19.036 1.00 97.00 326 LEU A CA 1
ATOM 2612 C C . LEU A 1 326 ? 21.819 8.564 -20.330 1.00 97.00 326 LEU A C 1
ATOM 2614 O O . LEU A 1 326 ? 22.163 7.571 -20.975 1.00 97.00 326 LEU A O 1
ATOM 2618 N N . VAL A 1 327 ? 22.175 9.802 -20.695 1.00 97.50 327 VAL A N 1
ATOM 2619 C CA . VAL A 1 327 ? 23.076 10.079 -21.826 1.00 97.50 327 VAL A CA 1
ATOM 2620 C C . VAL A 1 327 ? 24.468 9.510 -21.573 1.00 97.50 327 VAL A C 1
ATOM 2622 O O . VAL A 1 327 ? 25.009 8.861 -22.467 1.00 97.50 327 VAL A O 1
ATOM 2625 N N . ASP A 1 328 ? 25.033 9.676 -20.377 1.00 97.00 328 ASP A N 1
ATOM 2626 C CA . ASP A 1 328 ? 26.352 9.117 -20.054 1.00 97.00 328 ASP A CA 1
ATOM 2627 C C . ASP A 1 328 ? 26.366 7.584 -20.155 1.00 97.00 328 ASP A C 1
ATOM 2629 O O . ASP A 1 328 ? 27.276 6.999 -20.753 1.00 97.00 328 ASP A O 1
ATOM 2633 N N . LEU A 1 329 ? 25.321 6.925 -19.643 1.00 98.12 329 LEU A N 1
ATOM 2634 C CA . LEU A 1 329 ? 25.145 5.477 -19.774 1.00 98.12 329 LEU A CA 1
ATOM 2635 C C . LEU A 1 329 ? 24.997 5.056 -21.245 1.00 98.12 329 LEU A C 1
ATOM 2637 O O . LEU A 1 329 ? 25.608 4.072 -21.668 1.00 98.12 329 LEU A O 1
ATOM 2641 N N . TYR A 1 330 ? 24.240 5.807 -22.050 1.00 98.31 330 TYR A N 1
ATOM 2642 C CA . TYR A 1 330 ? 24.119 5.540 -23.483 1.00 98.31 330 TYR A CA 1
ATOM 2643 C C . TYR A 1 330 ? 25.478 5.669 -24.176 1.00 98.31 330 TYR A C 1
ATOM 2645 O O . TYR A 1 330 ? 25.873 4.787 -24.941 1.00 98.31 330 TYR A O 1
ATOM 2653 N N . GLU A 1 331 ? 26.216 6.755 -23.926 1.00 97.38 331 GLU A N 1
ATOM 2654 C CA . GLU A 1 331 ? 27.515 6.992 -24.554 1.00 97.38 331 GLU A CA 1
ATOM 2655 C C . GLU A 1 331 ? 28.527 5.900 -24.211 1.00 97.38 331 GLU A C 1
ATOM 2657 O O . GLU A 1 331 ? 29.323 5.516 -25.074 1.00 97.38 331 GLU A O 1
ATOM 2662 N N . HIS A 1 332 ? 28.475 5.383 -22.983 1.00 97.38 332 HIS A N 1
ATOM 2663 C CA . HIS A 1 332 ? 29.306 4.274 -22.541 1.00 97.38 332 HIS A CA 1
ATOM 2664 C C . HIS A 1 332 ? 29.015 2.981 -23.323 1.00 97.38 332 HIS A C 1
ATOM 2666 O O . HIS A 1 332 ? 29.944 2.333 -23.809 1.00 97.38 332 HIS A O 1
ATOM 2672 N N . VAL A 1 333 ? 27.738 2.623 -23.488 1.00 97.50 333 VAL A N 1
ATOM 2673 C CA . VAL A 1 333 ? 27.325 1.328 -24.065 1.00 97.50 333 VAL A CA 1
ATOM 2674 C C . VAL A 1 333 ? 27.216 1.357 -25.590 1.00 97.50 333 VAL A C 1
ATOM 2676 O O . VAL A 1 333 ? 27.696 0.453 -26.275 1.00 97.50 333 VAL A O 1
ATOM 2679 N N . LYS A 1 334 ? 26.566 2.387 -26.137 1.00 96.38 334 LYS A N 1
ATOM 2680 C CA . LYS A 1 334 ? 26.188 2.507 -27.555 1.00 96.38 334 LYS A CA 1
ATOM 2681 C C . LYS A 1 334 ? 26.998 3.567 -28.313 1.00 96.38 334 LYS A C 1
ATOM 2683 O O . LYS A 1 334 ? 26.944 3.615 -29.544 1.00 96.38 334 LYS A O 1
ATOM 2688 N N . GLY A 1 335 ? 27.798 4.376 -27.617 1.00 95.12 335 GLY A N 1
ATOM 2689 C CA . GLY A 1 335 ? 28.630 5.428 -28.205 1.00 95.12 335 GLY A CA 1
ATOM 2690 C C . GLY A 1 335 ? 27.919 6.780 -28.336 1.00 95.12 335 GLY A C 1
ATOM 2691 O O . GLY A 1 335 ? 26.755 6.944 -27.994 1.00 95.12 335 GLY A O 1
ATOM 2692 N N . LYS A 1 336 ? 28.627 7.787 -28.862 1.00 94.06 336 LYS A N 1
ATOM 2693 C CA . LYS A 1 336 ? 28.219 9.209 -28.800 1.00 94.06 336 LYS A CA 1
ATOM 2694 C C . LYS A 1 336 ? 27.092 9.638 -29.754 1.00 94.06 336 LYS A C 1
ATOM 2696 O O . LYS A 1 336 ? 26.750 10.815 -29.807 1.00 94.06 336 LYS A O 1
ATOM 2701 N N . ASN A 1 337 ? 26.519 8.721 -30.529 1.00 94.44 337 ASN A N 1
ATOM 2702 C CA . ASN A 1 337 ? 25.533 9.046 -31.570 1.00 94.44 337 ASN A CA 1
ATOM 2703 C C . ASN A 1 337 ? 24.081 9.016 -31.060 1.00 94.44 337 ASN A C 1
ATOM 2705 O O . ASN A 1 337 ? 23.156 8.769 -31.827 1.00 94.44 337 ASN A O 1
ATOM 2709 N N . TRP A 1 338 ? 23.857 9.270 -29.772 1.00 95.69 338 TRP A N 1
ATOM 2710 C CA . TRP A 1 338 ? 22.533 9.188 -29.147 1.00 95.69 338 TRP A CA 1
ATOM 2711 C C . TRP A 1 338 ? 21.498 10.145 -29.761 1.00 95.69 338 TRP A C 1
ATOM 2713 O O . TRP A 1 338 ? 20.318 9.827 -29.790 1.00 95.69 338 TRP A O 1
ATOM 2723 N N . LYS A 1 339 ? 21.930 11.276 -30.338 1.00 95.50 339 LYS A N 1
ATOM 2724 C CA . LYS A 1 339 ? 21.057 12.228 -31.058 1.00 95.50 339 LYS A CA 1
ATOM 2725 C C . LYS A 1 339 ? 20.459 11.686 -32.358 1.00 95.50 339 LYS A C 1
ATOM 2727 O O . LYS A 1 339 ? 19.515 12.264 -32.888 1.00 95.50 339 LYS A O 1
ATOM 2732 N N . GLU A 1 340 ? 21.051 10.634 -32.917 1.00 94.81 340 GLU A N 1
ATOM 2733 C CA . GLU A 1 340 ? 20.540 9.962 -34.116 1.00 94.81 340 GLU A CA 1
ATOM 2734 C C . GLU A 1 340 ? 19.536 8.857 -33.750 1.00 94.81 340 GLU A C 1
ATOM 2736 O O . GLU A 1 340 ? 18.746 8.446 -34.599 1.00 94.81 340 GLU A O 1
ATOM 2741 N N . ASP A 1 341 ? 19.537 8.40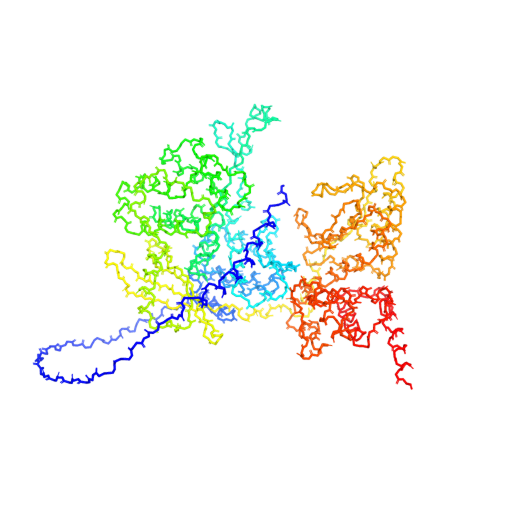4 -32.492 1.00 96.88 341 ASP A N 1
ATOM 2742 C CA . ASP A 1 341 ? 18.606 7.409 -31.973 1.00 96.88 341 ASP A CA 1
ATOM 2743 C C . ASP A 1 341 ? 17.299 8.086 -31.556 1.00 96.88 341 ASP A C 1
ATOM 2745 O O . ASP A 1 341 ? 17.146 8.640 -30.465 1.00 96.88 341 ASP A O 1
ATOM 2749 N N . LYS A 1 342 ? 16.331 8.042 -32.469 1.00 95.12 342 LYS A N 1
ATOM 2750 C CA . LYS A 1 342 ? 15.039 8.691 -32.275 1.00 95.12 342 LYS A CA 1
ATOM 2751 C C . LYS A 1 342 ? 14.251 8.117 -31.104 1.00 95.12 342 LYS A C 1
ATOM 2753 O O . LYS A 1 342 ? 13.546 8.881 -30.459 1.00 95.12 342 LYS A O 1
ATOM 2758 N N . VAL A 1 343 ? 14.358 6.820 -30.819 1.00 96.69 343 VAL A N 1
ATOM 2759 C CA . VAL A 1 343 ? 13.664 6.207 -29.675 1.00 96.69 343 VAL A CA 1
ATOM 2760 C C . VAL A 1 343 ? 14.244 6.774 -28.386 1.00 96.69 343 VAL A C 1
ATOM 2762 O O . VAL A 1 343 ? 13.507 7.257 -27.529 1.00 96.69 343 VAL A O 1
ATOM 2765 N N . PHE A 1 344 ? 15.572 6.815 -28.291 1.00 97.44 344 PHE A N 1
ATOM 2766 C CA . PHE A 1 344 ? 16.257 7.366 -27.131 1.00 97.44 344 PHE A CA 1
ATOM 2767 C C . PHE A 1 344 ? 15.954 8.854 -26.910 1.00 97.44 344 PHE A C 1
ATOM 2769 O O . PHE A 1 344 ? 15.637 9.262 -25.794 1.00 97.44 344 PHE A O 1
ATOM 2776 N N . CYS A 1 345 ? 15.965 9.672 -27.968 1.00 95.62 345 CYS A N 1
ATOM 2777 C CA . CYS A 1 345 ? 15.579 11.081 -27.860 1.00 95.62 345 CYS A CA 1
ATOM 2778 C C . CYS A 1 345 ? 14.133 11.262 -27.370 1.00 95.62 345 CYS A C 1
ATOM 2780 O O . CYS A 1 345 ? 13.859 12.199 -26.625 1.00 95.62 345 CYS A O 1
ATOM 2782 N N . GLN A 1 346 ? 13.211 10.377 -27.758 1.00 94.12 346 GLN A N 1
ATOM 2783 C CA . GLN A 1 346 ? 11.821 10.421 -27.295 1.00 94.12 346 GLN A CA 1
ATOM 2784 C C . GLN A 1 346 ? 11.698 10.081 -25.803 1.00 94.12 346 GLN A C 1
ATOM 2786 O O . GLN A 1 346 ? 10.908 10.716 -25.110 1.00 94.12 346 GLN A O 1
ATOM 2791 N N . ILE A 1 347 ? 12.512 9.148 -25.300 1.00 95.50 347 ILE A N 1
ATOM 2792 C CA . ILE A 1 347 ? 12.593 8.832 -23.866 1.00 95.50 347 ILE A CA 1
ATOM 2793 C C . ILE A 1 347 ? 13.121 10.042 -23.077 1.00 95.50 347 ILE A C 1
ATOM 2795 O O . ILE A 1 347 ? 12.523 10.426 -22.076 1.00 95.50 347 ILE A O 1
ATOM 2799 N N . LEU A 1 348 ? 14.178 10.712 -23.558 1.00 94.06 348 LEU A N 1
ATOM 2800 C CA . LEU A 1 348 ? 14.698 11.934 -22.919 1.00 94.06 348 LEU A CA 1
ATOM 2801 C C . LEU A 1 348 ? 13.644 13.048 -22.851 1.00 94.06 348 LEU A C 1
ATOM 2803 O O . LEU A 1 348 ? 13.506 13.711 -21.828 1.00 94.06 348 LEU A O 1
ATOM 2807 N N . GLN A 1 349 ? 12.867 13.232 -23.923 1.00 91.25 349 GLN A N 1
ATOM 2808 C CA . GLN A 1 349 ? 11.762 14.194 -23.933 1.00 91.25 349 GLN A CA 1
ATOM 2809 C C . GLN A 1 349 ? 10.680 13.852 -22.902 1.00 91.25 349 GLN A C 1
ATOM 2811 O O . GLN A 1 349 ? 10.085 14.763 -22.341 1.00 91.25 349 GLN A O 1
ATOM 2816 N N . GLN A 1 350 ? 10.399 12.569 -22.663 1.00 88.94 350 GLN A N 1
ATOM 2817 C CA . GLN A 1 350 ? 9.399 12.150 -21.676 1.00 88.94 350 GLN A CA 1
ATOM 2818 C C . GLN A 1 350 ? 9.853 12.439 -20.257 1.00 88.94 350 GLN A C 1
ATOM 2820 O O . GLN A 1 350 ? 9.100 13.047 -19.507 1.00 88.94 350 GLN A O 1
ATOM 2825 N N . ILE A 1 351 ? 11.094 12.082 -19.927 1.00 89.62 351 ILE A N 1
ATOM 2826 C CA . ILE A 1 351 ? 11.695 12.385 -18.624 1.00 89.62 351 ILE A CA 1
ATOM 2827 C C . ILE A 1 351 ? 11.594 13.889 -18.339 1.00 89.62 351 ILE A C 1
ATOM 2829 O O . ILE A 1 351 ? 11.061 14.278 -17.305 1.00 89.62 351 ILE A O 1
ATOM 2833 N N . HIS A 1 352 ? 11.992 14.720 -19.305 1.00 85.69 352 HIS A N 1
ATOM 2834 C CA . HIS A 1 352 ? 11.966 16.177 -19.175 1.00 85.69 352 HIS A CA 1
ATOM 2835 C C . HIS A 1 352 ? 10.561 16.767 -18.960 1.00 85.69 352 HIS A C 1
ATOM 2837 O O . HIS A 1 352 ? 10.397 17.827 -18.357 1.00 85.69 352 HIS A O 1
ATOM 2843 N N . LEU A 1 353 ? 9.533 16.106 -19.498 1.00 80.00 353 LEU A N 1
ATOM 2844 C CA . LEU A 1 353 ? 8.138 16.536 -19.403 1.00 80.00 353 LEU A CA 1
ATOM 2845 C C . LEU A 1 353 ? 7.399 15.922 -18.205 1.00 80.00 353 LEU A C 1
ATOM 2847 O O . LEU A 1 353 ? 6.228 16.247 -17.995 1.00 80.00 353 LEU A O 1
ATOM 2851 N N . GLY A 1 354 ? 8.056 15.058 -17.425 1.00 71.12 354 GLY A N 1
ATOM 2852 C CA . GLY A 1 354 ? 7.504 14.494 -16.202 1.00 71.12 354 GLY A CA 1
ATOM 2853 C C . GLY A 1 354 ? 7.128 15.587 -15.201 1.00 71.12 354 GLY A C 1
ATOM 2854 O O . GLY A 1 354 ? 7.905 16.497 -14.916 1.00 71.12 354 GLY A O 1
ATOM 2855 N N . TYR A 1 355 ? 5.908 15.505 -14.661 1.00 53.78 355 TYR A N 1
ATOM 2856 C CA . TYR A 1 355 ? 5.223 16.554 -13.886 1.00 53.78 355 TYR A CA 1
ATOM 2857 C C . TYR A 1 355 ? 5.843 16.922 -12.518 1.00 53.78 355 TYR A C 1
ATOM 2859 O O . TYR A 1 355 ? 5.188 17.585 -11.714 1.00 53.78 355 TYR A O 1
ATOM 2867 N N . ASN A 1 356 ? 7.098 16.559 -12.247 1.00 49.97 356 ASN A N 1
ATOM 2868 C CA . ASN A 1 356 ? 7.730 16.718 -10.936 1.00 49.97 356 ASN A CA 1
ATOM 2869 C C . ASN A 1 356 ? 8.983 17.593 -10.890 1.00 49.97 356 ASN A C 1
ATOM 2871 O O . ASN A 1 356 ? 9.585 17.723 -9.826 1.00 49.97 356 ASN A O 1
ATOM 2875 N N . HIS A 1 357 ? 9.324 18.322 -11.955 1.00 50.66 357 HIS A N 1
ATOM 2876 C CA . HIS A 1 357 ? 10.311 19.396 -11.835 1.00 50.66 357 HIS A CA 1
ATOM 2877 C C . HIS A 1 357 ? 9.721 20.606 -11.086 1.00 50.66 357 HIS A C 1
ATOM 2879 O O . HIS A 1 357 ? 9.617 21.705 -11.627 1.00 50.66 357 HIS A O 1
ATOM 2885 N N . MET A 1 358 ? 9.371 20.443 -9.803 1.00 44.62 358 MET A N 1
ATOM 2886 C CA . MET A 1 358 ? 9.064 21.563 -8.902 1.00 44.62 358 MET A CA 1
ATOM 2887 C C . MET A 1 358 ? 10.198 22.604 -8.896 1.00 44.62 358 MET A C 1
ATOM 2889 O O . MET A 1 358 ? 9.970 23.763 -8.549 1.00 44.62 358 MET A O 1
ATOM 2893 N N . TYR A 1 359 ? 11.403 22.202 -9.320 1.00 52.72 359 TYR A N 1
ATOM 2894 C CA . TYR A 1 359 ? 12.588 23.036 -9.440 1.00 52.72 359 TYR A CA 1
ATOM 2895 C C . TYR A 1 359 ? 13.421 22.605 -10.654 1.00 52.72 359 TYR A C 1
ATOM 2897 O O . TYR A 1 359 ? 14.397 21.898 -10.462 1.00 52.72 359 TYR A O 1
ATOM 2905 N N . GLU A 1 360 ? 13.025 23.005 -11.872 1.00 56.19 360 GLU A N 1
ATOM 2906 C CA . GLU A 1 360 ? 13.732 22.812 -13.162 1.00 56.19 360 GLU A CA 1
ATOM 2907 C C . GLU A 1 360 ? 15.275 22.809 -13.018 1.00 56.19 360 GLU A C 1
ATOM 2909 O O . GLU A 1 360 ? 15.907 23.875 -13.067 1.00 56.19 360 GLU A O 1
ATOM 2914 N N . PRO A 1 361 ? 15.924 21.646 -12.812 1.00 62.94 361 PRO A N 1
ATOM 2915 C CA . PRO A 1 361 ? 17.365 21.611 -12.663 1.00 62.94 361 PRO A CA 1
ATOM 2916 C C . PRO A 1 361 ? 17.982 21.781 -14.050 1.00 62.94 361 PRO A C 1
ATOM 2918 O O . PRO A 1 361 ? 17.550 21.172 -15.027 1.00 62.94 361 PRO A O 1
ATOM 2921 N N . ALA A 1 362 ? 18.990 22.643 -14.161 1.00 68.69 362 ALA A N 1
ATOM 2922 C CA . ALA A 1 362 ? 19.644 22.865 -15.441 1.00 68.69 362 ALA A CA 1
ATOM 2923 C C . ALA A 1 362 ? 20.426 21.610 -15.851 1.00 68.69 362 ALA A C 1
ATOM 2925 O O . ALA A 1 362 ? 21.373 21.223 -15.165 1.00 68.69 362 ALA A O 1
ATOM 2926 N N . VAL A 1 363 ? 20.058 21.031 -16.993 1.00 79.19 363 VAL A N 1
ATOM 2927 C CA . VAL A 1 363 ? 20.786 19.924 -17.620 1.00 79.19 363 VAL A CA 1
ATOM 2928 C C . VAL A 1 363 ? 22.247 20.329 -17.843 1.00 79.19 363 VAL A C 1
ATOM 2930 O O . VAL A 1 363 ? 22.529 21.390 -18.418 1.00 79.19 363 VAL A O 1
ATOM 2933 N N . LYS A 1 364 ? 23.193 19.508 -17.376 1.00 81.94 364 LYS A N 1
ATOM 2934 C CA . LYS A 1 364 ? 24.631 19.811 -17.442 1.00 81.94 364 LYS A CA 1
ATOM 2935 C C . LYS A 1 364 ? 25.170 19.661 -18.853 1.00 81.94 364 LYS A C 1
ATOM 2937 O O . LYS A 1 364 ? 26.028 20.453 -19.253 1.00 81.94 364 LYS A O 1
ATOM 2942 N N . ASN A 1 365 ? 24.686 18.678 -19.608 1.00 84.88 365 ASN A N 1
ATOM 2943 C CA . ASN A 1 365 ? 25.018 18.523 -21.013 1.00 84.88 365 ASN A CA 1
ATOM 2944 C C . ASN A 1 365 ? 24.132 19.444 -21.876 1.00 84.88 365 ASN A C 1
ATOM 2946 O O . ASN A 1 365 ? 22.962 19.140 -22.117 1.00 84.88 365 ASN A O 1
ATOM 2950 N N . PRO A 1 366 ? 24.668 20.560 -22.410 1.00 85.44 366 PRO A N 1
ATOM 2951 C CA . PRO A 1 366 ? 23.857 21.513 -23.156 1.00 85.44 366 PRO A CA 1
ATOM 2952 C C . PRO A 1 366 ? 23.312 20.933 -24.465 1.00 85.44 366 PRO A C 1
ATOM 2954 O O . PRO A 1 366 ? 22.320 21.459 -24.961 1.00 85.44 366 PRO A O 1
ATOM 2957 N N . GLU A 1 367 ? 23.927 19.873 -25.009 1.00 90.50 367 GLU A N 1
ATOM 2958 C CA . GLU A 1 367 ? 23.475 19.218 -26.242 1.00 90.50 367 GLU A CA 1
ATOM 2959 C C . GLU A 1 367 ? 22.145 18.476 -26.056 1.00 90.50 367 GLU A C 1
ATOM 2961 O O . GLU A 1 367 ? 21.456 18.226 -27.041 1.00 90.50 367 GLU A O 1
ATOM 2966 N N . ILE A 1 368 ? 21.751 18.156 -24.818 1.00 90.62 368 ILE A N 1
ATOM 2967 C CA . ILE A 1 368 ? 20.434 17.575 -24.519 1.00 90.62 368 ILE A CA 1
ATOM 2968 C C . ILE A 1 368 ? 19.327 18.565 -24.891 1.00 90.62 368 ILE A C 1
ATOM 2970 O O . ILE 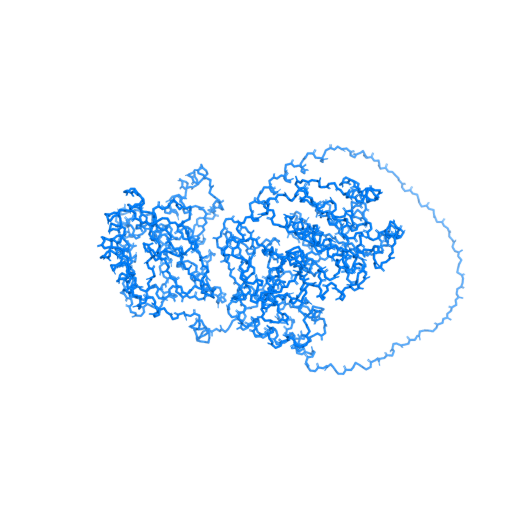A 1 368 ? 18.345 18.170 -25.514 1.00 90.62 368 ILE A O 1
ATOM 2974 N N . ASN A 1 369 ? 19.527 19.866 -24.655 1.00 87.81 369 ASN A N 1
ATOM 2975 C CA . ASN A 1 369 ? 18.547 20.898 -25.017 1.00 87.81 369 ASN A CA 1
ATOM 2976 C C . ASN A 1 369 ? 18.233 20.945 -26.523 1.00 87.81 369 ASN A C 1
ATOM 2978 O O . ASN A 1 369 ? 17.192 21.473 -26.902 1.00 87.81 369 ASN A O 1
ATOM 2982 N N . ASP A 1 370 ? 19.102 20.399 -27.382 1.00 89.88 370 ASP A N 1
ATOM 2983 C CA . ASP A 1 370 ? 18.871 20.357 -28.830 1.00 89.88 370 ASP A CA 1
ATOM 2984 C C . ASP A 1 370 ? 17.765 19.361 -29.226 1.00 89.88 370 ASP A C 1
ATOM 2986 O O . ASP A 1 370 ? 17.227 19.456 -30.332 1.00 89.88 370 ASP A O 1
ATOM 2990 N N . VAL A 1 371 ? 17.439 18.398 -28.354 1.00 90.94 371 VAL A N 1
ATOM 2991 C CA . VAL A 1 371 ? 16.427 17.359 -28.612 1.00 90.94 371 VAL A CA 1
ATOM 2992 C C . VAL A 1 371 ? 15.186 17.484 -27.734 1.00 90.94 371 VAL A C 1
ATOM 2994 O O . VAL A 1 371 ? 14.191 16.816 -28.014 1.00 90.94 371 VAL A O 1
ATOM 2997 N N . LEU A 1 372 ? 15.223 18.314 -26.691 1.00 89.12 372 LEU A N 1
ATOM 2998 C CA . LEU A 1 372 ? 14.071 18.557 -25.827 1.00 89.12 372 LEU A CA 1
ATOM 2999 C C . LEU A 1 372 ? 13.001 19.374 -26.558 1.00 89.12 372 LEU A C 1
ATOM 3001 O O . LEU A 1 372 ? 13.289 20.180 -27.445 1.00 89.12 372 LEU A O 1
ATOM 3005 N N . VAL A 1 373 ? 11.744 19.144 -26.185 1.00 85.69 373 VAL A N 1
ATOM 3006 C CA . VAL A 1 373 ? 10.583 19.806 -26.784 1.00 85.69 373 VAL A CA 1
ATOM 3007 C C . VAL A 1 373 ? 9.692 20.385 -25.703 1.00 85.69 373 VAL A C 1
ATOM 3009 O O . VAL A 1 373 ? 9.599 19.859 -24.599 1.00 85.69 373 VAL A O 1
ATOM 3012 N N . GLU A 1 374 ? 8.990 21.456 -26.052 1.00 85.12 374 GLU A N 1
ATOM 3013 C CA . GLU A 1 374 ? 7.978 22.050 -25.186 1.00 85.12 374 GLU A CA 1
ATOM 3014 C C . GLU A 1 374 ? 6.781 21.104 -25.035 1.00 85.12 374 GLU A C 1
ATOM 3016 O O . GLU A 1 374 ? 6.373 20.441 -25.998 1.00 85.12 374 GLU A O 1
ATOM 3021 N N . TYR A 1 375 ? 6.121 21.137 -23.874 1.00 82.00 375 TYR A N 1
ATOM 3022 C CA . TYR A 1 375 ? 4.917 20.338 -23.611 1.00 82.00 375 TYR A CA 1
ATOM 3023 C C . TYR A 1 375 ? 3.864 20.486 -24.722 1.00 82.00 375 TYR A C 1
ATOM 3025 O O . TYR A 1 375 ? 3.270 19.515 -25.177 1.00 82.00 375 TYR A O 1
ATOM 3033 N N . SER A 1 376 ? 3.671 21.706 -25.238 1.00 84.38 376 SER A N 1
ATOM 3034 C CA . SER A 1 376 ? 2.712 21.965 -26.322 1.00 84.38 376 SER A CA 1
ATOM 3035 C C . SER A 1 376 ? 3.052 21.259 -27.640 1.00 84.38 376 SER A C 1
ATOM 3037 O O . SER A 1 376 ? 2.141 20.855 -28.365 1.00 84.38 376 SER A O 1
ATOM 3039 N N . GLN A 1 377 ? 4.339 21.097 -27.957 1.00 86.88 377 GLN A N 1
ATOM 3040 C CA . GLN A 1 377 ? 4.794 20.369 -29.143 1.00 86.88 377 GLN A CA 1
ATOM 3041 C C . GLN A 1 377 ? 4.594 18.869 -28.947 1.00 86.88 377 GLN A C 1
ATOM 3043 O O . GLN A 1 377 ? 4.103 18.196 -29.853 1.00 86.88 377 GLN A O 1
ATOM 3048 N N . ARG A 1 378 ? 4.885 18.366 -27.741 1.00 87.50 378 ARG A N 1
ATOM 3049 C CA . ARG A 1 378 ? 4.617 16.977 -27.368 1.00 87.50 378 ARG A CA 1
ATOM 3050 C C . ARG A 1 378 ? 3.138 16.638 -27.486 1.00 87.50 378 ARG A C 1
ATOM 3052 O O . ARG A 1 378 ? 2.791 15.670 -28.153 1.00 87.50 378 ARG A O 1
ATOM 3059 N N . SER A 1 379 ? 2.262 17.459 -26.911 1.00 86.94 379 SER A N 1
ATOM 3060 C CA . SER A 1 379 ? 0.817 17.238 -26.988 1.00 86.94 379 SER A CA 1
ATOM 3061 C C . SER A 1 379 ? 0.301 17.298 -28.426 1.00 86.94 379 SER A C 1
ATOM 3063 O O . SER A 1 379 ? -0.579 16.526 -28.783 1.00 86.94 379 SER A O 1
ATOM 3065 N N . GLN A 1 380 ? 0.863 18.152 -29.290 1.00 90.38 380 GLN A N 1
ATOM 3066 C CA . GLN A 1 380 ? 0.516 18.150 -30.719 1.00 90.38 380 GLN A CA 1
ATOM 3067 C C . GLN A 1 380 ? 0.916 16.847 -31.416 1.00 90.38 380 GLN A C 1
ATOM 3069 O O . GLN A 1 380 ? 0.137 16.339 -32.218 1.00 90.38 380 GLN A O 1
ATOM 3074 N N . TRP A 1 381 ? 2.100 16.309 -31.115 1.00 91.56 381 TRP A N 1
ATOM 3075 C CA . TRP A 1 381 ? 2.553 15.028 -31.659 1.00 91.56 381 TRP A CA 1
ATOM 3076 C C . TRP A 1 381 ? 1.684 13.864 -31.166 1.00 91.56 381 TRP A C 1
ATOM 3078 O O . TRP A 1 381 ? 1.201 13.087 -31.986 1.00 91.56 381 TRP A O 1
ATOM 3088 N N . THR A 1 382 ? 1.387 13.812 -29.862 1.00 91.31 382 THR A N 1
ATOM 3089 C CA . THR A 1 382 ? 0.452 12.835 -29.282 1.00 91.31 382 THR A CA 1
ATOM 3090 C C . THR A 1 382 ? -0.903 12.904 -29.981 1.00 91.31 382 THR A C 1
ATOM 3092 O O . THR A 1 382 ? -1.371 11.898 -30.504 1.00 91.31 382 THR A O 1
ATOM 3095 N N . ASN A 1 383 ? -1.504 14.095 -30.064 1.00 91.06 383 ASN A N 1
ATOM 3096 C CA . ASN A 1 383 ? -2.814 14.272 -30.688 1.00 91.06 383 ASN A CA 1
ATOM 3097 C C . ASN A 1 383 ? -2.795 13.867 -32.166 1.00 91.06 383 ASN A C 1
ATOM 3099 O O . ASN A 1 383 ? -3.725 13.226 -32.630 1.00 91.06 383 ASN A O 1
ATOM 3103 N N . ALA A 1 384 ? -1.726 14.179 -32.905 1.00 92.50 384 ALA A N 1
ATOM 3104 C CA . ALA A 1 384 ? -1.612 13.800 -34.311 1.00 92.50 384 ALA A CA 1
ATOM 3105 C C . ALA A 1 384 ? -1.579 12.276 -34.526 1.00 92.50 384 ALA A C 1
ATOM 3107 O O . ALA A 1 384 ? -2.010 11.808 -35.580 1.00 92.50 384 ALA A O 1
ATOM 3108 N N . ILE A 1 385 ? -1.065 11.503 -33.566 1.00 93.88 385 ILE A N 1
ATOM 3109 C CA . ILE A 1 385 ? -1.106 10.035 -33.599 1.00 93.88 385 ILE A CA 1
ATOM 3110 C C . ILE A 1 385 ? -2.485 9.540 -33.160 1.00 93.88 385 ILE A C 1
ATOM 3112 O O . ILE A 1 385 ? -3.098 8.753 -33.876 1.00 93.88 385 ILE A O 1
ATOM 3116 N N . MET A 1 386 ? -3.002 10.044 -32.038 1.00 91.69 386 MET A N 1
ATOM 3117 C CA . MET A 1 386 ? -4.297 9.627 -31.491 1.00 91.69 386 MET A CA 1
ATOM 3118 C C . MET A 1 386 ? -5.467 9.945 -32.439 1.00 91.69 386 MET A C 1
ATOM 3120 O O . MET A 1 386 ? -6.365 9.125 -32.591 1.00 91.69 386 MET A O 1
ATOM 3124 N N . ASP A 1 387 ? -5.414 11.058 -33.179 1.00 90.69 387 ASP A N 1
ATOM 3125 C CA . ASP A 1 387 ? -6.405 11.438 -34.202 1.00 90.69 387 ASP A CA 1
ATOM 3126 C C . ASP A 1 387 ? -6.456 10.458 -35.397 1.00 90.69 387 ASP A C 1
ATOM 3128 O O . ASP A 1 387 ? -7.401 10.492 -36.190 1.00 90.69 387 ASP A O 1
ATOM 3132 N N . GLN A 1 388 ? -5.447 9.592 -35.570 1.00 91.81 388 GLN A N 1
ATOM 3133 C CA . GLN A 1 388 ? -5.445 8.545 -36.602 1.00 91.81 388 GLN A CA 1
ATOM 3134 C C . GLN A 1 388 ? -6.186 7.273 -36.159 1.00 91.81 388 GLN A C 1
ATOM 3136 O O . GLN A 1 388 ? -6.416 6.388 -36.987 1.00 91.81 388 GLN A O 1
ATOM 3141 N N . ILE A 1 389 ? -6.567 7.172 -34.883 1.00 91.00 389 ILE A N 1
ATOM 3142 C CA . ILE A 1 389 ? -7.212 5.999 -34.293 1.00 91.00 389 ILE A CA 1
ATOM 3143 C C . ILE A 1 389 ? -8.727 6.224 -34.279 1.00 91.00 389 ILE A C 1
ATOM 3145 O O . ILE A 1 389 ? -9.262 6.963 -33.458 1.00 91.00 389 ILE A O 1
ATOM 3149 N N . SER A 1 390 ? -9.438 5.578 -35.206 1.00 84.56 390 SER A N 1
ATOM 3150 C CA . SER A 1 390 ? -10.890 5.749 -35.382 1.00 84.56 390 SER A CA 1
ATOM 3151 C C . SER A 1 390 ? -11.741 5.186 -34.246 1.00 84.56 390 SER A C 1
ATOM 3153 O O . SER A 1 390 ? -12.915 5.537 -34.140 1.00 84.56 390 SER A O 1
ATOM 3155 N N . ASP A 1 391 ? -11.165 4.289 -33.449 1.00 84.12 391 ASP A N 1
ATOM 3156 C CA . ASP A 1 391 ? -11.882 3.509 -32.441 1.00 84.12 391 ASP A CA 1
ATOM 3157 C C . ASP A 1 391 ? -11.933 4.214 -31.073 1.00 84.12 391 ASP A C 1
ATOM 3159 O O . ASP A 1 391 ? -12.626 3.750 -30.167 1.00 84.12 391 ASP A O 1
ATOM 3163 N N . ILE A 1 392 ? -11.246 5.354 -30.927 1.00 82.00 392 ILE A N 1
ATOM 3164 C CA . ILE A 1 392 ? -11.310 6.202 -29.732 1.00 82.00 392 ILE A CA 1
ATOM 3165 C C . ILE A 1 392 ? -12.538 7.129 -29.829 1.00 82.00 392 ILE A C 1
ATOM 3167 O O . ILE A 1 392 ? -12.662 7.878 -30.802 1.00 82.00 392 ILE A O 1
ATOM 3171 N N . PRO A 1 393 ? -13.444 7.125 -28.832 1.00 77.94 393 PRO A N 1
ATOM 3172 C CA . PRO A 1 393 ? -14.593 8.032 -28.795 1.00 77.94 393 PRO A CA 1
ATOM 3173 C C . PRO A 1 393 ? -14.203 9.520 -28.800 1.00 77.94 393 PRO A C 1
ATOM 3175 O O . PRO A 1 393 ? -13.198 9.915 -28.216 1.00 77.94 393 PRO A O 1
ATOM 3178 N N . GLU A 1 394 ? -15.036 10.385 -29.397 1.00 76.69 394 GLU A N 1
ATOM 3179 C CA . GLU A 1 394 ? -14.777 11.841 -29.447 1.00 76.69 394 GLU A CA 1
ATOM 3180 C C . GLU A 1 394 ? -14.732 12.516 -28.057 1.00 76.69 394 GLU A C 1
ATOM 3182 O O . GLU A 1 394 ? -14.176 13.611 -27.904 1.00 76.69 394 GLU A O 1
ATOM 3187 N N . ASP A 1 395 ? -15.355 11.900 -27.053 1.00 78.25 395 ASP A N 1
ATOM 3188 C CA . ASP A 1 395 ? -15.401 12.343 -25.660 1.00 78.25 395 ASP A CA 1
ATOM 3189 C C . ASP A 1 395 ? -14.355 11.662 -24.764 1.00 78.25 395 ASP A C 1
ATOM 3191 O O . ASP A 1 395 ? -14.354 11.893 -23.553 1.00 78.25 395 ASP A O 1
ATOM 3195 N N . ALA A 1 396 ? -13.464 10.856 -25.345 1.00 77.00 396 ALA A N 1
ATOM 3196 C CA . ALA A 1 396 ? -12.352 10.261 -24.628 1.00 77.00 396 ALA A CA 1
ATOM 3197 C C . ALA A 1 396 ? -11.247 11.289 -24.332 1.00 77.00 396 ALA A C 1
ATOM 3199 O O . ALA A 1 396 ? -10.976 12.213 -25.106 1.00 77.00 396 ALA A O 1
ATOM 3200 N N . PHE A 1 397 ? -10.587 11.090 -23.199 1.00 81.88 397 PHE A N 1
ATOM 3201 C CA . PHE A 1 397 ? -9.382 11.779 -22.760 1.00 81.88 397 PHE A CA 1
ATOM 3202 C C . PHE A 1 397 ? -8.249 10.768 -22.722 1.00 81.88 397 PHE A C 1
ATOM 3204 O O . PHE A 1 397 ? -8.488 9.597 -22.450 1.00 81.88 397 PHE A O 1
ATOM 3211 N N . TYR A 1 398 ? -7.029 11.203 -23.001 1.00 85.12 398 TYR A N 1
ATOM 3212 C CA . TYR A 1 398 ? -5.868 10.329 -22.969 1.00 85.12 398 TYR A CA 1
ATOM 3213 C C . TYR A 1 398 ? -4.647 11.064 -22.442 1.00 85.12 398 TYR A C 1
ATOM 3215 O O . TYR A 1 398 ? -4.505 12.278 -22.631 1.00 85.12 398 TYR A O 1
ATOM 3223 N N . ASP A 1 399 ? -3.758 10.299 -21.823 1.00 83.12 399 ASP A N 1
ATOM 3224 C CA . ASP A 1 399 ? -2.462 10.785 -21.370 1.00 83.12 399 ASP A CA 1
ATOM 3225 C C . ASP A 1 399 ? -1.514 10.992 -22.563 1.00 83.12 399 ASP A C 1
ATOM 3227 O O . ASP A 1 399 ? -1.781 10.594 -23.706 1.00 83.12 399 ASP A O 1
ATOM 3231 N N . GLN A 1 400 ? -0.361 11.619 -22.323 1.00 85.25 400 GLN A N 1
ATOM 3232 C CA . GLN A 1 400 ? 0.668 11.696 -23.358 1.00 85.25 400 GLN A CA 1
ATOM 3233 C C . GLN A 1 400 ? 1.153 10.295 -23.752 1.00 85.25 400 GLN A C 1
ATOM 3235 O O . GLN A 1 400 ? 1.376 9.442 -22.896 1.00 85.25 400 GLN A O 1
ATOM 3240 N N . LEU A 1 401 ? 1.374 10.074 -25.054 1.00 90.19 401 LEU A N 1
ATOM 3241 C CA . LEU A 1 401 ? 1.956 8.821 -25.530 1.00 90.19 401 LEU A CA 1
ATOM 3242 C C . LEU A 1 401 ? 3.365 8.647 -24.950 1.00 90.19 401 LEU A C 1
ATOM 3244 O O . LEU A 1 401 ? 4.259 9.473 -25.180 1.00 90.19 401 LEU A O 1
ATOM 3248 N N . CYS A 1 402 ? 3.543 7.551 -24.224 1.00 91.50 402 CYS A N 1
ATOM 3249 C CA . CYS A 1 402 ? 4.777 7.128 -23.581 1.00 91.50 402 CYS A CA 1
ATOM 3250 C C . CYS A 1 402 ? 5.500 6.106 -24.459 1.00 91.50 402 CYS A C 1
ATOM 3252 O O . CYS A 1 402 ? 4.851 5.289 -25.104 1.00 91.50 402 CYS A O 1
ATOM 3254 N N . VAL A 1 403 ? 6.832 6.156 -24.511 1.00 94.31 403 VAL A N 1
ATOM 3255 C CA . VAL A 1 403 ? 7.647 5.141 -25.171 1.00 94.31 403 VAL A CA 1
ATOM 3256 C C . VAL A 1 403 ? 7.799 4.063 -24.128 1.00 94.31 403 VAL A C 1
ATOM 3258 O O . VAL A 1 403 ? 8.198 4.347 -23.006 1.00 94.31 403 VAL A O 1
ATOM 3261 N N . MET A 1 404 ? 7.462 2.845 -24.504 1.00 92.56 404 MET A N 1
ATOM 3262 C CA . MET A 1 404 ? 7.559 1.672 -23.658 1.00 92.56 404 MET A CA 1
ATOM 3263 C C . MET A 1 404 ? 8.325 0.606 -24.428 1.00 92.56 404 MET A C 1
ATOM 3265 O O . MET A 1 404 ? 8.312 0.595 -25.661 1.00 92.56 404 MET A O 1
ATOM 3269 N N . ILE A 1 405 ? 8.993 -0.300 -23.721 1.00 92.38 405 ILE A N 1
ATOM 3270 C CA . ILE A 1 405 ? 9.749 -1.388 -24.343 1.00 92.38 405 ILE A CA 1
ATOM 3271 C C . ILE A 1 405 ? 9.224 -2.723 -23.825 1.00 92.38 405 ILE A C 1
ATOM 3273 O O . ILE A 1 405 ? 8.932 -2.891 -22.639 1.00 92.38 405 ILE A O 1
ATOM 3277 N N . ARG A 1 406 ? 9.031 -3.664 -24.751 1.00 84.88 406 ARG A N 1
ATOM 3278 C CA . ARG A 1 406 ? 8.658 -5.051 -24.460 1.00 84.88 406 ARG A CA 1
ATOM 3279 C C . ARG A 1 406 ? 9.459 -5.957 -25.385 1.00 84.88 406 ARG A C 1
ATOM 3281 O O . ARG A 1 406 ? 9.348 -5.831 -26.605 1.00 84.88 406 ARG A O 1
ATOM 3288 N N . ASN A 1 407 ? 10.247 -6.871 -24.817 1.00 81.56 407 ASN A N 1
ATOM 3289 C CA . ASN A 1 407 ? 11.124 -7.774 -25.572 1.00 81.56 407 ASN A CA 1
ATOM 3290 C C . ASN A 1 407 ? 12.040 -7.010 -26.551 1.00 81.56 407 ASN A C 1
ATOM 3292 O O . ASN A 1 407 ? 12.056 -7.306 -27.749 1.00 81.56 407 ASN A O 1
ATOM 3296 N N . ASP A 1 408 ? 12.717 -5.970 -26.049 1.00 86.44 408 ASP A N 1
ATOM 3297 C CA . ASP A 1 408 ? 13.609 -5.070 -26.801 1.00 86.44 408 ASP A CA 1
ATOM 3298 C C . ASP A 1 408 ? 12.969 -4.337 -27.999 1.00 86.44 408 ASP A C 1
ATOM 3300 O O . ASP A 1 408 ? 13.667 -3.796 -28.863 1.00 86.44 408 ASP A O 1
ATOM 3304 N N . LYS A 1 409 ? 11.633 -4.300 -28.082 1.00 90.81 409 LYS A N 1
ATOM 3305 C CA . LYS A 1 409 ? 10.901 -3.563 -29.118 1.00 90.81 409 LYS A CA 1
ATOM 3306 C C . LYS A 1 409 ? 10.178 -2.362 -28.517 1.00 90.81 409 LYS A C 1
ATOM 3308 O O . LYS A 1 409 ? 9.390 -2.553 -27.586 1.00 90.81 409 LYS A O 1
ATOM 3313 N N . PRO A 1 410 ? 10.405 -1.147 -29.047 1.00 94.38 410 PRO A N 1
ATOM 3314 C CA . PRO A 1 410 ? 9.704 0.033 -28.586 1.00 94.38 410 PRO A CA 1
ATOM 3315 C C . PRO A 1 410 ? 8.292 0.071 -29.176 1.00 94.38 410 PRO A C 1
ATOM 3317 O O . PRO A 1 410 ? 8.076 -0.248 -30.346 1.00 94.38 410 PRO A O 1
ATOM 3320 N N . TYR A 1 411 ? 7.341 0.505 -28.368 1.00 93.69 411 TYR A N 1
ATOM 3321 C CA . TYR A 1 411 ? 5.980 0.838 -28.770 1.00 93.69 411 TYR A CA 1
ATOM 3322 C C . TYR A 1 411 ? 5.563 2.125 -28.062 1.00 93.69 411 TYR A C 1
ATOM 3324 O O . TYR A 1 411 ? 6.223 2.564 -27.115 1.00 93.69 411 TYR A O 1
ATOM 3332 N N . LEU A 1 412 ? 4.498 2.759 -28.544 1.00 94.25 412 LEU A N 1
ATOM 3333 C CA . LEU A 1 412 ? 3.890 3.876 -27.833 1.00 94.25 412 LEU A CA 1
ATOM 3334 C C . LEU A 1 412 ? 2.659 3.399 -27.087 1.00 94.25 412 LEU A C 1
ATOM 3336 O O . LEU A 1 412 ? 1.935 2.535 -27.579 1.00 94.25 412 LEU A O 1
ATOM 3340 N N . ALA A 1 413 ? 2.400 3.982 -25.929 1.00 92.12 413 ALA A N 1
ATOM 3341 C CA . ALA A 1 413 ? 1.225 3.636 -25.161 1.00 92.12 413 ALA A CA 1
ATOM 3342 C C . ALA A 1 413 ? 0.679 4.815 -24.362 1.00 92.12 413 ALA A C 1
ATOM 3344 O O . ALA A 1 413 ? 1.419 5.722 -23.978 1.00 92.12 413 ALA A O 1
ATOM 3345 N N . SER A 1 414 ? -0.634 4.825 -24.170 1.00 88.81 414 SER A N 1
ATOM 3346 C CA . SER A 1 414 ? -1.337 5.847 -23.399 1.00 88.81 414 SER A CA 1
ATOM 3347 C C . SER A 1 414 ? -2.580 5.251 -22.752 1.00 88.81 414 SER A C 1
ATOM 3349 O O . SER A 1 414 ? -3.249 4.404 -23.353 1.00 88.81 414 SER A O 1
ATOM 3351 N N . ARG A 1 415 ? -2.892 5.701 -21.536 1.00 83.88 415 ARG A N 1
ATOM 3352 C CA . ARG A 1 415 ? -4.194 5.474 -20.905 1.00 83.88 415 ARG A CA 1
ATOM 3353 C C . ARG A 1 415 ? -5.271 6.285 -21.595 1.00 83.88 415 ARG A C 1
ATOM 3355 O O . ARG A 1 415 ? -5.023 7.389 -22.080 1.00 83.88 415 ARG A O 1
ATOM 3362 N N . VAL A 1 416 ? -6.479 5.743 -21.594 1.00 81.31 416 VAL A N 1
ATOM 3363 C CA . VAL A 1 416 ? -7.663 6.431 -22.095 1.00 81.31 416 VAL A CA 1
ATOM 3364 C C . VAL A 1 416 ? -8.749 6.390 -21.031 1.00 81.31 416 VAL A C 1
ATOM 3366 O O . VAL A 1 416 ? -8.955 5.379 -20.375 1.00 81.31 416 VAL A O 1
ATOM 3369 N N . SER A 1 417 ? -9.462 7.498 -20.877 1.00 75.12 417 SER A N 1
ATOM 3370 C CA . SER A 1 417 ? -10.623 7.616 -20.003 1.00 75.12 417 SER A CA 1
ATOM 3371 C C . SER A 1 417 ? -11.801 8.151 -20.811 1.00 75.12 417 SER A C 1
ATOM 3373 O O . SER A 1 417 ? -11.673 9.144 -21.526 1.00 75.12 417 SER A O 1
ATOM 3375 N N . VAL A 1 418 ? -12.970 7.523 -20.695 1.00 68.75 418 VAL A N 1
ATOM 3376 C CA . VAL A 1 418 ? -14.189 7.922 -21.420 1.00 68.75 418 VAL A CA 1
ATOM 3377 C C . VAL A 1 418 ? -15.222 8.459 -20.429 1.00 68.75 418 VAL A C 1
ATOM 3379 O O . VAL A 1 418 ? -15.392 7.913 -19.340 1.00 68.75 418 VAL A O 1
ATOM 3382 N N . CYS A 1 419 ? -15.917 9.544 -20.783 1.00 60.16 419 CYS A N 1
ATOM 3383 C CA . CYS A 1 419 ? -16.961 10.122 -19.925 1.00 60.16 419 CYS A CA 1
ATOM 3384 C C . CYS A 1 419 ? -18.206 9.226 -19.804 1.00 60.16 419 CYS A C 1
ATOM 3386 O O . CYS A 1 419 ? -18.912 9.286 -18.795 1.00 60.16 419 CYS A O 1
ATOM 3388 N N . ASP A 1 420 ? -18.497 8.421 -20.827 1.00 55.53 420 ASP A N 1
ATOM 3389 C CA . ASP A 1 420 ? -19.578 7.439 -20.813 1.00 55.53 420 ASP A CA 1
ATOM 3390 C C . ASP A 1 420 ? -19.125 6.120 -20.161 1.00 55.53 420 ASP A C 1
ATOM 3392 O O . ASP A 1 420 ? -18.400 5.322 -20.752 1.00 55.53 420 ASP A O 1
ATOM 3396 N N . ILE A 1 421 ? -19.624 5.861 -18.949 1.00 52.50 421 ILE A N 1
ATOM 3397 C CA . ILE A 1 421 ? -19.353 4.653 -18.149 1.00 52.50 421 ILE A CA 1
ATOM 3398 C C . ILE A 1 421 ? -19.766 3.327 -18.822 1.00 52.50 421 ILE A C 1
ATOM 3400 O O . ILE A 1 421 ? -19.508 2.258 -18.268 1.00 52.50 421 ILE A O 1
ATOM 3404 N N . THR A 1 422 ? -20.446 3.364 -19.975 1.00 45.34 422 THR A N 1
ATOM 3405 C CA . THR A 1 422 ? -20.865 2.165 -20.719 1.00 45.34 422 THR A CA 1
ATOM 3406 C C . THR A 1 422 ? -19.824 1.654 -21.721 1.00 45.34 422 THR A C 1
ATOM 3408 O O . THR A 1 422 ? -19.936 0.509 -22.163 1.00 45.34 422 THR A O 1
ATOM 3411 N N . VAL A 1 423 ? -18.797 2.450 -22.042 1.00 50.41 423 VAL A N 1
ATOM 3412 C CA . VAL A 1 423 ? -17.673 2.068 -22.911 1.00 50.41 423 VAL A CA 1
ATOM 3413 C C . VAL A 1 423 ? -16.391 2.099 -22.079 1.00 50.41 423 VAL A C 1
ATOM 3415 O O . VAL A 1 423 ? -15.854 3.167 -21.806 1.00 50.41 423 VAL A O 1
ATOM 3418 N N . ARG A 1 424 ? -15.890 0.927 -21.664 1.00 60.84 424 ARG A N 1
ATOM 3419 C CA . ARG A 1 424 ? -14.553 0.823 -21.059 1.00 60.84 424 ARG A CA 1
ATOM 3420 C C . ARG A 1 424 ? -13.518 0.707 -22.165 1.00 60.84 424 ARG A C 1
ATOM 3422 O O . ARG A 1 424 ? -13.475 -0.305 -22.858 1.00 60.84 424 ARG A O 1
ATOM 3429 N N . LEU A 1 425 ? -12.740 1.763 -22.342 1.00 69.19 425 LEU A N 1
ATOM 3430 C CA . LEU A 1 425 ? -11.513 1.770 -23.120 1.00 69.19 425 LEU A CA 1
ATOM 3431 C C . LEU A 1 425 ? -10.453 2.293 -22.170 1.00 69.19 425 LEU A C 1
ATOM 3433 O O . LEU A 1 425 ? -10.559 3.442 -21.759 1.00 69.19 425 LEU A O 1
ATOM 3437 N N . ASP A 1 426 ? -9.507 1.443 -21.787 1.00 75.25 426 ASP A N 1
ATOM 3438 C CA . ASP A 1 426 ? -8.606 1.744 -20.673 1.00 75.25 426 ASP A CA 1
ATOM 3439 C C . ASP A 1 426 ? -7.225 2.187 -21.174 1.00 75.25 426 ASP A C 1
ATOM 3441 O O . ASP A 1 426 ? -6.546 2.995 -20.540 1.00 75.25 426 ASP A O 1
ATOM 3445 N N . ALA A 1 427 ? -6.801 1.694 -22.341 1.00 85.88 427 ALA A N 1
ATOM 3446 C CA . ALA A 1 427 ? -5.532 2.080 -22.939 1.00 85.88 427 ALA A CA 1
ATOM 3447 C C . ALA A 1 427 ? -5.464 1.848 -24.451 1.00 85.88 427 ALA A C 1
ATOM 3449 O O . ALA A 1 427 ? -6.251 1.105 -25.041 1.00 85.88 427 ALA A O 1
ATOM 3450 N N . VAL A 1 428 ? -4.451 2.453 -25.066 1.00 89.69 428 VAL A N 1
ATOM 3451 C CA . VAL A 1 428 ? -4.040 2.200 -26.445 1.00 89.69 428 VAL A CA 1
ATOM 3452 C C . VAL A 1 428 ? -2.561 1.861 -26.483 1.00 89.69 428 VAL A C 1
ATOM 3454 O O . VAL A 1 428 ? -1.744 2.568 -25.895 1.00 89.69 428 VAL A O 1
ATOM 3457 N N . GLU A 1 429 ? -2.225 0.811 -27.226 1.00 92.00 429 GLU A N 1
ATOM 3458 C CA . GLU A 1 429 ? -0.867 0.545 -27.694 1.00 92.00 429 GLU A CA 1
ATOM 3459 C C . GLU A 1 429 ? -0.756 0.857 -29.180 1.00 92.00 429 GLU A C 1
ATOM 3461 O O . GLU A 1 429 ? -1.641 0.532 -29.966 1.00 92.00 429 GLU A O 1
ATOM 3466 N N . VAL A 1 430 ? 0.349 1.476 -29.575 1.00 93.75 430 VAL A N 1
ATOM 3467 C CA . VAL A 1 430 ? 0.632 1.856 -30.954 1.00 93.75 430 VAL A CA 1
ATOM 3468 C C . VAL A 1 430 ? 1.984 1.285 -31.350 1.00 93.75 430 VAL A C 1
ATOM 3470 O O . VAL A 1 430 ? 3.026 1.635 -30.788 1.00 93.75 430 VAL A O 1
ATOM 3473 N N . GLU A 1 431 ? 1.977 0.430 -32.368 1.00 94.81 431 GLU A N 1
ATOM 3474 C CA . GLU A 1 431 ? 3.197 0.032 -33.053 1.00 94.81 431 GLU A CA 1
ATOM 3475 C C . GLU A 1 431 ? 3.650 1.205 -33.926 1.00 94.81 431 GLU A C 1
ATOM 3477 O O . GLU A 1 431 ? 2.950 1.631 -34.853 1.00 94.81 431 GLU A O 1
ATOM 3482 N N . TYR A 1 432 ? 4.821 1.752 -33.609 1.00 94.88 432 TYR A N 1
ATOM 3483 C CA . TYR A 1 432 ? 5.289 3.003 -34.184 1.00 94.88 432 TYR A CA 1
ATOM 3484 C C . TYR A 1 432 ? 6.667 2.851 -34.822 1.00 94.88 432 TYR A C 1
ATOM 3486 O O . TYR A 1 432 ? 7.616 2.382 -34.196 1.00 94.88 432 TYR A O 1
ATOM 3494 N N . ASP A 1 433 ? 6.787 3.290 -36.072 1.00 94.44 433 ASP A N 1
ATOM 3495 C CA . ASP A 1 433 ? 8.066 3.417 -36.757 1.00 94.44 433 ASP A CA 1
ATOM 3496 C C . ASP A 1 433 ? 8.644 4.812 -36.501 1.00 94.44 433 ASP A C 1
ATOM 3498 O O . ASP A 1 433 ? 8.279 5.795 -37.153 1.00 94.44 433 ASP A O 1
ATOM 3502 N N . PHE A 1 434 ? 9.579 4.882 -35.555 1.00 93.38 434 PHE A N 1
ATOM 3503 C CA . PHE A 1 434 ? 10.268 6.116 -35.186 1.00 93.38 434 PHE A CA 1
ATOM 3504 C C . PHE A 1 434 ? 11.128 6.674 -36.332 1.00 93.38 434 PHE A C 1
ATOM 3506 O O . PHE A 1 434 ? 11.290 7.892 -36.450 1.00 93.38 434 PHE A O 1
ATOM 3513 N N . ASP A 1 435 ? 11.645 5.830 -37.230 1.00 91.06 435 ASP A N 1
ATOM 3514 C CA . ASP A 1 435 ? 12.473 6.280 -38.348 1.00 91.06 435 ASP A CA 1
ATOM 3515 C C . ASP A 1 435 ? 11.645 7.009 -39.401 1.00 91.06 435 ASP A C 1
ATOM 3517 O O . ASP A 1 435 ? 12.061 8.077 -39.872 1.00 91.06 435 ASP A O 1
ATOM 3521 N N . SER A 1 436 ? 10.472 6.473 -39.744 1.00 91.81 436 SER A N 1
ATOM 3522 C CA . SER A 1 436 ? 9.574 7.091 -40.724 1.00 91.81 436 SER A CA 1
ATOM 3523 C C . SER A 1 436 ? 8.510 8.021 -40.135 1.00 91.81 436 SER A C 1
ATOM 3525 O O . SER A 1 436 ? 7.837 8.692 -40.922 1.00 91.81 436 SER A O 1
ATOM 3527 N N . ASP A 1 437 ? 8.426 8.123 -38.803 1.00 90.56 437 ASP A N 1
ATOM 3528 C CA . ASP A 1 437 ? 7.457 8.938 -38.049 1.00 90.56 437 ASP A CA 1
ATOM 3529 C C . ASP A 1 437 ? 6.006 8.519 -38.362 1.00 90.56 437 ASP A C 1
ATOM 3531 O O . ASP A 1 437 ? 5.142 9.338 -38.684 1.00 90.56 437 ASP A O 1
ATOM 3535 N N . LYS A 1 438 ? 5.746 7.201 -38.360 1.00 93.31 438 LYS A N 1
ATOM 3536 C CA . LYS A 1 438 ? 4.459 6.620 -38.777 1.00 93.31 438 LYS A CA 1
ATOM 3537 C C . LYS A 1 438 ? 3.934 5.569 -37.816 1.00 93.31 438 LYS A C 1
ATOM 3539 O O . LYS A 1 438 ? 4.645 4.647 -37.431 1.00 93.31 438 LYS A O 1
ATOM 3544 N N . MET A 1 439 ? 2.631 5.653 -37.556 1.00 94.88 439 MET A N 1
ATOM 3545 C CA . MET A 1 439 ? 1.867 4.561 -36.963 1.00 94.88 439 MET A CA 1
ATOM 3546 C C . MET A 1 439 ? 1.765 3.399 -37.959 1.00 94.88 439 MET A C 1
ATOM 3548 O O . MET A 1 439 ? 1.352 3.593 -39.106 1.00 94.88 439 MET A O 1
ATOM 3552 N N . LEU A 1 440 ? 2.157 2.204 -37.519 1.00 94.81 440 LEU A N 1
ATOM 3553 C CA . LEU A 1 440 ? 2.073 0.967 -38.294 1.00 94.81 440 LEU A CA 1
ATOM 3554 C C . LEU A 1 440 ? 0.771 0.224 -37.992 1.00 94.81 440 LEU A C 1
ATOM 3556 O O . LEU A 1 440 ? 0.055 -0.176 -38.911 1.00 94.81 440 LEU A O 1
ATOM 3560 N N . SER A 1 441 ? 0.467 0.071 -36.707 1.00 94.69 441 SER A N 1
ATOM 3561 C CA . SER A 1 441 ? -0.739 -0.569 -36.192 1.00 94.69 441 SER A CA 1
ATOM 3562 C C . SER A 1 441 ? -1.063 -0.021 -34.797 1.00 94.69 441 SER A C 1
ATOM 3564 O O . SER A 1 441 ? -0.252 0.695 -34.204 1.00 94.69 441 SER A O 1
ATOM 3566 N N . TYR A 1 442 ? -2.260 -0.311 -34.292 1.00 93.81 442 TYR A N 1
ATOM 3567 C CA . TYR A 1 442 ? -2.643 -0.009 -32.917 1.00 93.81 442 TYR A CA 1
ATOM 3568 C C . TYR A 1 442 ? -3.561 -1.101 -32.376 1.00 93.81 442 TYR A C 1
ATOM 3570 O O . TYR A 1 442 ? -4.298 -1.727 -33.140 1.00 93.81 442 TYR A O 1
ATOM 3578 N N . ASP A 1 443 ? -3.539 -1.267 -31.060 1.00 90.56 443 ASP A N 1
ATOM 3579 C CA . ASP A 1 443 ? -4.434 -2.132 -30.310 1.00 90.56 443 ASP A CA 1
ATOM 3580 C C . ASP A 1 443 ? -5.159 -1.306 -29.244 1.00 90.56 443 ASP A C 1
ATOM 3582 O O . ASP A 1 443 ? -4.546 -0.581 -28.455 1.00 90.56 443 ASP A O 1
ATOM 3586 N N . ILE A 1 444 ? -6.486 -1.428 -29.225 1.00 86.31 444 ILE A N 1
ATOM 3587 C CA . ILE A 1 444 ? -7.322 -0.910 -28.146 1.00 86.31 444 ILE A CA 1
ATOM 3588 C C . ILE A 1 444 ? -7.363 -1.948 -27.032 1.00 86.31 444 ILE A C 1
ATOM 3590 O O . ILE A 1 444 ? -7.724 -3.106 -27.260 1.00 86.31 444 ILE A O 1
ATOM 3594 N N . ILE A 1 445 ? -7.022 -1.524 -25.821 1.00 80.19 445 ILE A N 1
ATOM 3595 C CA . ILE A 1 445 ? -6.947 -2.397 -24.660 1.00 80.19 445 ILE A CA 1
ATOM 3596 C C . ILE A 1 445 ? -8.107 -2.072 -23.736 1.00 80.19 445 ILE A C 1
ATOM 3598 O O . ILE A 1 445 ? -8.299 -0.937 -23.296 1.00 80.19 445 ILE A O 1
ATOM 3602 N N . ILE A 1 446 ? -8.878 -3.119 -23.467 1.00 76.94 446 ILE A N 1
ATOM 3603 C CA . ILE A 1 446 ? -9.942 -3.123 -22.480 1.00 76.94 446 ILE A CA 1
ATOM 3604 C C . ILE A 1 446 ? -9.508 -4.104 -21.408 1.00 76.94 446 ILE A C 1
ATOM 3606 O O . ILE A 1 446 ? -9.341 -5.300 -21.673 1.00 76.94 446 ILE A O 1
ATOM 3610 N N . TYR A 1 447 ? -9.299 -3.592 -20.210 1.00 69.88 447 TYR A N 1
ATOM 3611 C CA . TYR A 1 447 ? -8.990 -4.399 -19.060 1.00 69.88 447 TYR A CA 1
ATOM 3612 C C . TYR A 1 447 ? -10.273 -4.979 -18.497 1.00 69.88 447 TYR A C 1
ATOM 3614 O O . TYR A 1 447 ? -11.162 -4.288 -17.996 1.00 69.88 447 TYR A O 1
ATOM 3622 N N . ASN A 1 448 ? -10.337 -6.305 -18.528 1.00 63.12 448 ASN A N 1
ATOM 3623 C CA . ASN A 1 448 ? -11.284 -7.042 -17.715 1.00 63.12 448 ASN A CA 1
ATOM 3624 C C . ASN A 1 448 ? -10.761 -7.026 -16.279 1.00 63.12 448 ASN A C 1
ATOM 3626 O O . ASN A 1 448 ? -10.218 -8.020 -15.804 1.00 63.12 448 ASN A O 1
ATOM 3630 N N . HIS A 1 449 ? -10.865 -5.880 -15.603 1.00 64.19 449 HIS A N 1
ATOM 3631 C CA . HIS A 1 449 ? -10.622 -5.847 -14.167 1.00 64.19 449 HIS A CA 1
ATOM 3632 C C . HIS A 1 449 ? -11.553 -6.861 -13.501 1.00 64.19 449 HIS A C 1
ATOM 3634 O O . HIS A 1 449 ? -12.710 -6.968 -13.925 1.00 64.19 449 HIS A O 1
ATOM 3640 N N . PRO A 1 450 ? -11.092 -7.585 -12.472 1.00 62.72 450 PRO A N 1
ATOM 3641 C CA . PRO A 1 450 ? -11.939 -8.532 -11.769 1.00 62.72 450 PRO A CA 1
ATOM 3642 C C . PRO A 1 450 ? -13.147 -7.796 -11.179 1.00 62.72 450 PRO A C 1
ATOM 3644 O O . PRO A 1 450 ? -13.051 -7.107 -10.166 1.00 62.72 450 PRO A O 1
ATOM 3647 N N . THR A 1 451 ? -14.300 -7.911 -11.843 1.00 52.06 451 THR A N 1
ATOM 3648 C CA . THR A 1 451 ? -15.592 -7.429 -11.332 1.00 52.06 451 THR A CA 1
ATOM 3649 C C . THR A 1 451 ? -16.273 -8.479 -10.467 1.00 52.06 451 THR A C 1
ATOM 3651 O O . THR A 1 451 ? -17.164 -8.152 -9.689 1.00 52.06 451 THR A O 1
ATOM 3654 N N . GLU A 1 452 ? -15.872 -9.742 -10.627 1.00 54.31 452 GLU A N 1
ATOM 3655 C CA . GLU A 1 452 ? -16.311 -10.869 -9.817 1.00 54.31 452 GLU A CA 1
ATOM 3656 C C . GLU A 1 452 ? -15.101 -11.451 -9.093 1.00 54.31 452 GLU A C 1
ATOM 3658 O O . GLU A 1 452 ? -14.119 -11.869 -9.701 1.00 54.31 452 GLU A O 1
ATOM 3663 N N . ILE A 1 453 ? -15.181 -11.448 -7.771 1.00 58.03 453 ILE A N 1
ATOM 3664 C CA . ILE A 1 453 ? -14.187 -12.056 -6.898 1.00 58.03 453 ILE A CA 1
ATOM 3665 C C . ILE A 1 453 ? -14.490 -13.559 -6.853 1.00 58.03 453 ILE A C 1
ATOM 3667 O O . ILE A 1 453 ? -15.669 -13.924 -6.760 1.00 58.03 453 ILE A O 1
ATOM 3671 N N . PRO A 1 454 ? -13.475 -14.445 -6.927 1.00 57.31 454 PRO A N 1
ATOM 3672 C CA . PRO A 1 454 ? -13.685 -15.882 -6.824 1.00 57.31 454 PRO A CA 1
ATOM 3673 C C . PRO A 1 454 ? -14.478 -16.214 -5.560 1.00 57.31 454 PRO A C 1
ATOM 3675 O O . PRO A 1 454 ? -14.018 -16.003 -4.437 1.00 57.31 454 PRO A O 1
ATOM 3678 N N . LYS A 1 455 ? -15.697 -16.717 -5.767 1.00 54.97 455 LYS A N 1
ATOM 3679 C CA . LYS A 1 455 ? -16.699 -16.904 -4.710 1.00 54.97 455 LYS A CA 1
ATOM 3680 C C . LYS A 1 455 ? -16.283 -17.958 -3.689 1.00 54.97 455 LYS A C 1
ATOM 3682 O O . LYS A 1 455 ? -16.600 -17.840 -2.515 1.00 54.97 455 LYS A O 1
ATOM 3687 N N . THR A 1 456 ? -15.484 -18.938 -4.104 1.00 53.06 456 THR A N 1
ATOM 3688 C CA . THR A 1 456 ? -15.119 -20.073 -3.261 1.00 53.06 456 THR A CA 1
ATOM 3689 C C . THR A 1 456 ? -14.174 -19.672 -2.133 1.00 53.06 456 THR A C 1
ATOM 3691 O O . THR A 1 456 ? -12.951 -19.750 -2.245 1.00 53.06 456 THR A O 1
ATOM 3694 N N . LEU A 1 457 ? -14.754 -19.279 -1.006 1.00 55.91 457 LEU A N 1
ATOM 3695 C CA . LEU A 1 457 ? -14.243 -19.672 0.298 1.00 55.91 457 LEU A CA 1
ATOM 3696 C C . LEU A 1 457 ? -14.898 -21.004 0.682 1.00 55.91 457 LEU A C 1
ATOM 3698 O O . LEU A 1 457 ? -15.996 -21.319 0.211 1.00 55.91 457 LEU A O 1
ATOM 3702 N N . PRO A 1 458 ? -14.247 -21.817 1.524 1.00 54.91 458 PRO A N 1
ATOM 3703 C CA . PRO A 1 458 ? -14.942 -22.879 2.241 1.00 54.91 458 PRO A CA 1
ATOM 3704 C C . PRO A 1 458 ? -16.208 -22.305 2.889 1.00 54.91 458 PRO A C 1
ATOM 3706 O O . PRO A 1 458 ? -16.227 -21.136 3.256 1.00 54.91 458 PRO A O 1
ATOM 3709 N N . GLN A 1 459 ? -17.273 -23.094 3.013 1.00 53.66 459 GLN A N 1
ATOM 3710 C CA . GLN A 1 459 ? -18.514 -22.660 3.665 1.00 53.66 459 GLN A CA 1
ATOM 3711 C C . GLN A 1 459 ? -18.742 -23.445 4.960 1.00 53.66 459 GLN A C 1
ATOM 3713 O O . GLN A 1 459 ? -18.396 -24.626 5.063 1.00 53.66 459 GLN A O 1
ATOM 3718 N N . GLY A 1 460 ? -19.390 -22.808 5.935 1.00 60.28 460 GLY A N 1
ATOM 3719 C CA . GLY A 1 460 ? -19.767 -23.436 7.203 1.00 60.28 460 GLY A CA 1
ATOM 3720 C C . GLY A 1 460 ? -18.558 -23.796 8.067 1.00 60.28 460 GLY A C 1
ATOM 3721 O O . GLY A 1 460 ? -17.598 -23.044 8.132 1.00 60.28 460 GLY A O 1
ATOM 3722 N N . ALA A 1 461 ? -18.578 -24.970 8.703 1.00 57.19 461 ALA A N 1
ATOM 3723 C CA . ALA A 1 461 ? -17.594 -25.342 9.725 1.00 57.19 461 ALA A CA 1
ATOM 3724 C C . ALA A 1 461 ? -16.122 -25.317 9.259 1.00 57.19 461 ALA A C 1
ATOM 3726 O O . ALA A 1 461 ? -15.238 -25.093 10.076 1.00 57.19 461 ALA A O 1
ATOM 3727 N N . GLU A 1 462 ? -15.849 -25.541 7.969 1.00 56.66 462 GLU A N 1
ATOM 3728 C CA . GLU A 1 462 ? -14.487 -25.447 7.418 1.00 56.66 462 GLU A CA 1
ATOM 3729 C C . GLU A 1 462 ? -14.016 -23.989 7.306 1.00 56.66 462 GLU A C 1
ATOM 3731 O O . GLU A 1 462 ? -12.837 -23.701 7.512 1.00 56.66 462 GLU A O 1
ATOM 3736 N N . LEU A 1 463 ? -14.941 -23.063 7.029 1.00 58.66 463 LEU A N 1
ATOM 3737 C CA . LEU A 1 463 ? -14.685 -21.630 7.111 1.00 58.66 463 LEU A CA 1
ATOM 3738 C C . LEU A 1 463 ? -14.498 -21.220 8.562 1.00 58.66 463 LEU A C 1
ATOM 3740 O O . LEU A 1 463 ? -13.507 -20.581 8.858 1.00 58.66 463 LEU A O 1
ATOM 3744 N N . ASP A 1 464 ? -15.372 -21.649 9.470 1.00 59.47 464 ASP A N 1
ATOM 3745 C CA . ASP A 1 464 ? -15.270 -21.311 10.894 1.00 59.47 464 ASP A CA 1
ATOM 3746 C C . ASP A 1 464 ? -13.948 -21.808 11.503 1.00 59.47 464 ASP A C 1
ATOM 3748 O O . ASP A 1 464 ? -13.276 -21.073 12.226 1.00 59.47 464 ASP A O 1
ATOM 3752 N N . GLU A 1 465 ? -13.517 -23.028 11.163 1.00 64.69 465 GLU A N 1
ATOM 3753 C CA . GLU A 1 465 ? -12.230 -23.587 11.589 1.00 64.69 465 GLU A CA 1
ATOM 3754 C C . GLU A 1 465 ? -11.053 -22.796 10.989 1.00 64.69 465 GLU A C 1
ATOM 3756 O O . GLU A 1 465 ? -10.106 -22.452 11.700 1.00 64.69 465 GLU A O 1
ATOM 3761 N N . ARG A 1 466 ? -11.130 -22.398 9.713 1.00 61.88 466 ARG A N 1
ATOM 3762 C CA . ARG A 1 466 ? -10.116 -21.536 9.082 1.00 61.88 466 ARG A CA 1
ATOM 3763 C C . ARG A 1 466 ? -10.123 -20.108 9.632 1.00 61.88 466 ARG A C 1
ATOM 3765 O O . ARG A 1 466 ? -9.050 -19.565 9.864 1.00 61.88 466 ARG A O 1
ATOM 3772 N N . LEU A 1 467 ? -11.278 -19.512 9.909 1.00 61.38 467 LEU A N 1
ATOM 3773 C CA . LEU A 1 467 ? -11.419 -18.183 10.509 1.00 61.38 467 LEU A CA 1
ATOM 3774 C C . LEU A 1 467 ? -10.944 -18.184 11.961 1.00 61.38 467 LEU A C 1
ATOM 3776 O O . LEU A 1 467 ? -10.330 -17.219 12.402 1.00 61.38 467 LEU A O 1
ATOM 3780 N N . SER A 1 468 ? -11.126 -19.284 12.692 1.00 65.94 468 SER A N 1
ATOM 3781 C CA . SER A 1 468 ? -10.568 -19.427 14.038 1.00 65.94 468 SER A CA 1
ATOM 3782 C C . SER A 1 468 ? -9.034 -19.441 14.053 1.00 65.94 468 SER A C 1
ATOM 3784 O O . SER A 1 468 ? -8.440 -19.052 15.055 1.00 65.94 468 SER A O 1
ATOM 3786 N N . SER A 1 469 ? -8.377 -19.766 12.929 1.00 66.31 469 SER A N 1
ATOM 3787 C CA . SER A 1 469 ? -6.919 -19.611 12.789 1.00 66.31 469 SER A CA 1
ATOM 3788 C C . SER A 1 469 ? -6.450 -18.149 12.716 1.00 66.31 469 SER A C 1
ATOM 3790 O O . SER A 1 469 ? -5.263 -17.883 12.879 1.00 66.31 469 SER A O 1
ATOM 3792 N N . PHE A 1 470 ? -7.372 -17.199 12.515 1.00 67.25 470 PHE A N 1
ATOM 3793 C CA . PHE A 1 470 ? -7.095 -15.760 12.549 1.00 67.25 470 PHE A CA 1
ATOM 3794 C C . PHE A 1 470 ? -7.288 -15.122 13.921 1.00 67.25 470 PHE A C 1
ATOM 3796 O O . PHE A 1 470 ? -7.002 -13.933 14.073 1.00 67.25 470 PHE A O 1
ATOM 3803 N N . ALA A 1 471 ? -7.809 -15.865 14.897 1.00 76.25 471 ALA A N 1
ATOM 3804 C CA . ALA A 1 471 ? -7.843 -15.393 16.269 1.00 76.25 471 ALA A CA 1
ATOM 3805 C C . ALA A 1 471 ? -6.415 -15.398 16.824 1.00 76.25 471 ALA A C 1
ATOM 3807 O O . ALA A 1 471 ? -5.713 -16.410 16.750 1.00 76.25 471 ALA A O 1
ATOM 3808 N N . HIS A 1 472 ? -5.984 -14.273 17.387 1.00 78.69 472 HIS A N 1
ATOM 3809 C CA . HIS A 1 472 ? -4.652 -14.171 17.980 1.00 78.69 472 HIS A CA 1
ATOM 3810 C C . HIS A 1 472 ? -4.681 -14.509 19.464 1.00 78.69 472 HIS A C 1
ATOM 3812 O O . HIS A 1 472 ? -5.622 -14.174 20.184 1.00 78.69 472 HIS A O 1
ATOM 3818 N N . ASP A 1 473 ? -3.612 -15.146 19.942 1.00 80.94 473 ASP A N 1
ATOM 3819 C CA . ASP A 1 473 ? -3.421 -15.357 21.374 1.00 80.94 473 ASP A CA 1
ATOM 3820 C C . ASP A 1 473 ? -3.106 -14.025 22.072 1.00 80.94 473 ASP A C 1
ATOM 3822 O O . ASP A 1 473 ? -1.991 -13.508 21.986 1.00 80.94 473 ASP A O 1
ATOM 3826 N N . ASN A 1 474 ? -4.080 -13.499 22.818 1.00 84.00 474 ASN A N 1
ATOM 3827 C CA . ASN A 1 474 ? -3.929 -12.277 23.606 1.00 84.00 474 ASN A CA 1
ATOM 3828 C C . ASN A 1 474 ? -3.381 -12.516 25.029 1.00 84.00 474 ASN A C 1
ATOM 3830 O O . ASN A 1 474 ? -3.368 -11.612 25.866 1.00 84.00 474 ASN A O 1
ATOM 3834 N N . SER A 1 475 ? -2.906 -13.724 25.354 1.00 85.31 475 SER A N 1
ATOM 3835 C CA . SER A 1 475 ? -2.467 -14.076 26.714 1.00 85.31 475 SER A CA 1
ATOM 3836 C C . SER A 1 475 ? -1.380 -13.155 27.280 1.00 85.31 475 SER A C 1
ATOM 3838 O O . SER A 1 475 ? -1.322 -12.944 28.496 1.00 85.31 475 SER A O 1
ATOM 3840 N N . LYS A 1 476 ? -0.544 -12.563 26.418 1.00 86.38 476 LYS A N 1
ATOM 3841 C CA . LYS A 1 476 ? 0.487 -11.588 26.806 1.00 86.38 476 LYS A CA 1
ATOM 3842 C C . LYS A 1 476 ? -0.108 -10.303 27.388 1.00 86.38 476 LYS A C 1
ATOM 3844 O O . LYS A 1 476 ? 0.471 -9.766 28.332 1.00 86.38 476 LYS A O 1
ATOM 3849 N N . ALA A 1 477 ? -1.253 -9.835 26.890 1.00 86.81 477 ALA A N 1
ATOM 3850 C CA . ALA A 1 477 ? -1.919 -8.641 27.411 1.00 86.81 477 ALA A CA 1
ATOM 3851 C C . ALA A 1 477 ? -2.452 -8.851 28.839 1.00 86.81 477 ALA A C 1
ATOM 3853 O O . ALA A 1 477 ? -2.612 -7.892 29.585 1.00 86.81 477 ALA A O 1
ATOM 3854 N N . HIS A 1 478 ? -2.648 -10.101 29.266 1.00 91.00 478 HIS A N 1
ATOM 3855 C CA . HIS A 1 478 ? -3.044 -10.449 30.636 1.00 91.00 478 HIS A CA 1
ATOM 3856 C C . HIS A 1 478 ? -1.872 -10.648 31.609 1.00 91.00 478 HIS A C 1
ATOM 3858 O O . HIS A 1 478 ? -2.086 -10.903 32.797 1.00 91.00 478 HIS A O 1
ATOM 3864 N N . GLN A 1 479 ? -0.631 -10.587 31.120 1.00 90.19 479 GLN A N 1
ATOM 3865 C CA . GLN A 1 479 ? 0.581 -10.907 31.883 1.00 90.19 479 GLN A CA 1
ATOM 3866 C C . GLN A 1 479 ? 1.595 -9.756 31.876 1.00 90.19 479 GLN A C 1
ATOM 3868 O O . GLN A 1 479 ? 2.797 -9.973 32.048 1.00 90.19 479 GLN A O 1
ATOM 3873 N N . GLN A 1 480 ? 1.118 -8.526 31.695 1.00 87.88 480 GLN A N 1
ATOM 3874 C CA . GLN A 1 480 ? 1.934 -7.323 31.779 1.00 87.88 480 GLN A CA 1
ATOM 3875 C C . GLN A 1 480 ? 2.497 -7.177 33.196 1.00 87.88 480 GLN A C 1
ATOM 3877 O O . GLN A 1 480 ? 1.834 -7.473 34.197 1.00 87.88 480 GLN A O 1
ATOM 3882 N N . THR A 1 481 ? 3.735 -6.704 33.286 1.00 83.94 481 THR A N 1
ATOM 3883 C CA . THR A 1 481 ? 4.366 -6.338 34.554 1.00 83.94 481 THR A CA 1
ATOM 3884 C C . THR A 1 481 ? 4.381 -4.821 34.699 1.00 83.94 481 THR A C 1
ATOM 3886 O O . THR A 1 481 ? 4.735 -4.152 33.728 1.00 83.94 481 THR A O 1
ATOM 3889 N N . PRO A 1 482 ? 4.081 -4.263 35.887 1.00 75.94 482 PRO A N 1
ATOM 3890 C CA . PRO A 1 482 ? 4.107 -2.821 36.090 1.00 75.94 482 PRO A CA 1
ATOM 3891 C C . PRO A 1 482 ? 5.455 -2.195 35.739 1.00 75.94 482 PRO A C 1
ATOM 3893 O O . PRO A 1 482 ? 6.507 -2.718 36.120 1.00 75.94 482 PRO A O 1
ATOM 3896 N N . TYR A 1 483 ? 5.419 -1.041 35.079 1.00 68.69 483 TYR A N 1
ATOM 3897 C CA . TYR A 1 483 ? 6.625 -0.307 34.722 1.00 68.69 483 TYR A CA 1
ATOM 3898 C C . TYR A 1 483 ? 7.357 0.235 35.967 1.00 68.69 483 TYR A C 1
ATOM 3900 O O . TYR A 1 483 ? 6.750 0.769 36.903 1.00 68.69 483 TYR A O 1
ATOM 3908 N N . SER A 1 484 ? 8.691 0.141 35.985 1.00 58.56 484 SER A N 1
ATOM 3909 C CA . SER A 1 484 ? 9.534 0.629 37.084 1.00 58.56 484 SER A CA 1
ATOM 3910 C C . SER A 1 484 ? 9.845 2.128 36.953 1.00 58.56 484 SER A C 1
ATOM 3912 O O . SER A 1 484 ? 10.971 2.502 36.640 1.00 58.56 484 SER A O 1
ATOM 3914 N N . GLY A 1 485 ? 8.850 2.990 37.182 1.00 56.78 485 GLY A N 1
ATOM 3915 C CA . GLY A 1 485 ? 8.990 4.455 37.116 1.00 56.78 485 GLY A CA 1
ATOM 3916 C C . GLY A 1 485 ? 9.329 5.142 38.453 1.00 56.78 485 GLY A C 1
ATOM 3917 O O . GLY A 1 485 ? 9.367 4.514 39.515 1.00 56.78 485 GLY A O 1
ATOM 3918 N N . SER A 1 486 ? 9.574 6.460 38.409 1.00 56.25 486 SER A N 1
ATOM 3919 C CA . SER A 1 486 ? 9.899 7.292 39.585 1.00 56.25 486 SER A CA 1
ATOM 3920 C C . SER A 1 486 ? 8.803 7.297 40.676 1.00 56.25 486 SER A C 1
ATOM 3922 O O . SER A 1 486 ? 7.625 7.050 40.422 1.00 56.25 486 SER A O 1
ATOM 3924 N N . SER A 1 487 ? 9.195 7.566 41.928 1.00 60.47 487 SER A N 1
ATOM 3925 C CA . SER A 1 487 ? 8.469 7.175 43.152 1.00 60.47 487 SER A CA 1
ATOM 3926 C C . SER A 1 487 ? 7.113 7.846 43.440 1.00 60.47 487 SER A C 1
ATOM 3928 O O . SER A 1 487 ? 6.497 7.483 44.438 1.00 60.47 487 SER A O 1
ATOM 3930 N N . GLU A 1 488 ? 6.647 8.809 42.635 1.00 72.00 488 GLU A N 1
ATOM 3931 C CA . GLU A 1 488 ? 5.385 9.543 42.888 1.00 72.00 488 GLU A CA 1
ATOM 3932 C C . GLU A 1 488 ? 4.197 9.074 42.026 1.00 72.00 488 GLU A C 1
ATOM 3934 O O . GLU A 1 488 ? 3.063 9.119 42.495 1.00 72.00 488 GLU A O 1
ATOM 3939 N N . MET A 1 489 ? 4.440 8.572 40.808 1.00 82.00 489 MET A N 1
ATOM 3940 C CA . MET A 1 489 ? 3.399 8.068 39.888 1.00 82.00 489 MET A CA 1
ATOM 3941 C C . MET A 1 489 ? 3.259 6.542 39.906 1.00 82.00 489 MET A C 1
ATOM 3943 O O . MET A 1 489 ? 2.376 5.984 39.256 1.00 82.00 489 MET A O 1
ATOM 3947 N N . LYS A 1 490 ? 4.123 5.862 40.667 1.00 84.00 490 LYS A N 1
ATOM 3948 C CA . LYS A 1 490 ? 4.270 4.406 40.657 1.00 84.00 490 LYS A CA 1
ATOM 3949 C C . LYS A 1 490 ? 2.950 3.659 40.867 1.00 84.00 490 LYS A C 1
ATOM 3951 O O . LYS A 1 490 ? 2.641 2.770 40.085 1.00 84.00 490 LYS A O 1
ATOM 3956 N N . ASP A 1 491 ? 2.157 4.056 41.861 1.00 89.31 491 ASP A N 1
ATOM 3957 C CA . ASP A 1 491 ? 0.875 3.403 42.162 1.00 89.31 491 ASP A CA 1
ATOM 3958 C C . ASP A 1 491 ? -0.129 3.538 40.997 1.00 89.31 491 ASP A C 1
ATOM 3960 O O . ASP A 1 491 ? -0.967 2.665 40.785 1.00 89.31 491 ASP A O 1
ATOM 3964 N N . LEU A 1 492 ? -0.050 4.622 40.214 1.00 91.56 492 LEU A N 1
ATOM 3965 C CA . LEU A 1 492 ? -0.899 4.825 39.035 1.00 91.56 492 LEU A CA 1
ATOM 3966 C C . LEU A 1 492 ? -0.418 4.000 37.838 1.00 91.56 492 LEU A C 1
ATOM 3968 O O . LEU A 1 492 ? -1.250 3.501 37.086 1.00 91.56 492 LEU A O 1
ATOM 3972 N N . TYR A 1 493 ? 0.893 3.813 37.681 1.00 89.81 493 TYR A N 1
ATOM 3973 C CA . TYR A 1 493 ? 1.451 2.918 36.663 1.00 89.81 493 TYR A CA 1
ATOM 3974 C C . TYR A 1 493 ? 1.152 1.445 36.983 1.00 89.81 493 TYR A C 1
ATOM 3976 O O . TYR A 1 493 ? 0.770 0.686 36.095 1.00 89.81 493 TYR A O 1
ATOM 3984 N N . GLU A 1 494 ? 1.246 1.051 38.259 1.00 90.50 494 GLU A N 1
ATOM 3985 C CA . GLU A 1 494 ? 0.803 -0.266 38.738 1.00 90.50 494 GLU A CA 1
ATOM 3986 C C . GLU A 1 494 ? -0.687 -0.469 38.440 1.00 90.50 494 GLU A C 1
ATOM 3988 O O . GLU A 1 494 ? -1.057 -1.475 37.838 1.00 90.50 494 GLU A O 1
ATOM 3993 N N . ARG A 1 495 ? -1.528 0.531 38.731 1.00 94.00 495 ARG A N 1
ATOM 3994 C CA . ARG A 1 495 ? -2.958 0.483 38.408 1.00 94.00 495 ARG A CA 1
ATOM 3995 C C . ARG A 1 495 ? -3.239 0.382 36.905 1.00 94.00 495 ARG A C 1
ATOM 3997 O O . ARG A 1 495 ? -4.135 -0.359 36.518 1.00 94.00 495 ARG A O 1
ATOM 4004 N N . ALA A 1 496 ? -2.515 1.113 36.056 1.00 93.88 496 ALA A N 1
ATOM 4005 C CA . ALA A 1 496 ? -2.670 1.022 34.601 1.00 93.88 496 ALA A CA 1
ATOM 4006 C C . ALA A 1 496 ? -2.410 -0.411 34.106 1.00 93.88 496 ALA A C 1
ATOM 4008 O O . ALA A 1 496 ? -3.228 -0.973 33.379 1.00 93.88 496 ALA A O 1
ATOM 4009 N N . CYS A 1 497 ? -1.334 -1.034 34.592 1.00 92.69 497 CYS A N 1
ATOM 4010 C CA . CYS A 1 497 ? -1.011 -2.428 34.306 1.00 92.69 497 CYS A CA 1
ATOM 4011 C C . CYS A 1 497 ? -2.074 -3.404 34.843 1.00 92.69 497 CYS A C 1
ATOM 4013 O O . CYS A 1 497 ? -2.453 -4.340 34.144 1.00 92.69 497 CYS A O 1
ATOM 4015 N N . GLU A 1 498 ? -2.599 -3.188 36.054 1.00 95.06 498 GLU A N 1
ATOM 4016 C CA . GLU A 1 498 ? -3.678 -4.012 36.620 1.00 95.06 498 GLU A CA 1
ATOM 4017 C C . GLU A 1 498 ? -4.969 -3.935 35.793 1.00 95.06 498 GLU A C 1
ATOM 4019 O O . GLU A 1 498 ? -5.600 -4.964 35.547 1.00 95.06 498 GLU A O 1
ATOM 4024 N N . ILE A 1 499 ? -5.352 -2.736 35.338 1.00 96.81 499 ILE A N 1
ATOM 4025 C CA . ILE A 1 499 ? -6.505 -2.540 34.448 1.00 96.81 499 ILE A CA 1
ATOM 4026 C C . ILE A 1 499 ? -6.255 -3.262 33.119 1.00 96.81 499 ILE A C 1
ATOM 4028 O O . ILE A 1 499 ? -7.113 -4.026 32.682 1.00 96.81 499 ILE A O 1
ATOM 4032 N N . GLY A 1 500 ? -5.083 -3.065 32.510 1.00 94.44 500 GLY A N 1
ATOM 4033 C CA . GLY A 1 500 ? -4.713 -3.721 31.256 1.00 94.44 500 GLY A CA 1
ATOM 4034 C C . GLY A 1 500 ? -4.786 -5.246 31.349 1.00 94.44 500 GLY A C 1
ATOM 4035 O O . GLY A 1 500 ? -5.498 -5.886 30.575 1.00 94.44 500 GLY A O 1
ATOM 4036 N N . ASN A 1 501 ? -4.176 -5.818 32.390 1.00 94.75 501 ASN A N 1
ATOM 4037 C CA . ASN A 1 501 ? -4.203 -7.256 32.659 1.00 94.75 501 ASN A CA 1
ATOM 4038 C C . ASN A 1 501 ? -5.610 -7.806 32.892 1.00 94.75 501 ASN A C 1
ATOM 4040 O O . ASN A 1 501 ? -5.887 -8.957 32.564 1.00 94.75 501 ASN A O 1
ATOM 4044 N N . LYS A 1 502 ? -6.503 -7.014 33.490 1.00 95.81 502 LYS A N 1
ATOM 4045 C CA . LYS A 1 502 ? -7.881 -7.434 33.751 1.00 95.81 502 LYS A CA 1
ATOM 4046 C C . LYS A 1 502 ? -8.696 -7.558 32.464 1.00 95.81 502 LYS A C 1
ATOM 4048 O O . LYS A 1 502 ? -9.505 -8.474 32.372 1.00 95.81 502 LYS A O 1
ATOM 4053 N N . TYR A 1 503 ? -8.515 -6.637 31.519 1.00 95.19 503 TYR A N 1
ATOM 4054 C CA . TYR A 1 503 ? -9.350 -6.549 30.317 1.00 95.19 503 TYR A CA 1
ATOM 4055 C C . TYR A 1 503 ? -8.677 -7.064 29.040 1.00 95.19 503 TYR A C 1
ATOM 4057 O O . TYR A 1 503 ? -9.352 -7.120 28.021 1.00 95.19 503 TYR A O 1
ATOM 4065 N N . GLY A 1 504 ? -7.393 -7.435 29.080 1.00 93.62 504 GLY A N 1
ATOM 4066 C CA . GLY A 1 504 ? -6.667 -7.913 27.898 1.00 93.62 504 GLY A CA 1
ATOM 4067 C C . GLY A 1 504 ? -6.258 -6.777 26.955 1.00 93.62 504 GLY A C 1
ATOM 4068 O O . GLY A 1 504 ? -6.297 -6.930 25.741 1.00 93.62 504 GLY A O 1
ATOM 4069 N N . VAL A 1 505 ? -5.887 -5.615 27.499 1.00 94.31 505 VAL A N 1
ATOM 4070 C CA . VAL A 1 505 ? -5.451 -4.441 26.716 1.00 94.31 505 VAL A CA 1
ATOM 4071 C C . VAL A 1 505 ? -4.139 -3.889 27.259 1.00 94.31 505 VAL A C 1
ATOM 4073 O O . VAL A 1 505 ? -3.862 -4.010 28.453 1.00 94.31 505 VAL A O 1
ATOM 4076 N N . TYR A 1 506 ? -3.338 -3.238 26.423 1.00 91.94 506 TYR A N 1
ATOM 4077 C CA . TYR A 1 506 ? -2.115 -2.564 26.860 1.00 91.94 506 TYR A CA 1
ATOM 4078 C C . TYR A 1 506 ? -2.426 -1.116 27.236 1.00 91.94 506 TYR A C 1
ATOM 4080 O O . TYR A 1 506 ? -3.133 -0.421 26.509 1.00 91.94 506 TYR A O 1
ATOM 4088 N N . ILE A 1 507 ? -1.934 -0.649 28.387 1.00 92.31 507 ILE A N 1
ATOM 4089 C CA . ILE A 1 507 ? -2.116 0.745 28.820 1.00 92.31 507 ILE A CA 1
ATOM 4090 C C . ILE A 1 507 ? -0.750 1.376 29.068 1.00 92.31 507 ILE A C 1
ATOM 4092 O O . ILE A 1 507 ? -0.110 1.099 30.081 1.00 92.31 507 ILE A O 1
ATOM 4096 N N . HIS A 1 508 ? -0.344 2.270 28.170 1.00 88.94 508 HIS A N 1
ATOM 4097 C CA . HIS A 1 508 ? 0.964 2.918 28.202 1.00 88.94 508 HIS A CA 1
ATOM 4098 C C . HIS A 1 508 ? 0.904 4.292 28.870 1.00 88.94 508 HIS A C 1
ATOM 4100 O O . HIS A 1 508 ? 0.088 5.154 28.519 1.00 88.94 508 HIS A O 1
ATOM 4106 N N . VAL A 1 509 ? 1.810 4.488 29.827 1.00 86.81 509 VAL A N 1
ATOM 4107 C CA . VAL A 1 509 ? 1.962 5.678 30.678 1.00 86.81 509 VAL A CA 1
ATOM 4108 C C . VAL A 1 509 ? 3.437 5.843 31.055 1.00 86.81 509 VAL A C 1
ATOM 4110 O O . VAL A 1 509 ? 4.175 4.859 31.111 1.00 86.81 509 VAL A O 1
ATOM 4113 N N . GLY A 1 510 ? 3.895 7.051 31.386 1.00 77.69 510 GLY A N 1
ATOM 4114 C CA . GLY A 1 510 ? 5.260 7.216 31.882 1.00 77.69 510 GLY A CA 1
ATOM 4115 C C . GLY A 1 510 ? 6.332 6.985 30.823 1.00 77.69 510 GLY A C 1
ATOM 4116 O O . GLY A 1 510 ? 6.218 7.384 29.668 1.00 77.69 510 GLY A O 1
ATOM 4117 N N . GLU A 1 511 ? 7.405 6.330 31.247 1.00 69.81 511 GLU A N 1
ATOM 4118 C CA . GLU A 1 511 ? 8.498 5.906 30.369 1.00 69.81 511 GLU A CA 1
ATOM 4119 C C . GLU A 1 511 ? 8.152 4.634 29.565 1.00 69.81 511 GLU A C 1
ATOM 4121 O O . GLU A 1 511 ? 8.931 4.244 28.703 1.00 69.81 511 GLU A O 1
ATOM 4126 N N . ASP A 1 512 ? 6.986 4.014 29.803 1.00 73.12 512 ASP A N 1
ATOM 4127 C CA . ASP A 1 512 ? 6.465 2.888 29.005 1.00 73.12 512 ASP A CA 1
ATOM 4128 C C . ASP A 1 512 ? 5.846 3.343 27.671 1.00 73.12 512 ASP A C 1
ATOM 4130 O O . ASP A 1 512 ? 5.381 2.539 26.867 1.00 73.12 512 ASP A O 1
ATOM 4134 N N . LEU A 1 513 ? 5.808 4.656 27.424 1.00 72.25 513 LEU A N 1
ATOM 4135 C CA . LEU A 1 513 ? 5.339 5.200 26.158 1.00 72.25 513 LEU A CA 1
ATOM 4136 C C . LEU A 1 513 ? 6.222 4.690 25.005 1.00 72.25 513 LEU A C 1
ATOM 4138 O O . LEU A 1 513 ? 7.439 4.887 25.044 1.00 72.25 513 LEU A O 1
ATOM 4142 N N . PRO A 1 514 ? 5.634 4.110 23.941 1.00 66.25 514 PRO A N 1
ATOM 4143 C CA . PRO A 1 514 ? 6.406 3.643 22.798 1.00 66.25 514 PRO A CA 1
ATOM 4144 C C . PRO A 1 514 ? 7.325 4.731 22.214 1.00 66.25 514 PRO A C 1
ATOM 4146 O O . PRO A 1 514 ? 6.879 5.850 21.944 1.00 66.25 514 PRO A O 1
ATOM 4149 N N . GLU A 1 515 ? 8.602 4.403 21.968 1.00 61.50 515 GLU A N 1
ATOM 4150 C CA . GLU A 1 515 ? 9.634 5.368 21.530 1.00 61.50 515 GLU A CA 1
ATOM 4151 C C . GLU A 1 515 ? 9.227 6.164 20.280 1.00 61.50 515 GLU A C 1
ATOM 4153 O O . GLU A 1 515 ? 9.514 7.358 20.163 1.00 61.50 515 GLU A O 1
ATOM 4158 N N . TYR A 1 516 ? 8.498 5.528 19.355 1.00 58.19 516 TYR A N 1
ATOM 4159 C CA . TYR A 1 516 ? 8.023 6.160 18.123 1.00 58.19 516 TYR A CA 1
ATOM 4160 C C . TYR A 1 516 ? 6.999 7.272 18.365 1.00 58.19 516 TYR A C 1
ATOM 4162 O O . TYR A 1 516 ? 6.729 8.057 17.450 1.00 58.19 516 TYR A O 1
ATOM 4170 N N . LEU A 1 517 ? 6.405 7.364 19.555 1.00 55.50 517 LEU A N 1
ATOM 4171 C CA . LEU A 1 517 ? 5.504 8.453 19.888 1.00 55.50 517 LEU A CA 1
ATOM 4172 C C . LEU A 1 517 ? 6.301 9.722 20.175 1.00 55.50 517 LEU A C 1
ATOM 4174 O O . LEU A 1 517 ? 5.912 10.769 19.663 1.00 55.50 517 LEU A O 1
ATOM 4178 N N . GLY A 1 518 ? 7.431 9.651 20.890 1.00 52.22 518 GLY A N 1
ATOM 4179 C CA . GLY A 1 518 ? 8.211 10.834 21.288 1.00 52.22 518 GLY A CA 1
ATOM 4180 C C . GLY A 1 518 ? 7.370 11.889 22.027 1.00 52.22 518 GLY A C 1
ATOM 4181 O O . GLY A 1 518 ? 7.664 13.082 21.957 1.00 52.22 518 GLY A O 1
ATOM 4182 N N . ARG A 1 519 ? 6.266 11.460 22.654 1.00 63.22 519 ARG A N 1
ATOM 4183 C CA . ARG A 1 519 ? 5.209 12.301 23.236 1.00 63.22 519 ARG A CA 1
ATOM 4184 C C . ARG A 1 519 ? 5.368 12.319 24.753 1.00 63.22 519 ARG A C 1
ATOM 4186 O O . ARG A 1 519 ? 5.690 11.301 25.348 1.00 63.22 519 ARG A O 1
ATOM 4193 N N . GLY A 1 520 ? 5.195 13.488 25.364 1.00 66.94 520 GLY A N 1
ATOM 4194 C CA . GLY A 1 520 ? 5.422 13.676 26.799 1.00 66.94 520 GLY A CA 1
ATOM 4195 C C . GLY A 1 520 ? 4.426 12.912 27.680 1.00 66.94 520 GLY A C 1
ATOM 4196 O O . GLY A 1 520 ? 3.236 12.850 27.360 1.00 66.94 520 GLY A O 1
ATOM 4197 N N . ASP A 1 521 ? 4.932 12.384 28.798 1.00 79.06 521 ASP A N 1
ATOM 4198 C CA . ASP A 1 521 ? 4.152 11.748 29.867 1.00 79.06 521 ASP A CA 1
ATOM 4199 C C . ASP A 1 521 ? 3.084 12.689 30.452 1.00 79.06 521 ASP A C 1
ATOM 4201 O O . ASP A 1 521 ? 3.201 13.917 30.378 1.00 79.06 521 ASP A O 1
ATOM 4205 N N . VAL A 1 522 ? 2.050 12.107 31.063 1.00 84.62 522 VAL A N 1
ATOM 4206 C CA . VAL A 1 522 ? 1.035 12.837 31.821 1.00 84.62 522 VAL A CA 1
ATOM 4207 C C . VAL A 1 522 ? 1.682 13.456 33.055 1.00 84.62 522 VAL A C 1
ATOM 4209 O O . VAL A 1 522 ? 2.001 12.785 34.033 1.00 84.62 522 VAL A O 1
ATOM 4212 N N . SER A 1 523 ? 1.838 14.775 33.041 1.00 85.38 523 SER A N 1
ATOM 4213 C CA . SER A 1 523 ? 2.553 15.515 34.084 1.00 85.38 523 SER A CA 1
ATOM 4214 C C . SER A 1 523 ? 1.794 15.617 35.415 1.00 85.38 523 SER A C 1
ATOM 4216 O O . SER A 1 523 ? 2.387 15.944 36.445 1.00 85.38 523 SER A O 1
ATOM 4218 N N . SER A 1 524 ? 0.484 15.346 35.416 1.00 90.31 524 SER A N 1
ATOM 4219 C CA . SER A 1 524 ? -0.406 15.501 36.572 1.00 90.31 524 SER A CA 1
ATOM 4220 C C . SER A 1 524 ? -0.947 14.161 37.068 1.00 90.31 524 SER A C 1
ATOM 4222 O O . SER A 1 524 ? -1.709 13.487 36.375 1.00 90.31 524 SER A O 1
ATOM 4224 N N . ALA A 1 525 ? -0.626 13.809 38.318 1.00 90.50 525 ALA A N 1
ATOM 4225 C CA . ALA A 1 525 ? -1.131 12.595 38.967 1.00 90.50 525 ALA A CA 1
ATOM 4226 C C . ALA A 1 525 ? -2.664 12.588 39.088 1.00 90.50 525 ALA A C 1
ATOM 4228 O O . ALA A 1 525 ? -3.299 11.540 38.997 1.00 90.50 525 ALA A O 1
ATOM 4229 N N . GLU A 1 526 ? -3.273 13.762 39.274 1.00 93.50 526 GLU A N 1
ATOM 4230 C CA . GLU A 1 526 ? -4.728 13.909 39.340 1.00 93.50 526 GLU A CA 1
ATOM 4231 C C . GLU A 1 526 ? -5.381 13.646 37.979 1.00 93.50 526 GLU A C 1
ATOM 4233 O O . GLU A 1 526 ? -6.368 12.911 37.909 1.00 93.50 526 GLU A O 1
ATOM 4238 N N . HIS A 1 527 ? -4.801 14.177 36.895 1.00 94.88 527 HIS A N 1
ATOM 4239 C CA . HIS A 1 527 ? -5.292 13.916 35.542 1.00 94.88 527 HIS A CA 1
ATOM 4240 C C . HIS A 1 527 ? -5.143 12.442 35.178 1.00 94.88 527 HIS A C 1
ATOM 4242 O O . HIS A 1 527 ? -6.105 11.845 34.704 1.00 94.88 527 HIS A O 1
ATOM 4248 N N . LEU A 1 528 ? -3.979 11.839 35.450 1.00 93.19 528 LEU A N 1
ATOM 4249 C CA . LEU A 1 528 ? -3.745 10.424 35.173 1.00 93.19 528 LEU A CA 1
ATOM 4250 C C . LEU A 1 528 ? -4.718 9.537 35.957 1.00 93.19 528 LEU A C 1
ATOM 4252 O O . LEU A 1 528 ? -5.333 8.639 35.389 1.00 93.19 528 LEU A O 1
ATOM 4256 N N . LYS A 1 529 ? -4.926 9.821 37.246 1.00 95.62 529 LYS A N 1
ATOM 4257 C CA . LYS A 1 529 ? -5.902 9.098 38.065 1.00 95.62 529 LYS A CA 1
ATOM 4258 C C . LYS A 1 529 ? -7.316 9.190 37.484 1.00 95.62 529 LYS A C 1
ATOM 4260 O O . LYS A 1 529 ? -7.983 8.168 37.370 1.00 95.62 529 LYS A O 1
ATOM 4265 N N . SER A 1 530 ? -7.760 10.394 37.126 1.00 96.81 530 SER A N 1
ATOM 4266 C CA . SER A 1 530 ? -9.097 10.632 36.570 1.00 96.81 530 SER A CA 1
ATOM 4267 C C . SER A 1 530 ? -9.271 10.001 35.182 1.00 96.81 530 SER A C 1
ATOM 4269 O O . SER A 1 530 ? -10.329 9.453 34.875 1.00 96.81 530 SER A O 1
ATOM 4271 N N . ALA A 1 531 ? -8.219 10.001 34.359 1.00 96.62 531 ALA A N 1
ATOM 4272 C CA . ALA A 1 531 ? -8.202 9.293 33.084 1.00 96.62 531 ALA A CA 1
ATOM 4273 C C . ALA A 1 531 ? -8.324 7.775 33.291 1.00 96.62 531 ALA A C 1
ATOM 4275 O O . ALA A 1 531 ? -9.187 7.156 32.678 1.00 96.62 531 ALA A O 1
ATOM 4276 N N . LEU A 1 532 ? -7.548 7.186 34.210 1.00 97.44 532 LEU A N 1
ATOM 4277 C CA . LEU A 1 532 ? -7.644 5.760 34.551 1.00 97.44 532 LEU A CA 1
ATOM 4278 C C . LEU A 1 532 ? -9.017 5.386 35.131 1.00 97.44 532 LEU A C 1
ATOM 4280 O O . LEU A 1 532 ? -9.537 4.327 34.795 1.00 97.44 532 LEU A O 1
ATOM 4284 N N . ASP A 1 533 ? -9.637 6.254 35.942 1.00 98.25 533 ASP A N 1
ATOM 4285 C CA . ASP A 1 533 ? -11.012 6.056 36.428 1.00 98.25 533 ASP A CA 1
ATOM 4286 C C . ASP A 1 533 ? -12.012 5.956 35.261 1.00 98.25 533 ASP A C 1
ATOM 4288 O O . ASP A 1 533 ? -12.925 5.129 35.290 1.00 98.25 533 ASP A O 1
ATOM 4292 N N . GLN A 1 534 ? -11.843 6.777 34.220 1.00 97.81 534 GLN A N 1
ATOM 4293 C CA . GLN A 1 534 ? -12.691 6.722 33.028 1.00 97.81 534 GLN A CA 1
ATOM 4294 C C . GLN A 1 534 ? -12.396 5.511 32.146 1.00 97.81 534 GLN A C 1
ATOM 4296 O O . GLN A 1 534 ? -13.344 4.874 31.692 1.00 97.81 534 GLN A O 1
ATOM 4301 N N . VAL A 1 535 ? -11.122 5.171 31.933 1.00 98.19 535 VAL A N 1
ATOM 4302 C CA . VAL A 1 535 ? -10.720 3.976 31.177 1.00 98.19 535 VAL A CA 1
ATOM 4303 C C . VAL A 1 535 ? -11.301 2.727 31.836 1.00 98.19 535 VAL A C 1
ATOM 4305 O O . VAL A 1 535 ? -12.023 1.975 31.191 1.00 98.19 535 VAL A O 1
ATOM 4308 N N . GLU A 1 536 ? -11.082 2.540 33.139 1.00 98.31 536 GLU A N 1
ATOM 4309 C CA . GLU A 1 536 ? -11.587 1.376 33.875 1.00 98.31 536 GLU A CA 1
ATOM 4310 C C . GLU A 1 536 ? -13.118 1.288 33.847 1.00 98.31 536 GLU A C 1
ATOM 4312 O O . GLU A 1 536 ? -13.669 0.192 33.709 1.00 98.31 536 GLU A O 1
ATOM 4317 N N . LYS A 1 537 ? -13.804 2.437 33.947 1.00 97.50 537 LYS A N 1
ATOM 4318 C CA . LYS A 1 537 ? -15.262 2.511 33.827 1.00 97.50 537 LYS A CA 1
ATOM 4319 C C . LYS A 1 537 ? -15.729 2.052 32.447 1.00 97.50 537 LYS A C 1
ATOM 4321 O O . LYS A 1 537 ? -16.645 1.243 32.393 1.00 97.50 537 LYS A O 1
ATOM 4326 N N . VAL A 1 538 ? -15.136 2.572 31.370 1.00 98.06 538 VAL A N 1
ATOM 4327 C CA . VAL A 1 538 ? -15.529 2.240 29.990 1.00 98.06 538 VAL A CA 1
ATOM 4328 C C . VAL A 1 538 ? -15.261 0.771 29.692 1.00 98.06 538 VAL A C 1
ATOM 4330 O O . VAL A 1 538 ? -16.180 0.073 29.278 1.00 98.06 538 VAL A O 1
ATOM 4333 N N . LEU A 1 539 ? -14.050 0.275 29.965 1.00 97.88 539 LEU A N 1
ATOM 4334 C CA . LEU A 1 539 ? -13.704 -1.132 29.731 1.00 97.88 539 LEU A CA 1
ATOM 4335 C C . LEU A 1 539 ? -14.628 -2.077 30.516 1.00 97.88 539 LEU A C 1
ATOM 4337 O O . LEU A 1 539 ? -15.043 -3.108 30.000 1.00 97.88 539 LEU A O 1
ATOM 4341 N N . GLY A 1 540 ? -15.028 -1.687 31.732 1.00 97.31 540 GLY A N 1
ATOM 4342 C CA . GLY A 1 540 ? -15.961 -2.448 32.565 1.00 97.31 540 GLY A CA 1
ATOM 4343 C C . GLY A 1 540 ? -17.409 -2.509 32.066 1.00 97.31 540 GLY A C 1
ATOM 4344 O O . GLY A 1 540 ? -18.198 -3.245 32.655 1.00 97.31 540 GLY A O 1
ATOM 4345 N N . GLN A 1 541 ? -17.781 -1.753 31.026 1.00 96.88 541 GLN A N 1
ATOM 4346 C CA . GLN A 1 541 ? -19.100 -1.849 30.383 1.00 96.88 541 GLN A CA 1
ATOM 4347 C C . GLN A 1 541 ? -19.154 -2.936 29.298 1.00 96.88 541 GLN A C 1
ATOM 4349 O O . GLN A 1 541 ? -20.247 -3.290 28.855 1.00 96.88 541 GLN A O 1
ATOM 4354 N N . PHE A 1 542 ? -18.002 -3.462 28.872 1.00 97.31 542 PHE A N 1
ATOM 4355 C CA . PHE A 1 542 ? -17.915 -4.529 27.880 1.00 97.31 542 PHE A CA 1
ATOM 4356 C C . PHE A 1 542 ? -17.899 -5.906 28.563 1.00 97.31 542 PHE A C 1
ATOM 4358 O O . PHE A 1 542 ? -17.396 -6.035 29.684 1.00 97.31 542 PHE A O 1
ATOM 4365 N N . PRO A 1 543 ? -18.476 -6.939 27.926 1.00 95.38 543 PRO A N 1
ATOM 4366 C CA . PRO A 1 543 ? -18.493 -8.288 28.478 1.00 95.38 543 PRO A CA 1
ATOM 4367 C C . PRO A 1 543 ? -17.090 -8.916 28.523 1.00 95.38 543 PRO A C 1
ATOM 4369 O O . PRO A 1 543 ? -16.165 -8.488 27.831 1.00 95.38 543 PRO A O 1
ATOM 4372 N N . GLU A 1 544 ? -16.931 -9.946 29.357 1.00 90.62 544 GLU A N 1
ATOM 4373 C CA . GLU A 1 544 ? -15.667 -10.680 29.492 1.00 90.62 544 GLU A CA 1
ATOM 4374 C C . GLU A 1 544 ? -15.227 -11.279 28.144 1.00 90.62 544 GLU A C 1
ATOM 4376 O O . GLU A 1 544 ? -16.047 -11.786 27.377 1.00 90.62 544 GLU A O 1
ATOM 4381 N N . GLY A 1 545 ? -13.930 -11.181 27.840 1.00 89.94 545 GLY A N 1
ATOM 4382 C CA . GLY A 1 545 ? -13.347 -11.655 26.582 1.00 89.94 545 GLY A CA 1
ATOM 4383 C C . GLY A 1 545 ? -13.615 -10.771 25.358 1.00 89.94 545 GLY A C 1
ATOM 4384 O O . GLY A 1 545 ? -13.145 -11.104 24.276 1.00 89.94 545 GLY A O 1
ATOM 4385 N N . TYR A 1 546 ? -14.336 -9.646 25.481 1.00 94.81 546 TYR A N 1
ATOM 4386 C CA . TYR A 1 546 ? -14.627 -8.767 24.336 1.00 94.81 546 TYR A CA 1
ATOM 4387 C C . TYR A 1 546 ? -13.356 -8.285 23.620 1.00 94.81 546 TYR A C 1
ATOM 4389 O O . TYR A 1 546 ? -13.255 -8.388 22.400 1.00 94.81 546 TYR A O 1
ATOM 4397 N N . PHE A 1 547 ? -12.381 -7.770 24.376 1.00 93.69 547 PHE A N 1
ATOM 4398 C CA . PHE A 1 547 ? -11.149 -7.211 23.812 1.00 93.69 547 PHE A CA 1
ATOM 4399 C C . PHE A 1 547 ? -10.214 -8.291 23.262 1.00 93.69 547 PHE A C 1
ATOM 4401 O O . PHE A 1 547 ? -9.617 -8.076 22.214 1.00 93.69 547 PHE A O 1
ATOM 4408 N N . ASP A 1 548 ? -10.169 -9.474 23.880 1.00 90.38 548 ASP A N 1
ATOM 4409 C CA . ASP A 1 548 ? -9.428 -10.625 23.339 1.00 90.38 548 ASP A CA 1
ATOM 4410 C C . ASP A 1 548 ? -9.936 -11.002 21.953 1.00 90.38 548 ASP A C 1
ATOM 4412 O O . ASP A 1 548 ? -9.167 -11.301 21.045 1.00 90.38 548 ASP A O 1
ATOM 4416 N N . GLN A 1 549 ? -11.253 -10.925 21.776 1.00 90.56 549 GLN A N 1
ATOM 4417 C CA . GLN A 1 549 ? -11.888 -11.213 20.508 1.00 90.56 549 GLN A CA 1
ATOM 4418 C C . GLN A 1 549 ? -11.700 -10.098 19.473 1.00 90.56 549 GLN A C 1
ATOM 4420 O O . GLN A 1 549 ? -11.902 -10.379 18.294 1.00 90.56 549 GLN A O 1
ATOM 4425 N N . LEU A 1 550 ? -11.337 -8.861 19.845 1.00 88.62 550 LEU A N 1
ATOM 4426 C CA . LEU A 1 550 ? -10.986 -7.821 18.862 1.00 88.62 550 LEU A CA 1
ATOM 4427 C C . LEU A 1 550 ? -9.720 -8.184 18.084 1.00 88.62 550 LEU A C 1
ATOM 4429 O O . LEU A 1 550 ? -9.564 -7.737 16.946 1.00 88.62 550 LEU A O 1
ATOM 4433 N N . ASN A 1 551 ? -8.855 -9.015 18.669 1.00 84.38 551 ASN A N 1
ATOM 4434 C CA . ASN A 1 551 ? -7.646 -9.491 18.022 1.00 84.38 551 ASN A CA 1
ATOM 4435 C C . ASN A 1 551 ? -7.984 -10.583 17.003 1.00 84.38 551 ASN A C 1
ATOM 4437 O O . ASN A 1 551 ? -7.935 -11.785 17.276 1.00 84.38 551 ASN A O 1
ATOM 4441 N N . TYR A 1 552 ? -8.369 -10.134 15.819 1.00 75.06 552 TYR A N 1
ATOM 4442 C CA . TYR A 1 552 ? -8.832 -10.975 14.737 1.00 75.06 552 TYR A CA 1
ATOM 4443 C C . TYR A 1 552 ? -8.232 -10.514 13.418 1.00 75.06 552 TYR A C 1
ATOM 4445 O O . TYR A 1 552 ? -8.099 -9.314 13.154 1.00 75.06 552 TYR A O 1
ATOM 4453 N N . GLY A 1 553 ? -7.911 -11.474 12.558 1.00 70.44 553 GLY A N 1
ATOM 4454 C CA . GLY A 1 553 ? -7.440 -11.165 11.225 1.00 70.44 553 GLY A CA 1
ATOM 4455 C C . GLY A 1 553 ? -6.068 -10.525 11.320 1.00 70.44 553 GLY A C 1
ATOM 4456 O O . GLY A 1 553 ? -5.067 -11.171 11.646 1.00 70.44 553 GLY A O 1
ATOM 4457 N N . TYR A 1 554 ? -6.033 -9.227 11.042 1.00 64.88 554 TYR A N 1
ATOM 4458 C CA . TYR A 1 554 ? -4.801 -8.460 11.042 1.00 64.88 554 TYR A CA 1
ATOM 4459 C C . TYR A 1 554 ? -4.383 -7.988 12.420 1.00 64.88 554 TYR A C 1
ATOM 4461 O O . TYR A 1 554 ? -3.186 -7.900 12.669 1.00 64.88 554 TYR A O 1
ATOM 4469 N N . TYR A 1 555 ? -5.355 -7.736 13.290 1.00 77.25 555 TYR A N 1
ATOM 4470 C CA . TYR A 1 555 ? -5.174 -7.035 14.548 1.00 77.25 555 TYR A CA 1
ATOM 4471 C C . TYR A 1 555 ? -4.780 -8.009 15.656 1.00 77.25 555 TYR A C 1
ATOM 4473 O O . TYR A 1 555 ? -5.476 -8.989 15.898 1.00 77.25 555 TYR A O 1
ATOM 4481 N N . THR A 1 556 ? -3.665 -7.745 16.322 1.00 78.31 556 THR A N 1
ATOM 4482 C CA . THR A 1 556 ? -3.039 -8.631 17.309 1.00 78.31 556 THR A CA 1
ATOM 4483 C C . THR A 1 556 ? -3.046 -8.048 18.721 1.00 78.31 556 THR A C 1
ATOM 4485 O O . THR A 1 556 ? -2.688 -8.744 19.669 1.00 78.31 556 THR A O 1
ATOM 4488 N N . GLY A 1 557 ? -3.490 -6.799 18.887 1.00 86.62 557 GLY A N 1
ATOM 4489 C CA . GLY A 1 557 ? -3.655 -6.189 20.200 1.00 86.62 557 GLY A CA 1
ATOM 4490 C C . GLY A 1 557 ? -4.391 -4.852 20.187 1.00 86.62 557 GLY A C 1
ATOM 4491 O O . GLY A 1 557 ? -4.694 -4.278 19.137 1.00 86.62 557 GLY A O 1
ATOM 4492 N N . PHE A 1 558 ? -4.654 -4.349 21.393 1.00 91.00 558 PHE A N 1
ATOM 4493 C CA . PHE A 1 558 ? -5.342 -3.085 21.640 1.00 91.00 558 PHE A CA 1
ATOM 4494 C C . PHE A 1 558 ? -4.565 -2.253 22.670 1.00 91.00 558 PHE A C 1
ATOM 4496 O O . PHE A 1 558 ? -4.520 -2.595 23.854 1.00 91.00 558 PHE A O 1
ATOM 4503 N N . ASP A 1 559 ? -3.979 -1.152 22.209 1.00 90.00 559 ASP A N 1
ATOM 4504 C CA . ASP A 1 559 ? -3.164 -0.219 22.979 1.00 90.00 559 ASP A CA 1
ATOM 4505 C C . ASP A 1 559 ? -3.959 1.038 23.335 1.00 90.00 559 ASP A C 1
ATOM 4507 O O . ASP A 1 559 ? -4.561 1.695 22.483 1.00 90.00 559 ASP A O 1
ATOM 4511 N N . ILE A 1 560 ? -3.874 1.441 24.598 1.00 92.44 560 ILE A N 1
ATOM 4512 C CA . ILE A 1 560 ? -4.387 2.707 25.112 1.00 92.44 560 ILE A CA 1
ATOM 4513 C C . ILE A 1 560 ? -3.204 3.520 25.622 1.00 92.44 560 ILE A C 1
ATOM 4515 O O . ILE A 1 560 ? -2.519 3.135 26.566 1.00 92.44 560 ILE A O 1
ATOM 4519 N N . VAL A 1 561 ? -2.983 4.689 25.036 1.00 89.88 561 VAL A N 1
ATOM 4520 C CA . VAL A 1 561 ? -1.913 5.604 25.430 1.00 89.88 561 VAL A CA 1
ATOM 4521 C C . VAL A 1 561 ? -2.498 6.833 26.100 1.00 89.88 561 VAL A C 1
ATOM 4523 O O . VAL A 1 561 ? -3.272 7.565 25.484 1.00 89.88 561 VAL A O 1
ATOM 4526 N N . LEU A 1 562 ? -2.083 7.113 27.334 1.00 91.06 562 LEU A N 1
ATOM 4527 C CA . LEU A 1 562 ? -2.447 8.342 28.042 1.00 91.06 562 LEU A CA 1
ATOM 4528 C C . LEU A 1 562 ? -1.264 9.321 27.998 1.00 91.06 562 LEU A C 1
ATOM 4530 O O . LEU A 1 562 ? -0.176 8.987 28.462 1.00 91.06 562 LEU A O 1
ATOM 4534 N N . CYS A 1 563 ? -1.446 10.526 27.445 1.00 88.06 563 CYS A N 1
ATOM 4535 C CA . CYS A 1 563 ? -0.343 11.491 27.281 1.00 88.06 563 CYS A CA 1
ATOM 4536 C C . CYS A 1 563 ? -0.782 12.966 27.335 1.00 88.06 563 CYS A C 1
ATOM 4538 O O . CYS A 1 563 ? -1.951 13.289 27.133 1.00 88.06 563 CYS A O 1
ATOM 4540 N N . ASP A 1 564 ? 0.162 13.890 27.550 1.00 86.62 564 ASP A N 1
ATOM 4541 C CA . ASP A 1 564 ? -0.096 15.347 27.591 1.00 86.62 564 ASP A CA 1
ATOM 4542 C C . ASP A 1 564 ? 0.032 16.042 26.218 1.00 86.62 564 ASP A C 1
ATOM 4544 O O . ASP A 1 564 ? 0.096 17.272 26.120 1.00 86.62 564 ASP A O 1
ATOM 4548 N N . TRP A 1 565 ? 0.073 15.272 25.131 1.00 78.12 565 TRP A N 1
ATOM 4549 C CA . TRP A 1 565 ? 0.291 15.793 23.783 1.00 78.12 565 TRP A CA 1
ATOM 4550 C C . TRP A 1 565 ? -1.027 16.009 23.017 1.00 78.12 565 TRP A C 1
ATOM 4552 O O . TRP A 1 565 ? -1.923 15.173 23.127 1.00 78.12 565 TRP A O 1
ATOM 4562 N N . PRO A 1 566 ? -1.162 17.077 22.200 1.00 68.06 566 PRO A N 1
ATOM 4563 C CA . PRO A 1 566 ? -2.315 17.246 21.319 1.00 68.06 566 PRO A CA 1
ATOM 4564 C C . PRO A 1 566 ? -2.370 16.150 20.254 1.00 68.06 566 PRO A C 1
ATOM 4566 O O . PRO A 1 566 ? -1.391 15.889 19.554 1.00 68.06 566 PRO A O 1
ATOM 4569 N N . LEU A 1 567 ? -3.539 15.536 20.107 1.00 67.00 567 LEU A N 1
ATOM 4570 C CA . LEU A 1 567 ? -3.765 14.426 19.186 1.00 67.00 567 LEU A CA 1
ATOM 4571 C C . LEU A 1 567 ? -4.759 14.836 18.104 1.00 67.00 567 LEU A C 1
ATOM 4573 O O . LEU A 1 567 ? -5.785 15.438 18.415 1.00 67.00 567 LEU A O 1
ATOM 4577 N N . TRP A 1 568 ? -4.434 14.496 16.858 1.00 56.53 568 TRP A N 1
ATOM 4578 C CA . TRP A 1 568 ? -5.263 14.778 15.683 1.00 56.53 568 TRP A CA 1
ATOM 4579 C C . TRP A 1 568 ? -6.209 13.616 15.344 1.00 56.53 568 TRP A C 1
ATOM 4581 O O . TRP A 1 568 ? -7.313 13.860 14.877 1.00 56.53 568 TRP A O 1
ATOM 4591 N N . GLU A 1 569 ? -5.824 12.379 15.672 1.00 60.78 569 GLU A N 1
ATOM 4592 C CA . GLU A 1 569 ? -6.627 11.164 15.477 1.00 60.78 569 GLU A CA 1
ATOM 4593 C C . GLU A 1 569 ? -6.970 10.513 16.829 1.00 60.78 569 GLU A C 1
ATOM 4595 O O . GLU A 1 569 ? -6.196 10.588 17.790 1.00 60.78 569 GLU A O 1
ATOM 4600 N N . GLU A 1 570 ? -8.160 9.911 16.919 1.00 66.44 570 GLU A N 1
ATOM 4601 C CA . GLU A 1 570 ? -8.677 9.241 18.126 1.00 66.44 570 GLU A CA 1
ATOM 4602 C C . GLU A 1 570 ? -8.212 7.776 18.205 1.00 66.44 570 GLU A C 1
ATOM 4604 O O . GLU A 1 570 ? -7.850 7.310 19.284 1.00 66.44 570 GLU A O 1
ATOM 4609 N N . MET A 1 571 ? -8.146 7.086 17.063 1.00 79.62 571 MET A N 1
ATOM 4610 C CA . MET A 1 571 ? -7.673 5.710 16.926 1.00 79.62 571 MET A CA 1
ATOM 4611 C C . MET A 1 571 ? -6.920 5.562 15.604 1.00 79.62 571 MET A C 1
ATOM 4613 O O . MET A 1 571 ? -7.305 6.152 14.598 1.00 79.62 571 MET A O 1
ATOM 4617 N N . SER A 1 572 ? -5.845 4.783 15.625 1.00 72.31 572 SER A N 1
ATOM 4618 C CA . SER A 1 572 ? -5.041 4.430 14.456 1.00 72.31 572 SER A CA 1
ATOM 4619 C C . SER A 1 572 ? -4.667 2.955 14.530 1.00 72.31 572 SER A C 1
ATOM 4621 O O . SER A 1 572 ? -4.606 2.399 15.621 1.00 72.31 572 SER A O 1
ATOM 4623 N N . VAL A 1 573 ? -4.381 2.318 13.399 1.00 70.19 573 VAL A N 1
ATOM 4624 C CA . VAL A 1 573 ? -3.777 0.980 13.395 1.00 70.19 573 VAL A CA 1
ATOM 4625 C C . VAL A 1 573 ? -2.278 1.163 13.214 1.00 70.19 573 VAL A C 1
ATOM 4627 O O . VAL A 1 573 ? -1.837 1.720 12.206 1.00 70.19 573 VAL A O 1
ATOM 4630 N N . LEU A 1 574 ? -1.496 0.741 14.205 1.00 66.69 574 LEU A N 1
ATOM 4631 C CA . LEU A 1 574 ? -0.041 0.841 14.178 1.00 66.69 574 LEU A CA 1
ATOM 4632 C C . LEU A 1 574 ? 0.586 -0.536 14.060 1.00 66.69 574 LEU A C 1
ATOM 4634 O O . LEU A 1 574 ? 0.091 -1.512 14.609 1.00 66.69 574 LEU A O 1
ATOM 4638 N N . ARG A 1 575 ? 1.715 -0.591 13.361 1.00 59.41 575 ARG A N 1
ATOM 4639 C CA . ARG A 1 575 ? 2.516 -1.800 13.242 1.00 59.41 575 ARG A CA 1
ATOM 4640 C C . ARG A 1 575 ? 3.691 -1.752 14.209 1.00 59.41 575 ARG A C 1
ATOM 4642 O O . ARG A 1 575 ? 4.433 -0.767 14.226 1.00 59.41 575 ARG A O 1
ATOM 4649 N N . THR A 1 576 ? 3.907 -2.839 14.935 1.00 59.19 576 THR A N 1
ATOM 4650 C CA . THR A 1 576 ? 5.053 -3.038 15.827 1.00 59.19 576 THR A CA 1
ATOM 4651 C C . THR A 1 576 ? 5.684 -4.403 15.532 1.00 59.19 576 THR A C 1
ATOM 4653 O O . THR A 1 576 ? 5.237 -5.440 16.001 1.00 59.19 576 THR A O 1
ATOM 4656 N N . GLY A 1 577 ? 6.740 -4.427 14.712 1.00 63.50 577 GLY A N 1
ATOM 4657 C CA . GLY A 1 577 ? 7.294 -5.697 14.218 1.00 63.50 577 GLY A CA 1
ATOM 4658 C C . GLY A 1 577 ? 6.340 -6.368 13.224 1.00 63.50 577 GLY A C 1
ATOM 4659 O O . GLY A 1 577 ? 5.916 -5.720 12.274 1.00 63.50 577 GLY A O 1
ATOM 4660 N N . GLU A 1 578 ? 5.994 -7.637 13.418 1.00 53.47 578 GLU A N 1
ATOM 4661 C CA . GLU A 1 578 ? 5.016 -8.362 12.577 1.00 53.47 578 GLU A CA 1
ATOM 4662 C C . GLU A 1 578 ? 3.555 -8.121 13.008 1.00 53.47 578 GLU A C 1
ATOM 4664 O O . GLU A 1 578 ? 2.617 -8.430 12.274 1.00 53.47 578 GLU A O 1
ATOM 4669 N N . ASP A 1 579 ? 3.365 -7.509 14.176 1.00 66.38 579 ASP A N 1
ATOM 4670 C CA . ASP A 1 579 ? 2.077 -7.324 14.829 1.00 66.38 579 ASP A CA 1
ATOM 4671 C C . ASP A 1 579 ? 1.392 -6.000 14.432 1.00 66.38 579 ASP A C 1
ATOM 4673 O O . ASP A 1 579 ? 2.050 -4.996 14.124 1.00 66.38 579 ASP A O 1
ATOM 4677 N N . TYR A 1 580 ? 0.055 -5.980 14.480 1.00 72.81 580 TYR A N 1
ATOM 4678 C CA . TYR A 1 580 ? -0.766 -4.792 14.229 1.00 72.81 580 TYR A CA 1
ATOM 4679 C C . TYR A 1 580 ? -1.673 -4.506 15.418 1.00 72.81 580 TYR A C 1
ATOM 4681 O O . TYR A 1 580 ? -2.564 -5.285 15.741 1.00 72.81 580 TYR A O 1
ATOM 4689 N N . PHE A 1 581 ? -1.513 -3.335 16.013 1.00 77.81 581 PHE A N 1
ATOM 4690 C CA . PHE A 1 581 ? -2.257 -2.931 17.193 1.00 77.81 581 PHE A CA 1
ATOM 4691 C C . PHE A 1 581 ? -3.280 -1.858 16.843 1.00 77.81 581 PHE A C 1
ATOM 4693 O O . PHE A 1 581 ? -2.970 -0.878 16.155 1.00 77.81 581 PHE A O 1
ATOM 4700 N N . PHE A 1 582 ? -4.498 -2.007 17.364 1.00 84.88 582 PHE A N 1
ATOM 4701 C CA . PHE A 1 582 ? -5.394 -0.870 17.520 1.00 84.88 582 PHE A CA 1
ATOM 4702 C C . PHE A 1 582 ? -4.771 0.067 18.539 1.00 84.88 582 PHE A C 1
ATOM 4704 O O . PHE A 1 582 ? -4.597 -0.300 19.691 1.00 84.88 582 PHE A O 1
ATOM 4711 N N . HIS A 1 583 ? -4.428 1.272 18.123 1.00 83.94 583 HIS A N 1
ATOM 4712 C CA . HIS A 1 583 ? -3.719 2.222 18.954 1.00 83.94 583 HIS A CA 1
ATOM 4713 C C . HIS A 1 583 ? -4.578 3.451 19.213 1.00 83.94 583 HIS A C 1
ATOM 4715 O O . HIS A 1 583 ? -4.871 4.237 18.305 1.00 83.94 583 HIS A O 1
ATOM 4721 N N . VAL A 1 584 ? -4.960 3.628 20.474 1.00 88.06 584 VAL A N 1
ATOM 4722 C CA . VAL A 1 584 ? -5.847 4.689 20.943 1.00 88.06 584 VAL A CA 1
ATOM 4723 C C . VAL A 1 584 ? -5.049 5.663 21.787 1.00 88.06 584 VAL A C 1
ATOM 4725 O O . VAL A 1 584 ? -4.676 5.371 22.921 1.00 88.06 584 VAL A O 1
ATOM 4728 N N . ALA A 1 585 ? -4.809 6.855 21.254 1.00 85.69 585 ALA A N 1
ATOM 4729 C CA . ALA A 1 585 ? -4.140 7.905 22.002 1.00 85.69 585 ALA A CA 1
ATOM 4730 C C . ALA A 1 585 ? -5.184 8.836 22.643 1.00 85.69 585 ALA A C 1
ATOM 4732 O O . ALA A 1 585 ? -6.054 9.399 21.972 1.00 85.69 585 ALA A O 1
ATOM 4733 N N . LEU A 1 586 ? -5.084 9.031 23.958 1.00 90.12 586 LEU A N 1
ATOM 4734 C CA . LEU A 1 586 ? -6.000 9.837 24.760 1.00 90.12 586 LEU A CA 1
ATOM 4735 C C . LEU A 1 586 ? -5.224 10.954 25.463 1.00 90.12 586 LEU A C 1
ATOM 4737 O O . LEU A 1 586 ? -4.239 10.737 26.169 1.00 90.12 586 LEU A O 1
ATOM 4741 N N . GLU A 1 587 ? -5.677 12.183 25.231 1.00 89.19 587 GLU A N 1
ATOM 4742 C CA . GLU A 1 587 ? -5.025 13.386 25.739 1.00 89.19 587 GLU A CA 1
ATOM 4743 C C . GLU A 1 587 ? -5.456 13.682 27.186 1.00 89.19 587 GLU A C 1
ATOM 4745 O O . GLU A 1 587 ? -6.650 13.728 27.482 1.00 89.19 587 GLU A O 1
ATOM 4750 N N . CYS A 1 588 ? -4.489 13.968 28.061 1.00 90.94 588 CYS A N 1
ATOM 4751 C CA . CYS A 1 588 ? -4.673 14.181 29.503 1.00 90.94 588 CYS A CA 1
ATOM 4752 C C . CYS A 1 588 ? -4.120 15.531 30.010 1.00 90.94 588 CYS A C 1
ATOM 4754 O O . CYS A 1 588 ? -4.079 15.773 31.217 1.00 90.94 588 CYS A O 1
ATOM 4756 N N . ARG A 1 589 ? -3.755 16.455 29.107 1.00 89.00 589 ARG A N 1
ATOM 4757 C CA . ARG A 1 589 ? -3.058 17.715 29.455 1.00 89.00 589 ARG A CA 1
ATOM 4758 C C . ARG A 1 589 ? -3.834 18.683 30.358 1.00 89.00 589 ARG A C 1
ATOM 4760 O O . ARG A 1 589 ? -3.241 19.576 30.958 1.00 89.00 589 ARG A O 1
ATOM 4767 N N . ASN A 1 590 ? -5.164 18.597 30.391 1.00 90.75 590 ASN A N 1
ATOM 4768 C CA . ASN A 1 590 ? -6.031 19.481 31.177 1.00 90.75 590 ASN A CA 1
ATOM 4769 C C . ASN A 1 590 ? -7.394 18.831 31.464 1.00 90.75 590 ASN A C 1
ATOM 4771 O O . ASN A 1 590 ? -7.779 17.871 30.798 1.00 90.75 590 ASN A O 1
ATOM 4775 N N . ASP A 1 591 ? -8.155 19.414 32.395 1.00 94.00 591 ASP A N 1
ATOM 4776 C CA . ASP A 1 591 ? -9.478 18.925 32.818 1.00 94.00 591 ASP A CA 1
ATOM 4777 C C . ASP A 1 591 ? -10.460 18.690 31.662 1.00 94.00 591 ASP A C 1
ATOM 4779 O O . ASP A 1 591 ? -11.216 17.720 31.678 1.00 94.00 591 ASP A O 1
ATOM 4783 N N . LYS A 1 592 ? -10.457 19.557 30.636 1.00 92.88 592 LYS A N 1
ATOM 4784 C CA . LYS A 1 592 ? -11.341 19.403 29.469 1.00 92.88 592 LYS A CA 1
ATOM 4785 C C . LYS A 1 592 ? -10.970 18.155 28.673 1.00 92.88 592 LYS A C 1
ATOM 4787 O O . LYS A 1 592 ? -11.855 17.447 28.211 1.00 92.88 592 LYS A O 1
ATOM 4792 N N . ASN A 1 593 ? -9.676 17.905 28.499 1.00 91.00 593 ASN A N 1
ATOM 4793 C CA . ASN A 1 593 ? -9.181 16.733 27.793 1.00 91.00 593 ASN A CA 1
ATOM 4794 C C . ASN A 1 593 ? -9.469 15.445 28.575 1.00 91.00 593 ASN A C 1
ATOM 4796 O O . ASN A 1 593 ? -10.038 14.515 28.010 1.00 91.00 593 ASN A O 1
ATOM 4800 N N . VAL A 1 594 ? -9.208 15.446 29.885 1.00 93.81 594 VAL A N 1
ATOM 4801 C CA . VAL A 1 594 ? -9.530 14.322 30.775 1.00 93.81 594 VAL A CA 1
ATOM 4802 C C . VAL A 1 594 ? -11.028 14.014 30.757 1.00 93.81 594 VAL A C 1
ATOM 4804 O O . VAL A 1 594 ? -11.409 12.853 30.684 1.00 93.81 594 VAL A O 1
ATOM 4807 N N . ALA A 1 595 ? -11.903 15.024 30.754 1.00 93.88 595 ALA A N 1
ATOM 4808 C CA . ALA A 1 595 ? -13.356 14.830 30.694 1.00 93.88 595 ALA A CA 1
ATOM 4809 C C . ALA A 1 595 ? -13.858 14.148 29.402 1.00 93.88 595 ALA A C 1
ATOM 4811 O O . ALA A 1 595 ? -14.986 13.662 29.383 1.00 93.88 595 ALA A O 1
ATOM 4812 N N . LEU A 1 596 ? -13.047 14.117 28.339 1.00 92.50 596 LEU A N 1
ATOM 4813 C CA . LEU A 1 596 ? -13.381 13.496 27.052 1.00 92.50 596 LEU A CA 1
ATOM 4814 C C . LEU A 1 596 ? -12.787 12.089 26.882 1.00 92.50 596 LEU A C 1
ATOM 4816 O O . LEU A 1 596 ? -13.095 11.434 25.889 1.00 92.50 596 LEU A O 1
ATOM 4820 N N . VAL A 1 597 ? -11.962 11.613 27.824 1.00 94.56 597 VAL A N 1
ATOM 4821 C CA . VAL A 1 597 ? -11.286 10.302 27.753 1.00 94.56 597 VAL A CA 1
ATOM 4822 C C . VAL A 1 597 ? -12.288 9.175 27.510 1.00 94.56 597 VAL A C 1
ATOM 4824 O O . VAL A 1 597 ? -12.096 8.385 26.590 1.00 94.56 597 VAL A O 1
ATOM 4827 N N . GLY A 1 598 ? -13.384 9.129 28.272 1.00 95.25 598 GLY A N 1
ATOM 4828 C CA . GLY A 1 598 ? -14.385 8.072 28.135 1.00 95.25 598 GLY A CA 1
ATOM 4829 C C . GLY A 1 598 ? -15.116 8.080 26.788 1.00 95.25 598 GLY A C 1
ATOM 4830 O O . GLY A 1 598 ? -15.306 7.024 26.196 1.00 95.25 598 GLY A O 1
ATOM 4831 N N . GLU A 1 599 ? -15.492 9.258 26.275 1.00 93.75 599 GLU A N 1
ATOM 4832 C CA . GLU A 1 599 ? -16.156 9.382 24.965 1.00 93.75 599 GLU A CA 1
ATOM 4833 C C . GLU A 1 599 ? -15.235 8.956 23.821 1.00 93.75 599 GLU A C 1
ATOM 4835 O O . GLU A 1 599 ? -15.637 8.184 22.955 1.00 93.75 599 GLU A O 1
ATOM 4840 N N . ARG A 1 600 ? -13.983 9.428 23.845 1.00 92.56 600 ARG A N 1
ATOM 4841 C CA . ARG A 1 600 ? -12.990 9.112 22.814 1.00 92.56 600 ARG A CA 1
ATOM 4842 C C . ARG A 1 600 ? -12.613 7.634 22.821 1.00 92.56 600 ARG A C 1
ATOM 4844 O O . ARG A 1 600 ? -12.430 7.057 21.756 1.00 92.56 600 ARG A O 1
ATOM 4851 N N . LEU A 1 601 ? -12.524 7.020 24.003 1.00 95.62 601 LEU A N 1
ATOM 4852 C CA . LEU A 1 601 ? -12.253 5.590 24.119 1.00 95.62 601 LEU A CA 1
ATOM 4853 C C . LEU A 1 601 ? -13.418 4.747 23.582 1.00 95.62 601 LEU A C 1
ATOM 4855 O O . LEU A 1 601 ? -13.170 3.790 22.859 1.00 95.62 601 LEU A O 1
ATOM 4859 N N . LEU A 1 602 ? -14.674 5.105 23.873 1.00 96.44 602 LEU A N 1
ATOM 4860 C CA . LEU A 1 602 ? -15.841 4.408 23.313 1.00 96.44 602 LEU A CA 1
ATOM 4861 C C . LEU A 1 602 ? -15.849 4.451 21.780 1.00 96.44 602 LEU A C 1
ATOM 4863 O O . LEU A 1 602 ? -15.983 3.411 21.138 1.00 96.44 602 LEU A O 1
ATOM 4867 N N . ASP A 1 603 ? -15.647 5.634 21.201 1.00 92.75 603 ASP A N 1
ATOM 4868 C CA . ASP A 1 603 ? -15.607 5.802 19.748 1.00 92.75 603 ASP A CA 1
ATOM 4869 C C . ASP A 1 603 ? -14.478 4.984 19.106 1.00 92.75 603 ASP A C 1
ATOM 4871 O O . ASP A 1 603 ? -14.686 4.330 18.083 1.00 92.75 603 ASP A O 1
ATOM 4875 N N . ALA A 1 604 ? -13.306 4.946 19.745 1.00 92.19 604 ALA A N 1
ATOM 4876 C CA . ALA A 1 604 ? -12.183 4.127 19.309 1.00 92.19 604 ALA A CA 1
ATOM 4877 C C . ALA A 1 604 ? -12.482 2.619 19.371 1.00 92.19 604 ALA A C 1
ATOM 4879 O O . ALA A 1 604 ? -12.192 1.905 18.412 1.00 92.19 604 ALA A O 1
ATOM 4880 N N . ILE A 1 605 ? -13.099 2.132 20.457 1.00 95.69 605 ILE A N 1
ATOM 4881 C CA . ILE A 1 605 ? -13.465 0.714 20.612 1.00 95.69 605 ILE A CA 1
ATOM 4882 C C . ILE A 1 605 ? -14.465 0.292 19.532 1.00 95.69 605 ILE A C 1
ATOM 4884 O O . ILE A 1 605 ? -14.282 -0.753 18.907 1.00 95.69 605 ILE A O 1
ATOM 4888 N N . PHE A 1 606 ? -15.497 1.094 19.255 1.00 95.25 606 PHE A N 1
ATOM 4889 C CA . PHE A 1 606 ? -16.458 0.748 18.202 1.00 95.25 606 PHE A CA 1
ATOM 4890 C C . PHE A 1 606 ? -15.892 0.910 16.795 1.00 95.25 606 PHE A C 1
ATOM 4892 O O . PHE A 1 606 ? -16.280 0.148 15.916 1.00 95.25 606 PHE A O 1
ATOM 4899 N N . SER A 1 607 ? -14.939 1.820 16.588 1.00 89.38 607 SER A N 1
ATOM 4900 C CA . SER A 1 607 ? -14.194 1.888 15.327 1.00 89.38 607 SER A CA 1
ATOM 4901 C C . SER A 1 607 ? -13.342 0.625 15.113 1.00 89.38 607 SER A C 1
ATOM 4903 O O . SER A 1 607 ? -13.318 0.077 14.017 1.00 89.38 607 SER A O 1
ATOM 4905 N N . ALA A 1 608 ? -12.692 0.107 16.163 1.00 89.12 608 ALA A N 1
ATOM 4906 C CA . ALA A 1 608 ? -11.968 -1.169 16.109 1.00 89.12 608 ALA A CA 1
ATOM 4907 C C . ALA A 1 608 ? -12.913 -2.367 15.907 1.00 89.12 608 ALA A C 1
ATOM 4909 O O . ALA A 1 608 ? -12.598 -3.305 15.178 1.00 89.12 608 ALA A O 1
ATOM 4910 N N . THR A 1 609 ? -14.100 -2.311 16.514 1.00 92.19 609 THR A N 1
ATOM 4911 C CA . THR A 1 609 ? -15.154 -3.317 16.329 1.00 92.19 609 THR A CA 1
ATOM 4912 C C . THR A 1 609 ? -15.616 -3.352 14.875 1.00 92.19 609 THR A C 1
ATOM 4914 O O . THR A 1 609 ? -15.682 -4.431 14.300 1.00 92.19 609 THR A O 1
ATOM 4917 N N . ASP A 1 610 ? -15.857 -2.192 14.257 1.00 87.50 610 ASP A N 1
ATOM 4918 C CA . ASP A 1 610 ? -16.244 -2.092 12.844 1.00 87.50 610 ASP A CA 1
ATOM 4919 C C . ASP A 1 610 ? -15.176 -2.696 11.921 1.00 87.50 610 ASP A C 1
ATOM 4921 O O . ASP A 1 610 ? -15.489 -3.497 11.044 1.00 87.50 610 ASP A O 1
ATOM 4925 N N . LEU A 1 611 ? -13.898 -2.400 12.188 1.00 80.94 611 LEU A N 1
ATOM 4926 C CA . LEU A 1 611 ? -12.767 -2.978 11.458 1.00 80.94 611 LEU A CA 1
ATOM 4927 C C . LEU A 1 611 ? -12.695 -4.505 11.589 1.00 80.94 611 LEU A C 1
ATOM 4929 O O . LEU A 1 611 ? -12.457 -5.193 10.595 1.00 80.94 611 LEU A O 1
ATOM 4933 N N . LYS A 1 612 ? -12.935 -5.050 12.788 1.00 83.50 612 LYS A N 1
ATOM 4934 C CA . LYS A 1 612 ? -13.042 -6.500 12.984 1.00 83.50 612 LYS A CA 1
ATOM 4935 C C . LYS A 1 612 ? -14.210 -7.085 12.188 1.00 83.50 612 LYS A C 1
ATOM 4937 O O . LYS A 1 612 ? -14.022 -8.095 11.518 1.00 83.50 612 LYS A O 1
ATOM 4942 N N . LEU A 1 613 ? -15.401 -6.493 12.284 1.00 81.25 613 LEU A N 1
ATOM 4943 C CA . LEU A 1 613 ? -16.596 -6.996 11.601 1.00 81.25 613 LEU A CA 1
ATOM 4944 C C . LEU A 1 613 ? -16.390 -6.994 10.086 1.00 81.25 613 LEU A C 1
ATOM 4946 O O . LEU A 1 613 ? -16.660 -8.001 9.440 1.00 81.25 613 LEU A O 1
ATOM 4950 N N . LYS A 1 614 ? -15.833 -5.912 9.533 1.00 76.38 614 LYS A N 1
ATOM 4951 C CA . LYS A 1 614 ? -15.466 -5.829 8.117 1.00 76.38 614 LYS A CA 1
ATOM 4952 C C . LYS A 1 614 ? -14.522 -6.967 7.718 1.00 76.38 614 LYS A C 1
ATOM 4954 O O . LYS A 1 614 ? -14.837 -7.706 6.795 1.00 76.38 614 LYS A O 1
ATOM 4959 N N . ASN A 1 615 ? -13.427 -7.158 8.458 1.00 72.19 615 ASN A N 1
ATOM 4960 C CA . ASN A 1 615 ? -12.466 -8.237 8.201 1.00 72.19 615 ASN A CA 1
ATOM 4961 C C . ASN A 1 615 ? -13.126 -9.628 8.255 1.00 72.19 615 ASN A C 1
ATOM 4963 O O . ASN A 1 615 ? -12.887 -10.472 7.398 1.00 72.19 615 ASN A O 1
ATOM 4967 N N . TYR A 1 616 ? -14.000 -9.858 9.237 1.00 75.06 616 TYR A N 1
ATOM 4968 C CA . TYR A 1 616 ? -14.730 -11.116 9.368 1.00 75.06 616 TYR A CA 1
ATOM 4969 C C . TYR A 1 616 ? -15.653 -11.366 8.169 1.00 75.06 616 TYR A C 1
ATOM 4971 O O . TYR A 1 616 ? -15.576 -12.421 7.546 1.00 75.06 616 TYR A O 1
ATOM 4979 N N . TYR A 1 617 ? -16.494 -10.396 7.805 1.00 72.12 617 TYR A N 1
ATOM 4980 C CA . TYR A 1 617 ? -17.506 -10.575 6.761 1.00 72.12 617 TYR A CA 1
ATOM 4981 C C . TYR A 1 617 ? -16.961 -10.537 5.328 1.00 72.12 617 TYR A C 1
ATOM 4983 O O . TYR A 1 617 ? -17.574 -11.153 4.460 1.00 72.12 617 TYR A O 1
ATOM 4991 N N . GLU A 1 618 ? -15.788 -9.939 5.086 1.00 64.75 618 GLU A N 1
ATOM 4992 C CA . GLU A 1 618 ? -15.036 -10.076 3.819 1.00 64.75 618 GLU A CA 1
ATOM 4993 C C . GLU A 1 618 ? -14.677 -11.544 3.497 1.00 64.75 618 GLU A C 1
ATOM 4995 O O . GLU A 1 618 ? -14.262 -11.860 2.384 1.00 64.75 618 GLU A O 1
ATOM 5000 N N . ASN A 1 619 ? -14.853 -12.463 4.455 1.00 61.25 619 ASN A N 1
ATOM 5001 C CA . ASN A 1 619 ? -14.636 -13.893 4.274 1.00 61.25 619 ASN A CA 1
ATOM 5002 C C . ASN A 1 619 ? -15.924 -14.714 4.039 1.00 61.25 619 ASN A C 1
ATOM 5004 O O . ASN A 1 619 ? -15.869 -15.943 4.050 1.00 61.25 619 ASN A O 1
ATOM 5008 N N . PHE A 1 620 ? -17.087 -14.093 3.817 1.00 59.34 620 PHE A N 1
ATOM 5009 C CA . PHE A 1 620 ? -18.346 -14.812 3.580 1.00 59.34 620 PHE A CA 1
ATOM 5010 C C . PHE A 1 620 ? -19.003 -14.389 2.263 1.00 59.34 620 PHE A C 1
ATOM 5012 O O . PHE A 1 620 ? -19.093 -13.210 1.954 1.00 59.34 620 PHE A O 1
ATOM 5019 N N . GLU A 1 621 ? -19.540 -15.353 1.504 1.00 53.81 621 GLU A N 1
ATOM 5020 C CA . GLU A 1 621 ? -20.267 -15.062 0.253 1.00 53.81 621 GLU A CA 1
ATOM 5021 C C . GLU A 1 621 ? -21.595 -14.314 0.487 1.00 53.81 621 GLU A C 1
ATOM 5023 O O . GLU A 1 621 ? -22.045 -13.553 -0.368 1.00 53.81 621 GLU A O 1
ATOM 5028 N N . THR A 1 622 ? -22.255 -14.559 1.623 1.00 58.53 622 THR A N 1
ATOM 5029 C CA . THR A 1 622 ? -23.542 -13.943 1.984 1.00 58.53 622 THR A CA 1
ATOM 5030 C C . THR A 1 622 ? -23.542 -13.558 3.462 1.00 58.53 622 THR A C 1
ATOM 5032 O O . THR A 1 622 ? -24.179 -14.244 4.267 1.00 58.53 622 THR A O 1
ATOM 5035 N N . PRO A 1 623 ? -22.798 -12.511 3.847 1.00 64.81 623 PRO A N 1
ATOM 5036 C CA . PRO A 1 623 ? -22.742 -12.087 5.233 1.00 64.81 623 PRO A CA 1
ATOM 5037 C C . PRO A 1 623 ? -24.104 -11.530 5.676 1.00 64.81 623 PRO A C 1
ATOM 5039 O O . PRO A 1 623 ? -24.811 -10.850 4.915 1.00 64.81 623 PRO A O 1
ATOM 5042 N N . ASP A 1 624 ? -24.504 -11.810 6.916 1.00 65.31 624 ASP A N 1
ATOM 5043 C CA . ASP A 1 624 ? -25.736 -11.235 7.454 1.00 65.31 624 ASP A CA 1
ATOM 5044 C C . ASP A 1 624 ? -25.601 -9.721 7.684 1.00 65.31 624 ASP A C 1
ATOM 5046 O O . ASP A 1 624 ? -26.593 -8.996 7.545 1.00 65.31 624 ASP A O 1
ATOM 5050 N N . PHE A 1 625 ? -24.370 -9.232 7.855 1.00 76.44 625 PHE A N 1
ATOM 5051 C CA . PHE A 1 625 ? -23.991 -7.826 7.749 1.00 76.44 625 PHE A CA 1
ATOM 5052 C C . PHE A 1 625 ? -23.500 -7.458 6.344 1.00 76.44 625 PHE A C 1
ATOM 5054 O O . PHE A 1 625 ? -22.597 -8.081 5.801 1.00 76.44 625 PHE A O 1
ATOM 5061 N N . SER A 1 626 ? -24.033 -6.383 5.770 1.00 71.62 626 SER A N 1
ATOM 5062 C CA . SER A 1 626 ? -23.459 -5.740 4.582 1.00 71.62 626 SER A CA 1
ATOM 5063 C C . SER A 1 626 ? -23.687 -4.234 4.636 1.00 71.62 626 SER A C 1
ATOM 5065 O O . SER A 1 626 ? -24.616 -3.773 5.307 1.00 71.62 626 SER A O 1
ATOM 5067 N N . GLU A 1 627 ? -22.869 -3.475 3.904 1.00 76.06 627 GLU A N 1
ATOM 5068 C CA . GLU A 1 627 ? -23.085 -2.032 3.737 1.00 76.06 627 GLU A CA 1
ATOM 5069 C C . GLU A 1 627 ? -24.439 -1.748 3.065 1.00 76.06 627 GLU A C 1
ATOM 5071 O O . GLU A 1 627 ? -25.134 -0.831 3.479 1.00 76.06 627 GLU A O 1
ATOM 5076 N N . GLU A 1 628 ? -24.890 -2.597 2.130 1.00 74.38 628 GLU A N 1
ATOM 5077 C CA . GLU A 1 628 ? -26.216 -2.470 1.502 1.00 74.38 628 GLU A CA 1
ATOM 5078 C C . GLU A 1 628 ? -27.348 -2.560 2.538 1.00 74.38 628 GLU A C 1
ATOM 5080 O O . GLU A 1 628 ? -28.200 -1.676 2.608 1.00 74.38 628 GLU A O 1
ATOM 5085 N N . LYS A 1 629 ? -27.318 -3.571 3.418 1.00 82.31 629 LYS A N 1
ATOM 5086 C CA . LYS A 1 629 ? -28.296 -3.700 4.514 1.00 82.31 629 LYS A CA 1
ATOM 5087 C C . LYS A 1 629 ? -28.215 -2.544 5.516 1.00 82.31 629 LYS A C 1
ATOM 5089 O O . LYS A 1 629 ? -29.233 -2.175 6.096 1.00 82.31 629 LYS A O 1
ATOM 5094 N N . TRP A 1 630 ? -27.024 -1.994 5.764 1.00 87.25 630 TRP A N 1
ATOM 5095 C CA . TRP A 1 630 ? -26.866 -0.814 6.619 1.00 87.25 630 TRP A CA 1
ATOM 5096 C C . TRP A 1 630 ? -27.479 0.434 5.970 1.00 87.25 630 TRP A C 1
ATOM 5098 O O . TRP A 1 630 ? -28.208 1.177 6.631 1.00 87.25 630 TRP A O 1
ATOM 5108 N N . ASP A 1 631 ? -27.243 0.632 4.676 1.00 83.12 631 ASP A N 1
ATOM 5109 C CA . ASP A 1 631 ? -27.765 1.757 3.903 1.00 83.12 631 ASP A CA 1
ATOM 5110 C C . ASP A 1 631 ? -29.293 1.717 3.773 1.00 83.12 631 ASP A C 1
ATOM 5112 O O . ASP A 1 631 ? -29.933 2.766 3.841 1.00 83.12 631 ASP A O 1
ATOM 5116 N N . GLU A 1 632 ? -29.903 0.528 3.698 1.00 87.88 632 GLU A N 1
ATOM 5117 C CA . GLU A 1 632 ? -31.365 0.342 3.719 1.00 87.88 632 GLU A CA 1
ATOM 5118 C C . GLU A 1 632 ? -32.047 0.894 4.988 1.00 87.88 632 GLU A C 1
ATOM 5120 O O . GLU A 1 632 ? -33.259 1.132 4.990 1.00 87.88 632 GLU A O 1
ATOM 5125 N N . LEU A 1 633 ? -31.295 1.117 6.074 1.00 89.56 633 LEU A N 1
ATOM 5126 C CA . LEU A 1 633 ? -31.806 1.722 7.311 1.00 89.56 633 LEU A CA 1
ATOM 5127 C C . LEU A 1 633 ? -31.883 3.257 7.239 1.00 89.56 633 LEU A C 1
ATOM 5129 O O . LEU A 1 633 ? -32.449 3.890 8.137 1.00 89.56 633 LEU A O 1
ATOM 5133 N N . ASN A 1 634 ? -31.334 3.856 6.183 1.00 88.56 634 ASN A N 1
ATOM 5134 C CA . ASN A 1 634 ? -31.425 5.276 5.870 1.00 88.56 634 ASN A CA 1
ATOM 5135 C C . ASN A 1 634 ? -32.465 5.509 4.744 1.00 88.56 634 ASN A C 1
ATOM 5137 O O . ASN A 1 634 ? -32.824 4.582 4.014 1.00 88.56 634 ASN A O 1
ATOM 5141 N N . PRO A 1 635 ? -33.010 6.731 4.577 1.00 85.81 635 PRO A N 1
ATOM 5142 C CA . PRO A 1 635 ? -33.906 7.021 3.461 1.00 85.81 635 PRO A CA 1
ATOM 5143 C C . PRO A 1 635 ? -33.138 7.001 2.134 1.00 85.81 635 PRO A C 1
ATOM 5145 O O . PRO A 1 635 ? -31.938 7.252 2.101 1.00 85.81 635 PRO A O 1
ATOM 5148 N N . VAL A 1 636 ? -33.843 6.767 1.024 1.00 79.94 636 VAL A N 1
ATOM 5149 C CA . VAL A 1 636 ? -33.244 6.625 -0.320 1.00 79.94 636 VAL A CA 1
ATOM 5150 C C . VAL A 1 636 ? -32.429 7.856 -0.738 1.00 79.94 636 VAL A C 1
ATOM 5152 O O . VAL A 1 636 ? -31.482 7.746 -1.508 1.00 79.94 636 VAL A O 1
ATOM 5155 N N . GLU A 1 637 ? -32.792 9.041 -0.249 1.00 80.75 637 GLU A N 1
ATOM 5156 C CA . GLU A 1 637 ? -32.093 10.295 -0.533 1.00 80.75 637 GLU A CA 1
ATOM 5157 C C . GLU A 1 637 ? -30.897 10.569 0.397 1.00 80.75 637 GLU A C 1
ATOM 5159 O O . GLU A 1 637 ? -30.228 11.591 0.232 1.00 80.75 637 GLU A O 1
ATOM 5164 N N . PHE A 1 638 ? -30.638 9.708 1.386 1.00 82.88 638 PHE A N 1
ATOM 5165 C CA . PHE A 1 638 ? -29.504 9.855 2.291 1.00 82.88 638 PHE A CA 1
ATOM 5166 C C . PHE A 1 638 ? -28.196 9.508 1.584 1.00 82.88 638 PHE A C 1
ATOM 5168 O O . PHE A 1 638 ? -28.090 8.527 0.855 1.00 82.88 638 PHE A O 1
ATOM 5175 N N . PHE A 1 639 ? -27.176 10.310 1.856 1.00 78.12 639 PHE A N 1
ATOM 5176 C CA . PHE A 1 639 ? -25.802 10.032 1.475 1.00 78.12 639 PHE A CA 1
ATOM 5177 C C . PHE A 1 639 ? -24.878 10.574 2.562 1.00 78.12 639 PHE A C 1
ATOM 5179 O O . PHE A 1 639 ? -25.224 11.536 3.254 1.00 78.12 639 PHE A O 1
ATOM 5186 N N . TYR A 1 640 ? -23.707 9.963 2.705 1.00 80.56 640 TYR A N 1
ATOM 5187 C CA . TYR A 1 640 ? -22.635 10.465 3.560 1.00 80.56 640 TYR A CA 1
ATOM 5188 C C . TYR A 1 640 ? -21.876 11.602 2.857 1.00 80.56 640 TYR A C 1
ATOM 5190 O O . TYR A 1 640 ? -21.798 11.627 1.629 1.00 80.56 640 TYR A O 1
ATOM 5198 N N . SER A 1 641 ? -21.334 12.569 3.605 1.00 71.31 641 SER A N 1
ATOM 5199 C CA . SER A 1 641 ? -20.612 13.706 3.011 1.00 71.31 641 SER A CA 1
ATOM 5200 C C . SER A 1 641 ? -19.296 13.291 2.352 1.00 71.31 641 SER A C 1
ATOM 5202 O O . SER A 1 641 ? -18.843 13.983 1.444 1.00 71.31 641 SER A O 1
ATOM 5204 N N . GLY A 1 642 ? -18.679 12.198 2.812 1.00 60.59 642 GLY A N 1
ATOM 5205 C CA . GLY A 1 642 ? -17.391 11.688 2.335 1.00 60.59 642 GLY A CA 1
ATOM 5206 C C . GLY A 1 642 ? -16.177 12.484 2.823 1.00 60.59 642 GLY A C 1
ATOM 5207 O O . GLY A 1 642 ? -15.052 12.019 2.709 1.00 60.59 642 GLY A O 1
ATOM 5208 N N . TYR A 1 643 ? -16.374 13.676 3.391 1.00 60.44 643 TYR A N 1
ATOM 5209 C CA . TYR A 1 643 ? -15.295 14.519 3.904 1.00 60.44 643 TYR A CA 1
ATOM 5210 C C . TYR A 1 643 ? -15.771 15.436 5.036 1.00 60.44 643 TYR A C 1
ATOM 5212 O O . TYR A 1 643 ? -16.970 15.700 5.199 1.00 60.44 643 TYR A O 1
ATOM 5220 N N . VAL A 1 644 ? -14.814 15.934 5.821 1.00 62.59 644 VAL A N 1
ATOM 5221 C CA . VAL A 1 644 ? -15.061 16.868 6.924 1.00 62.59 644 VAL A CA 1
ATOM 5222 C C . VAL A 1 644 ? -15.187 18.292 6.377 1.00 62.59 644 VAL A C 1
ATOM 5224 O O . VAL A 1 644 ? -14.201 18.931 6.021 1.00 62.59 644 VAL A O 1
ATOM 5227 N N . ASP A 1 645 ? -16.410 18.815 6.334 1.00 69.44 645 ASP A N 1
ATOM 5228 C CA . ASP A 1 645 ? -16.705 20.225 6.041 1.00 69.44 645 ASP A CA 1
ATOM 5229 C C . ASP A 1 645 ? -17.625 20.764 7.127 1.00 69.44 645 ASP A C 1
ATOM 5231 O O . ASP A 1 645 ? -18.780 20.352 7.227 1.00 69.44 645 ASP A O 1
ATOM 5235 N N . GLU A 1 646 ? -17.105 21.649 7.976 1.00 68.25 646 GLU A N 1
ATOM 5236 C CA . GLU A 1 646 ? -17.808 22.101 9.178 1.00 68.25 646 GLU A CA 1
ATOM 5237 C C . GLU A 1 646 ? -19.149 22.791 8.900 1.00 68.25 646 GLU A C 1
ATOM 5239 O O . GLU A 1 646 ? -20.009 22.792 9.782 1.00 68.25 646 GLU A O 1
ATOM 5244 N N . ASP A 1 647 ? -19.344 23.415 7.739 1.00 73.44 647 ASP A N 1
ATOM 5245 C CA . ASP A 1 647 ? -20.596 24.112 7.436 1.00 73.44 647 ASP A CA 1
ATOM 5246 C C . ASP A 1 647 ? -21.591 23.160 6.766 1.00 73.44 647 ASP A C 1
ATOM 5248 O O . ASP A 1 647 ? -22.758 23.098 7.171 1.00 73.44 647 ASP A O 1
ATOM 5252 N N . LYS A 1 648 ? -21.129 22.345 5.808 1.00 71.88 648 LYS A N 1
ATOM 5253 C CA . LYS A 1 648 ? -21.984 21.343 5.153 1.00 71.88 648 LYS A CA 1
ATOM 5254 C C . LYS A 1 648 ? -22.400 20.216 6.095 1.00 71.88 648 LYS A C 1
ATOM 5256 O O . LYS A 1 648 ? -23.564 19.822 6.076 1.00 71.88 648 LYS A O 1
ATOM 5261 N N . SER A 1 649 ? -21.499 19.744 6.959 1.00 72.19 649 SER A N 1
ATOM 5262 C CA . SER A 1 649 ? -21.786 18.663 7.916 1.00 72.19 649 SER A CA 1
ATOM 5263 C C . SER A 1 649 ? -22.878 19.076 8.899 1.00 72.19 649 SER A C 1
ATOM 5265 O O . SER A 1 649 ? -23.778 18.289 9.181 1.00 72.19 649 SER A O 1
ATOM 5267 N N . LYS A 1 650 ? -22.877 20.337 9.356 1.00 82.50 650 LYS A N 1
ATOM 5268 C CA . LYS A 1 650 ? -23.940 20.878 10.219 1.00 82.50 650 LYS A CA 1
ATOM 5269 C C . LYS A 1 650 ? -25.288 20.934 9.519 1.00 82.50 650 LYS A C 1
ATOM 5271 O O . LYS A 1 650 ? -26.302 20.577 10.121 1.00 82.50 650 LYS A O 1
ATOM 5276 N N . GLU A 1 651 ? -25.320 21.403 8.273 1.00 84.12 651 GLU A N 1
ATOM 5277 C CA . GLU A 1 651 ? -26.558 21.481 7.495 1.00 84.12 651 GLU A CA 1
ATOM 5278 C C . GLU A 1 651 ? -27.133 20.084 7.232 1.00 84.12 651 GLU A C 1
ATOM 5280 O O . GLU A 1 651 ? -28.311 19.833 7.495 1.00 84.12 651 GLU A O 1
ATOM 5285 N N . GLN A 1 652 ? -26.289 19.156 6.789 1.00 82.75 652 GLN A N 1
ATOM 5286 C CA . GLN A 1 652 ? -26.676 17.784 6.487 1.00 82.75 652 GLN A CA 1
ATOM 5287 C C . GLN A 1 652 ? -27.074 17.013 7.751 1.00 82.75 652 GLN A C 1
ATOM 5289 O O . GLN A 1 652 ? -28.079 16.302 7.738 1.00 82.75 652 GLN A O 1
ATOM 5294 N N . PHE A 1 653 ? -26.382 17.217 8.875 1.00 87.94 653 PHE A N 1
ATOM 5295 C CA . PHE A 1 653 ? -26.802 16.688 10.174 1.00 87.94 653 PHE A CA 1
ATOM 5296 C C . PHE A 1 653 ? -28.170 17.238 10.585 1.00 87.94 653 PHE A C 1
ATOM 5298 O O . PHE A 1 653 ? -29.045 16.479 10.993 1.00 87.94 653 PHE A O 1
ATOM 5305 N N . ALA A 1 654 ? -28.412 18.543 10.434 1.00 87.50 654 ALA A N 1
ATOM 5306 C CA . ALA A 1 654 ? -29.700 19.138 10.788 1.00 87.50 654 ALA A CA 1
ATOM 5307 C C . ALA A 1 654 ? -30.871 18.546 9.979 1.00 87.50 654 ALA A C 1
ATOM 5309 O O . ALA A 1 654 ? -31.973 18.414 10.519 1.00 87.50 654 ALA A O 1
ATOM 5310 N N . GLN A 1 655 ? -30.628 18.178 8.717 1.00 87.81 655 GLN A N 1
ATOM 5311 C CA . GLN A 1 655 ? -31.602 17.524 7.837 1.00 87.81 655 GLN A CA 1
ATOM 5312 C C . GLN A 1 655 ? -31.798 16.037 8.172 1.00 87.81 655 GLN A C 1
ATOM 5314 O O . GLN A 1 655 ? -32.915 15.539 8.056 1.00 87.81 655 GLN A O 1
ATOM 5319 N N . ASN A 1 656 ? -30.749 15.354 8.641 1.00 89.19 656 ASN A N 1
ATOM 5320 C CA . ASN A 1 656 ? -30.731 13.900 8.833 1.00 89.19 656 ASN A CA 1
ATOM 5321 C C . ASN A 1 656 ? -30.668 13.446 10.300 1.00 89.19 656 ASN A C 1
ATOM 5323 O O . ASN A 1 656 ? -30.488 12.262 10.559 1.00 89.19 656 ASN A O 1
ATOM 5327 N N . LYS A 1 657 ? -30.861 14.341 11.275 1.00 90.00 657 LYS A N 1
ATOM 5328 C CA . LYS A 1 657 ? -30.795 14.053 12.726 1.00 90.00 657 LYS A CA 1
ATOM 5329 C C . LYS A 1 657 ? -31.705 12.919 13.228 1.00 90.00 657 LYS A C 1
ATOM 5331 O O . LYS A 1 657 ? -31.603 12.520 14.380 1.00 90.00 657 LYS A O 1
ATOM 5336 N N . GLU A 1 658 ? -32.665 12.482 12.415 1.00 91.56 658 GLU A N 1
ATOM 5337 C CA . GLU A 1 658 ? -33.513 11.324 12.707 1.00 91.56 658 GLU A CA 1
ATOM 5338 C C . GLU A 1 658 ? -32.811 9.995 12.392 1.00 91.56 658 GLU A C 1
ATOM 5340 O O . GLU A 1 658 ? -33.171 8.983 12.977 1.00 91.56 658 GLU A O 1
ATOM 5345 N N . TYR A 1 659 ? -31.800 9.992 11.525 1.00 92.19 659 TYR A N 1
ATOM 5346 C CA . TYR A 1 659 ? -31.112 8.798 11.019 1.00 92.19 659 TYR A CA 1
ATOM 5347 C C . TYR A 1 659 ? -29.674 8.660 11.527 1.00 92.19 659 TYR A C 1
ATOM 5349 O O . TYR A 1 659 ? -29.097 7.576 11.447 1.00 92.19 659 TYR A O 1
ATOM 5357 N N . VAL A 1 660 ? -29.095 9.744 12.051 1.00 93.38 660 VAL A N 1
ATOM 5358 C CA . VAL A 1 660 ? -27.719 9.781 12.555 1.00 93.38 660 VAL A CA 1
ATOM 5359 C C . VAL A 1 660 ? -27.640 10.366 13.965 1.00 93.38 660 VAL A C 1
ATOM 5361 O O . VAL A 1 660 ? -28.396 11.272 14.320 1.00 93.38 660 VAL A O 1
ATOM 5364 N N . ALA A 1 661 ? -26.708 9.862 14.777 1.00 93.44 661 ALA A N 1
ATOM 5365 C CA . ALA A 1 661 ? -26.617 10.216 16.196 1.00 93.44 661 ALA A CA 1
ATOM 5366 C C . ALA A 1 661 ? -25.898 11.551 16.456 1.00 93.44 661 ALA A C 1
ATOM 5368 O O . ALA A 1 661 ? -26.265 12.295 17.369 1.00 93.44 661 ALA A O 1
ATOM 5369 N N . THR A 1 662 ? -24.863 11.865 15.673 1.00 92.38 662 THR A N 1
ATOM 5370 C CA . THR A 1 662 ? -24.011 13.049 15.872 1.00 92.38 662 THR A CA 1
ATOM 5371 C C . THR A 1 662 ? -23.647 13.716 14.547 1.00 92.38 662 THR A C 1
ATOM 5373 O O . THR A 1 662 ? -23.775 13.121 13.483 1.00 92.38 662 THR A O 1
ATOM 5376 N N . GLU A 1 663 ? -23.132 14.948 14.592 1.00 88.81 663 GLU A N 1
ATOM 5377 C CA . GLU A 1 663 ? -22.617 15.632 13.394 1.00 88.81 663 GLU A CA 1
ATOM 5378 C C . GLU A 1 663 ? -21.495 14.828 12.712 1.00 88.81 663 GLU A C 1
ATOM 5380 O O . GLU A 1 663 ? -21.490 14.688 11.492 1.00 88.81 663 GLU A O 1
ATOM 5385 N N . LYS A 1 664 ? -20.608 14.199 13.500 1.00 87.25 664 LYS A N 1
ATOM 5386 C CA . LYS A 1 664 ? -19.545 13.311 12.995 1.00 87.25 664 LYS A CA 1
ATOM 5387 C C . LYS A 1 664 ? -20.089 12.070 12.269 1.00 87.25 664 LYS A C 1
ATOM 5389 O O . LYS A 1 664 ? -19.373 11.470 11.480 1.00 87.25 664 LYS A O 1
ATOM 5394 N N . SER A 1 665 ? -21.336 11.678 12.525 1.00 90.25 665 SER A N 1
ATOM 5395 C CA . SER A 1 665 ? -21.952 10.499 11.902 1.00 90.25 665 SER A CA 1
ATOM 5396 C C . SER A 1 665 ? -22.264 10.708 10.411 1.00 90.25 665 SER A C 1
ATOM 5398 O O . SER A 1 665 ? -22.488 9.745 9.694 1.00 90.25 665 SER A O 1
ATOM 5400 N N . ILE A 1 666 ? -22.278 11.956 9.923 1.00 84.56 666 ILE A N 1
ATOM 5401 C CA . ILE A 1 666 ? -22.548 12.282 8.511 1.00 84.56 666 ILE A CA 1
ATOM 5402 C C . ILE A 1 666 ? -21.362 11.967 7.589 1.00 84.56 666 ILE A C 1
ATOM 5404 O O . ILE A 1 666 ? -21.537 11.913 6.374 1.00 84.56 666 ILE A O 1
ATOM 5408 N N . ILE A 1 667 ? -20.169 11.746 8.141 1.00 77.19 667 ILE A N 1
ATOM 5409 C CA . ILE A 1 667 ? -18.940 11.700 7.346 1.00 77.19 667 ILE A CA 1
ATOM 5410 C C . ILE A 1 667 ? -18.880 10.430 6.481 1.00 77.19 667 ILE A C 1
ATOM 5412 O O . ILE A 1 667 ? -18.733 10.540 5.267 1.00 77.19 667 ILE A O 1
ATOM 5416 N N . TRP A 1 668 ? -19.035 9.247 7.087 1.00 78.25 668 TRP A N 1
ATOM 5417 C CA . TRP A 1 668 ? -19.081 7.941 6.411 1.00 78.25 668 TRP A CA 1
ATOM 5418 C C . TRP A 1 668 ? -19.684 6.859 7.327 1.00 78.25 668 TRP A C 1
ATOM 5420 O O . TRP A 1 668 ? -19.751 7.037 8.549 1.00 78.25 668 TRP A O 1
ATOM 5430 N N . ALA A 1 669 ? -20.076 5.715 6.757 1.00 84.81 669 ALA A N 1
ATOM 5431 C CA . ALA A 1 669 ? -20.807 4.651 7.456 1.00 84.81 669 ALA A CA 1
ATOM 5432 C C . ALA A 1 669 ? -20.089 4.072 8.699 1.00 84.81 669 ALA A C 1
ATOM 5434 O O . ALA A 1 669 ? -20.708 4.050 9.768 1.00 84.81 669 ALA A O 1
ATOM 5435 N N . PRO A 1 670 ? -18.788 3.710 8.654 1.00 84.56 670 PRO A N 1
ATOM 5436 C CA . PRO A 1 670 ? -18.038 3.336 9.859 1.00 84.56 670 PRO A CA 1
ATOM 5437 C C . PRO A 1 670 ? -18.116 4.356 11.007 1.00 84.56 670 PRO A C 1
ATOM 5439 O O . PRO A 1 670 ? -18.273 3.983 12.172 1.00 84.56 670 PRO A O 1
ATOM 5442 N N . LYS A 1 671 ? -18.048 5.661 10.698 1.00 86.12 671 LYS A N 1
ATOM 5443 C CA . LYS A 1 671 ? -18.113 6.719 11.714 1.00 86.12 671 LYS A CA 1
ATOM 5444 C C . LYS A 1 671 ? -19.527 6.887 12.256 1.00 86.12 671 LYS A C 1
ATOM 5446 O O . LYS A 1 671 ? -19.685 7.159 13.440 1.00 86.12 671 LYS A O 1
ATOM 5451 N N . ASP A 1 672 ? -20.552 6.705 11.428 1.00 92.00 672 ASP A N 1
ATOM 5452 C CA . ASP A 1 672 ? -21.948 6.658 11.874 1.00 92.00 672 ASP A CA 1
ATOM 5453 C C . ASP A 1 672 ? -22.156 5.547 12.911 1.00 92.00 672 ASP A C 1
ATOM 5455 O O . ASP A 1 672 ? -22.635 5.808 14.014 1.00 92.00 672 ASP A O 1
ATOM 5459 N N . ARG A 1 673 ? -21.683 4.328 12.621 1.00 93.81 673 ARG A N 1
ATOM 5460 C CA . ARG A 1 673 ? -21.767 3.178 13.536 1.00 93.81 673 ARG A CA 1
ATOM 5461 C C . ARG A 1 673 ? -21.035 3.428 14.853 1.00 93.81 673 ARG A C 1
ATOM 5463 O O . ARG A 1 673 ? -21.619 3.232 15.924 1.00 93.81 673 ARG A O 1
ATOM 5470 N N . SER A 1 674 ? -19.796 3.921 14.802 1.00 94.56 674 SER A N 1
ATOM 5471 C CA . SER A 1 674 ? -19.013 4.183 16.017 1.00 94.56 674 SER A CA 1
ATOM 5472 C C . SER A 1 674 ? -19.628 5.288 16.884 1.00 94.56 674 SER A C 1
ATOM 5474 O O . SER A 1 674 ? -19.723 5.151 18.108 1.00 94.56 674 SER A O 1
ATOM 5476 N N . GLN A 1 675 ? -20.122 6.364 16.266 1.00 95.06 675 GLN A N 1
ATOM 5477 C CA . GLN A 1 675 ? -20.755 7.488 16.956 1.00 95.06 675 GLN A CA 1
ATOM 5478 C C . GLN A 1 675 ? -22.141 7.140 17.503 1.00 95.06 675 GLN A C 1
ATOM 5480 O O . GLN A 1 675 ? -22.500 7.593 18.597 1.00 95.06 675 GLN A O 1
ATOM 5485 N N . LEU A 1 676 ? -22.908 6.320 16.781 1.00 97.25 676 LEU A N 1
ATOM 5486 C CA . LEU A 1 676 ? -24.189 5.789 17.231 1.00 97.25 676 LEU A CA 1
ATOM 5487 C C . LEU A 1 676 ? -24.006 4.955 18.497 1.00 97.25 676 LEU A C 1
ATOM 5489 O O . LEU A 1 676 ? -24.618 5.259 19.520 1.00 97.25 676 LEU A O 1
ATOM 5493 N N . MET A 1 677 ? -23.105 3.972 18.469 1.00 97.88 677 MET A N 1
ATOM 5494 C CA . MET A 1 677 ? -22.857 3.111 19.625 1.00 97.88 677 MET A CA 1
ATOM 5495 C C . MET A 1 677 ? -22.234 3.868 20.800 1.00 97.88 677 MET A C 1
ATOM 5497 O O . MET A 1 677 ? -22.612 3.647 21.949 1.00 97.88 677 MET A O 1
ATOM 5501 N N . THR A 1 678 ? -21.361 4.843 20.535 1.00 97.25 678 THR A N 1
ATOM 5502 C CA . THR A 1 678 ? -20.868 5.764 21.574 1.00 97.25 678 THR A CA 1
ATOM 5503 C C . THR A 1 678 ? -22.021 6.520 22.234 1.00 97.25 678 THR A C 1
ATOM 5505 O O . THR A 1 678 ? -22.064 6.649 23.457 1.00 97.25 678 THR A O 1
ATOM 5508 N N . SER A 1 679 ? -22.991 6.986 21.444 1.00 97.38 679 SER A N 1
ATOM 5509 C CA . SER A 1 679 ? -24.160 7.707 21.952 1.00 97.38 679 SER A CA 1
ATOM 5510 C C . SER A 1 679 ? -25.094 6.810 22.768 1.00 97.38 679 SER A C 1
ATOM 5512 O O . SER A 1 679 ? -25.586 7.255 23.807 1.00 97.38 679 SER A O 1
ATOM 5514 N N . VAL A 1 680 ? -25.270 5.547 22.360 1.00 97.75 680 VAL A N 1
ATOM 5515 C CA . VAL A 1 680 ? -25.983 4.516 23.136 1.00 97.75 680 VAL A CA 1
ATOM 5516 C C . VAL A 1 680 ? -25.311 4.302 24.492 1.00 97.75 680 VAL A C 1
ATOM 5518 O O . VAL A 1 680 ? -25.962 4.414 25.525 1.00 97.75 680 VAL A O 1
ATOM 5521 N N . MET A 1 681 ? -23.995 4.076 24.513 1.00 96.94 681 MET A N 1
ATOM 5522 C CA . MET A 1 681 ? -23.229 3.809 25.741 1.00 96.94 681 MET A CA 1
ATOM 5523 C C . MET A 1 681 ? -23.182 5.002 26.709 1.00 96.94 681 MET A C 1
ATOM 5525 O O . MET A 1 681 ? -22.925 4.837 27.903 1.00 96.94 681 MET A O 1
ATOM 5529 N N . GLN A 1 682 ? -23.417 6.212 26.198 1.00 95.38 682 GLN A N 1
ATOM 5530 C CA . GLN A 1 682 ? -23.547 7.441 26.982 1.00 95.38 682 GLN A CA 1
ATOM 5531 C C . GLN A 1 682 ? -24.998 7.753 27.390 1.00 95.38 682 GLN A C 1
ATOM 5533 O O . GLN A 1 682 ? -25.230 8.805 27.994 1.00 95.38 682 GLN A O 1
ATOM 5538 N N . SER A 1 683 ? -25.962 6.889 27.052 1.00 94.12 683 SER A N 1
ATOM 5539 C CA . SER A 1 683 ? -27.398 7.090 27.290 1.00 94.12 683 SER A CA 1
ATOM 5540 C C . SER A 1 683 ? -27.914 8.429 26.736 1.00 94.12 683 SER A C 1
ATOM 5542 O O . SER A 1 683 ? -28.740 9.101 27.361 1.00 94.12 683 SER A O 1
ATOM 5544 N N . LYS A 1 684 ? -27.386 8.872 25.584 1.00 93.44 684 LYS A N 1
ATOM 5545 C CA . LYS A 1 684 ? -27.908 10.051 24.872 1.00 93.44 684 LYS A CA 1
ATOM 5546 C C . LYS A 1 684 ? -29.295 9.722 24.310 1.00 93.44 684 LYS A C 1
ATOM 5548 O O . LYS A 1 684 ? -29.536 8.589 23.922 1.00 93.44 684 LYS A O 1
ATOM 5553 N N . ASP A 1 685 ? -30.183 10.717 24.260 1.00 92.12 685 ASP A N 1
ATOM 5554 C CA . ASP A 1 685 ? -31.536 10.575 23.696 1.00 92.12 685 ASP A CA 1
ATOM 5555 C C . ASP A 1 685 ? -31.437 10.392 22.173 1.00 92.12 685 ASP A C 1
ATOM 5557 O O . ASP A 1 685 ? -31.013 11.311 21.465 1.00 92.12 685 ASP A O 1
ATOM 5561 N N . LEU A 1 686 ? -31.775 9.198 21.686 1.00 94.50 686 LEU A N 1
ATOM 5562 C CA . LEU A 1 686 ? -31.705 8.824 20.273 1.00 94.50 686 LEU A CA 1
ATOM 5563 C C . LEU A 1 686 ? -33.102 8.746 19.643 1.00 94.50 686 LEU A C 1
ATOM 5565 O O . LEU A 1 686 ? -34.104 8.509 20.314 1.00 94.50 686 LEU A O 1
ATOM 5569 N N . SER A 1 687 ? -33.175 8.949 18.327 1.00 94.25 687 SER A N 1
ATOM 5570 C CA . SER A 1 687 ? -34.406 8.723 17.563 1.00 94.25 687 SER A CA 1
ATOM 5571 C C . SER A 1 687 ? -34.747 7.229 17.482 1.00 94.25 687 SER A C 1
ATOM 5573 O O . SER A 1 687 ? -33.875 6.369 17.608 1.00 94.25 687 SER A O 1
ATOM 5575 N N . GLU A 1 688 ? -36.008 6.912 17.176 1.00 92.94 688 GLU A N 1
ATOM 5576 C CA . GLU A 1 688 ? -36.445 5.526 16.953 1.00 92.94 688 GLU A CA 1
ATOM 5577 C C . GLU A 1 688 ? -35.638 4.838 15.834 1.00 92.94 688 GLU A C 1
ATOM 5579 O O . GLU A 1 688 ? -35.297 3.662 15.942 1.00 92.94 688 GLU A O 1
ATOM 5584 N N . THR A 1 689 ? -35.286 5.567 14.772 1.00 93.25 689 THR A N 1
ATOM 5585 C CA . THR A 1 689 ? -34.494 5.015 13.665 1.00 93.25 689 THR A CA 1
ATOM 5586 C C . THR A 1 689 ? -33.041 4.759 14.065 1.00 93.25 689 THR A C 1
ATOM 5588 O O . THR A 1 689 ? -32.502 3.707 13.731 1.00 93.25 689 THR A O 1
ATOM 5591 N N . CYS A 1 690 ? -32.422 5.649 14.849 1.00 96.00 690 CYS A N 1
ATOM 5592 C CA . CYS A 1 690 ? -31.098 5.402 15.425 1.00 96.00 690 CYS A CA 1
ATOM 5593 C C . CYS A 1 690 ? -31.104 4.169 16.340 1.00 96.00 690 CYS A C 1
ATOM 5595 O O . CYS A 1 690 ? -30.174 3.369 16.284 1.00 96.00 690 CYS A O 1
ATOM 5597 N N . LEU A 1 691 ? -32.158 3.970 17.139 1.00 96.38 691 LEU A N 1
ATOM 5598 C CA . LEU A 1 691 ? -32.291 2.778 17.983 1.00 96.38 691 LEU A CA 1
ATOM 5599 C C . LEU A 1 691 ? -32.408 1.496 17.148 1.00 96.38 691 LEU A C 1
ATOM 5601 O O . LEU A 1 691 ? -31.705 0.538 17.441 1.00 96.38 691 LEU A O 1
ATOM 5605 N N . LYS A 1 692 ? -33.178 1.491 16.051 1.00 94.25 692 LYS A N 1
ATOM 5606 C CA . LYS A 1 692 ? -33.233 0.347 15.114 1.00 94.25 692 LYS A CA 1
ATOM 5607 C C . LYS A 1 692 ? -31.876 0.038 14.479 1.00 94.25 692 LYS A C 1
ATOM 5609 O O . LYS A 1 692 ? -31.502 -1.126 14.366 1.00 94.25 692 LYS A O 1
ATOM 5614 N N . LYS A 1 693 ? -31.119 1.072 14.094 1.00 95.56 693 LYS A N 1
ATOM 5615 C CA . LYS A 1 693 ? -29.742 0.920 13.592 1.00 95.56 693 LYS A CA 1
ATOM 5616 C C . LYS A 1 693 ? -28.824 0.317 14.655 1.00 95.56 693 LYS A C 1
ATOM 5618 O O . LYS A 1 693 ? -28.032 -0.568 14.343 1.00 95.56 693 LYS A O 1
ATOM 5623 N N . ALA A 1 694 ? -28.965 0.746 15.908 1.00 96.69 694 ALA A N 1
ATOM 5624 C CA . ALA A 1 694 ? -28.203 0.203 17.025 1.00 96.69 694 ALA A CA 1
ATOM 5625 C C . ALA A 1 694 ? -28.593 -1.254 17.342 1.00 96.69 694 ALA A C 1
ATOM 5627 O O . ALA A 1 694 ? -27.710 -2.066 17.600 1.00 96.69 694 ALA A O 1
ATOM 5628 N N . GLU A 1 695 ? -29.880 -1.614 17.268 1.00 95.38 695 GLU A N 1
ATOM 5629 C CA . GLU A 1 695 ? -30.365 -2.999 17.408 1.00 95.38 695 GLU A CA 1
ATOM 5630 C C . GLU A 1 695 ? -29.768 -3.906 16.329 1.00 95.38 695 GLU A C 1
ATOM 5632 O O . GLU A 1 695 ? -29.224 -4.966 16.642 1.00 95.38 695 GLU A O 1
ATOM 5637 N N . TYR A 1 696 ? -29.812 -3.464 15.069 1.00 94.06 696 TYR A N 1
ATOM 5638 C CA . TYR A 1 696 ? -29.203 -4.182 13.954 1.00 94.06 696 TYR A CA 1
ATOM 5639 C C . TYR A 1 696 ? -27.698 -4.374 14.175 1.00 94.06 696 TYR A C 1
ATOM 5641 O O . TYR A 1 696 ? -27.221 -5.506 14.181 1.00 94.06 696 TYR A O 1
ATOM 5649 N N . TYR A 1 697 ? -26.957 -3.300 14.456 1.00 95.06 697 TYR A N 1
ATOM 5650 C CA . TYR A 1 697 ? -25.511 -3.393 14.666 1.00 95.06 697 TYR A CA 1
ATOM 5651 C C . TYR A 1 697 ? -25.142 -4.240 15.897 1.00 95.06 697 TYR A C 1
ATOM 5653 O O . TYR A 1 697 ? -24.185 -5.007 15.858 1.00 95.06 697 TYR A O 1
ATOM 5661 N N . SER A 1 698 ? -25.939 -4.191 16.970 1.00 94.88 698 SER A N 1
ATOM 5662 C CA . SER A 1 698 ? -25.766 -5.067 18.136 1.00 94.88 698 SER A CA 1
ATOM 5663 C C . SER A 1 698 ? -25.951 -6.544 17.785 1.00 94.88 698 SER A C 1
ATOM 5665 O O . SER A 1 698 ? -25.187 -7.382 18.262 1.00 94.88 698 SER A O 1
ATOM 5667 N N . SER A 1 699 ? -26.938 -6.873 16.944 1.00 91.25 699 SER A N 1
ATOM 5668 C CA . SER A 1 699 ? -27.155 -8.255 16.497 1.00 91.25 699 SER A CA 1
ATOM 5669 C C . SER A 1 699 ? -25.976 -8.785 15.681 1.00 91.25 699 SER A C 1
ATOM 5671 O O . SER A 1 699 ? -25.535 -9.908 15.904 1.00 91.25 699 SER A O 1
ATOM 5673 N N . VAL A 1 700 ? -25.392 -7.926 14.842 1.00 90.25 700 VAL A N 1
ATOM 5674 C CA . VAL A 1 700 ? -24.193 -8.227 14.054 1.00 90.25 700 VAL A CA 1
ATOM 5675 C C . VAL A 1 700 ? -22.984 -8.495 14.956 1.00 90.25 700 VAL A C 1
ATOM 5677 O O . VAL A 1 700 ? -22.213 -9.412 14.690 1.00 90.25 700 VAL A O 1
ATOM 5680 N N . ILE A 1 701 ? -22.818 -7.737 16.048 1.00 92.69 701 ILE A N 1
ATOM 5681 C CA . ILE A 1 701 ? -21.747 -7.989 17.026 1.00 92.69 701 ILE A CA 1
ATOM 5682 C C . ILE A 1 701 ? -21.920 -9.370 17.672 1.00 92.69 701 ILE A C 1
ATOM 5684 O O . ILE A 1 701 ? -20.942 -10.107 17.767 1.00 92.69 701 ILE A O 1
ATOM 5688 N N . ARG A 1 702 ? -23.135 -9.748 18.091 1.00 90.31 702 ARG A N 1
ATOM 5689 C CA . ARG A 1 702 ? -23.383 -11.074 18.690 1.00 90.31 702 ARG A CA 1
ATOM 5690 C C . ARG A 1 702 ? -23.179 -12.236 17.726 1.00 90.31 702 ARG A C 1
ATOM 5692 O O . ARG A 1 702 ? -22.855 -13.326 18.169 1.00 90.31 702 ARG A O 1
ATOM 5699 N N . GLU A 1 703 ? -23.379 -12.018 16.433 1.00 84.75 703 GLU A N 1
ATOM 5700 C CA . GLU A 1 703 ? -23.138 -13.049 15.425 1.00 84.75 703 GLU A CA 1
ATOM 5701 C C . GLU A 1 703 ? -21.644 -13.372 15.278 1.00 84.75 703 GLU A C 1
ATOM 5703 O O . GLU A 1 703 ? -21.271 -14.532 15.128 1.00 84.75 703 GLU A O 1
ATOM 5708 N N . VAL A 1 704 ? -20.785 -12.350 15.357 1.00 83.38 704 VAL A N 1
ATOM 5709 C CA . VAL A 1 704 ? -19.339 -12.493 15.115 1.00 83.38 704 VAL A CA 1
ATOM 5710 C C . VAL A 1 704 ? -18.547 -12.798 16.384 1.00 83.38 704 VAL A C 1
ATOM 5712 O O . VAL A 1 704 ? -17.484 -13.419 16.330 1.00 83.38 704 VAL A O 1
ATOM 5715 N N . PHE A 1 705 ? -18.999 -12.307 17.533 1.00 88.06 705 PHE A N 1
ATOM 5716 C CA . PHE A 1 705 ? -18.317 -12.530 18.801 1.00 88.06 705 PHE A CA 1
ATOM 5717 C C . PHE A 1 705 ? -18.848 -13.801 19.465 1.00 88.06 705 PHE A C 1
ATOM 5719 O O . PHE A 1 705 ? -20.051 -14.033 19.505 1.00 88.06 705 PHE A O 1
ATOM 5726 N N . ASP A 1 706 ? -17.948 -14.603 20.037 1.00 87.69 706 ASP A N 1
ATOM 5727 C CA . ASP A 1 706 ? -18.317 -15.679 20.952 1.00 87.69 706 ASP A CA 1
ATOM 5728 C C . ASP A 1 706 ? -18.962 -15.063 22.197 1.00 87.69 706 ASP A C 1
ATOM 5730 O O . ASP A 1 706 ? -18.288 -14.554 23.103 1.00 87.69 706 ASP A O 1
ATOM 5734 N N . ASP A 1 707 ? -20.292 -15.095 22.204 1.00 88.94 707 ASP A N 1
ATOM 5735 C CA . ASP A 1 707 ? -21.148 -14.547 23.243 1.00 88.94 707 ASP A CA 1
ATOM 5736 C C . ASP A 1 707 ? -21.594 -15.604 24.267 1.00 88.94 707 ASP A C 1
ATOM 5738 O O . ASP A 1 707 ? -22.397 -15.314 25.158 1.00 88.94 707 ASP A O 1
ATOM 5742 N N . SER A 1 708 ? -21.038 -16.820 24.206 1.00 88.81 708 SER A N 1
ATOM 5743 C CA . SER A 1 708 ? -21.440 -17.945 25.061 1.00 88.81 708 SER A CA 1
ATOM 5744 C C . SER A 1 708 ? -21.288 -17.666 26.560 1.00 88.81 708 SER A C 1
ATOM 5746 O O . SER A 1 708 ? -22.027 -18.223 27.377 1.00 88.81 708 SER A O 1
ATOM 5748 N N . ASN A 1 709 ? -20.352 -16.782 26.919 1.00 89.88 709 ASN A N 1
ATOM 5749 C CA . ASN A 1 709 ? -20.099 -16.332 28.289 1.00 89.88 709 ASN A CA 1
ATOM 5750 C C . ASN A 1 709 ? -20.566 -14.890 28.555 1.00 89.88 709 ASN A C 1
ATOM 5752 O O . ASN A 1 709 ? -20.326 -14.354 29.639 1.00 89.88 709 ASN A O 1
ATOM 5756 N N . TRP A 1 710 ? -21.218 -14.239 27.591 1.00 94.88 710 TRP A N 1
ATOM 5757 C CA . TRP A 1 710 ? -21.737 -12.885 27.760 1.00 94.88 710 TRP A CA 1
ATOM 5758 C C . TRP A 1 710 ? -23.020 -12.888 28.602 1.00 94.88 710 TRP A C 1
ATOM 5760 O O . TRP A 1 710 ? -23.720 -13.901 28.697 1.00 94.88 710 TRP A O 1
ATOM 5770 N N . PRO A 1 711 ? -23.369 -11.756 29.239 1.00 94.62 711 PRO A N 1
ATOM 5771 C CA . PRO A 1 711 ? -24.681 -11.614 29.856 1.00 94.62 711 PRO A CA 1
ATOM 5772 C C . PRO A 1 711 ? -25.804 -11.735 28.810 1.00 94.62 711 PRO A C 1
ATOM 5774 O O . PRO A 1 711 ? -25.613 -11.440 27.628 1.00 94.62 711 PRO A O 1
ATOM 5777 N N . GLU A 1 712 ? -27.004 -12.116 29.269 1.00 93.81 712 GLU A N 1
ATOM 5778 C CA . GLU A 1 712 ? -28.207 -12.222 28.420 1.00 93.81 712 GLU A CA 1
ATOM 5779 C C . GLU A 1 712 ? -28.479 -10.924 27.648 1.00 93.81 712 GLU A C 1
ATOM 5781 O O . GLU A 1 712 ? -28.883 -10.969 26.490 1.00 93.81 712 GLU A O 1
ATOM 5786 N N . LYS A 1 713 ? -28.212 -9.777 28.282 1.00 94.88 713 LYS A N 1
ATOM 5787 C CA . LYS A 1 713 ? -28.144 -8.470 27.635 1.00 94.88 713 LYS A CA 1
ATOM 5788 C C . LYS A 1 713 ? -26.854 -7.771 28.035 1.00 94.88 713 LYS A C 1
ATOM 5790 O O . LYS A 1 713 ? -26.510 -7.735 29.216 1.00 94.88 713 LYS A O 1
ATOM 5795 N N . THR A 1 714 ? -26.132 -7.240 27.061 1.00 96.81 714 THR A N 1
ATOM 5796 C CA . THR A 1 714 ? -24.980 -6.367 27.296 1.00 96.81 714 THR A CA 1
ATOM 5797 C C . THR A 1 714 ? -25.444 -4.968 27.703 1.00 96.81 714 THR A C 1
ATOM 5799 O O . THR A 1 714 ? -26.620 -4.625 27.575 1.00 96.81 714 THR A O 1
ATOM 5802 N N . PHE A 1 715 ? -24.517 -4.129 28.174 1.00 96.62 715 PHE A N 1
ATOM 5803 C CA . PHE A 1 715 ? -24.850 -2.767 28.594 1.00 96.62 715 PHE A CA 1
ATOM 5804 C C . PHE A 1 715 ? -25.545 -1.965 27.479 1.00 96.62 715 PHE A C 1
ATOM 5806 O O . PHE A 1 715 ? -26.568 -1.331 27.724 1.00 96.62 715 PHE A O 1
ATOM 5813 N N . TRP A 1 716 ? -25.037 -2.015 26.241 1.00 96.69 716 TRP A N 1
ATOM 5814 C CA . TRP A 1 716 ? -25.658 -1.288 25.129 1.00 96.69 716 TRP A CA 1
ATOM 5815 C C . TRP A 1 716 ? -27.032 -1.854 24.754 1.00 96.69 716 TRP A C 1
ATOM 5817 O O . TRP A 1 716 ? -27.919 -1.083 24.406 1.00 96.69 716 TRP A O 1
ATOM 5827 N N . GLU A 1 717 ? -27.251 -3.166 24.867 1.00 97.56 717 GLU A N 1
ATOM 5828 C CA . GLU A 1 717 ? -28.557 -3.790 24.608 1.00 97.56 717 GLU A CA 1
ATOM 5829 C C . GLU A 1 717 ? -29.606 -3.400 25.654 1.00 97.56 717 GLU A C 1
ATOM 5831 O O . GLU A 1 717 ? -30.777 -3.201 25.321 1.00 97.56 717 GLU A O 1
ATOM 5836 N N . GLU A 1 718 ? -29.200 -3.273 26.919 1.00 96.75 718 GLU A N 1
ATOM 5837 C CA . GLU A 1 718 ? -30.061 -2.747 27.978 1.00 96.75 718 GLU A CA 1
ATOM 5838 C C . GLU A 1 718 ? -30.446 -1.288 27.708 1.00 96.75 718 GLU A C 1
ATOM 5840 O O . GLU A 1 718 ? -31.627 -0.945 27.795 1.00 96.75 718 GLU A O 1
ATOM 5845 N N . GLU A 1 719 ? -29.483 -0.448 27.319 1.00 96.44 719 GLU A N 1
ATOM 5846 C CA . GLU A 1 719 ? -29.722 0.963 26.997 1.00 96.44 719 GLU A CA 1
ATOM 5847 C C . GLU A 1 719 ? -30.625 1.139 25.771 1.00 96.44 719 GLU A C 1
ATOM 5849 O O . GLU A 1 719 ? -31.564 1.936 25.806 1.00 96.44 719 GLU A O 1
ATOM 5854 N N . ILE A 1 720 ? -30.399 0.362 24.709 1.00 96.62 720 ILE A N 1
ATOM 5855 C CA . ILE A 1 720 ? -31.252 0.349 23.515 1.00 96.62 720 ILE A CA 1
ATOM 5856 C C . ILE A 1 720 ? -32.691 -0.013 23.901 1.00 96.62 720 ILE A C 1
ATOM 5858 O O . ILE A 1 720 ? -33.620 0.733 23.591 1.00 96.62 720 ILE A O 1
ATOM 5862 N N . ALA A 1 721 ? -32.884 -1.111 24.640 1.00 94.25 721 ALA A N 1
ATOM 5863 C CA . ALA A 1 721 ? -34.214 -1.554 25.054 1.00 94.25 721 ALA A CA 1
ATOM 5864 C C . ALA A 1 721 ? -34.925 -0.511 25.935 1.00 94.25 721 ALA A C 1
ATOM 5866 O O . ALA A 1 721 ? -36.095 -0.198 25.706 1.00 94.25 721 ALA A O 1
ATOM 5867 N N . ALA A 1 722 ? -34.214 0.073 26.904 1.00 93.62 722 ALA A N 1
ATOM 5868 C CA . ALA A 1 722 ? -34.760 1.094 27.793 1.00 93.62 722 ALA A CA 1
ATOM 5869 C C . ALA A 1 722 ? -35.195 2.361 27.034 1.00 93.62 722 ALA A C 1
ATOM 5871 O O . ALA A 1 722 ? -36.216 2.972 27.362 1.00 93.62 722 ALA A O 1
ATOM 5872 N N . GLN A 1 723 ? -34.449 2.773 26.008 1.00 92.75 723 GLN A N 1
ATOM 5873 C CA . GLN A 1 723 ? -34.807 3.928 25.183 1.00 92.75 723 GLN A CA 1
ATOM 5874 C C . GLN A 1 723 ? -35.960 3.627 24.213 1.00 92.75 723 GLN A C 1
ATOM 5876 O O . GLN A 1 723 ? -36.843 4.475 24.033 1.00 92.75 723 GLN A O 1
ATOM 5881 N N . SER A 1 724 ? -36.014 2.417 23.648 1.00 88.56 724 SER A N 1
ATOM 5882 C CA . SER A 1 724 ? -37.110 1.970 22.776 1.00 88.56 724 SER A CA 1
ATOM 5883 C C . SER A 1 724 ? -38.452 1.929 23.523 1.00 88.56 724 SER A C 1
ATOM 5885 O O . SER A 1 724 ? -39.465 2.408 23.006 1.00 88.56 724 SER A O 1
ATOM 5887 N N . GLU A 1 725 ? -38.470 1.461 24.777 1.00 84.19 725 GLU A N 1
ATOM 5888 C CA . GLU A 1 725 ? -39.670 1.461 25.632 1.00 84.19 725 GLU A CA 1
ATOM 5889 C C . GLU A 1 725 ? -40.170 2.887 25.937 1.00 84.19 725 GLU A C 1
ATOM 5891 O O . GLU A 1 725 ? -41.358 3.186 25.783 1.00 84.19 725 GLU A O 1
ATOM 5896 N N . ASN A 1 726 ? -39.259 3.804 26.283 1.00 75.31 726 ASN A N 1
ATOM 5897 C CA . ASN A 1 726 ? -39.590 5.207 26.566 1.00 75.31 726 ASN A CA 1
ATOM 5898 C C . ASN A 1 726 ? -40.088 5.978 25.328 1.00 75.31 726 ASN A C 1
ATOM 5900 O O . ASN A 1 726 ? -40.872 6.925 25.451 1.00 75.31 726 ASN A O 1
ATOM 5904 N N . SER A 1 727 ? -39.633 5.592 24.136 1.00 63.88 727 SER A N 1
ATOM 5905 C CA . SER A 1 727 ? -40.060 6.189 22.866 1.00 63.88 727 SER A CA 1
ATOM 5906 C C . SER A 1 727 ? -41.477 5.749 22.486 1.00 63.88 727 SER A C 1
ATOM 5908 O O . SER A 1 727 ? -42.290 6.578 22.070 1.00 63.88 727 SER A O 1
ATOM 5910 N N . GLY A 1 728 ? -41.814 4.477 22.732 1.00 58.22 728 GLY A N 1
ATOM 5911 C CA . GLY A 1 728 ? -43.162 3.937 22.542 1.00 58.22 728 GLY A CA 1
ATOM 5912 C C . GLY A 1 728 ? -44.215 4.567 23.464 1.00 58.22 728 GLY A C 1
ATOM 5913 O O . GLY A 1 728 ? -45.335 4.821 23.024 1.00 58.22 728 GLY A O 1
ATOM 5914 N N . GLU A 1 729 ? -43.860 4.896 24.712 1.00 53.06 729 GLU A N 1
ATOM 5915 C CA . GLU A 1 729 ? -44.762 5.596 25.645 1.00 53.06 729 GLU A CA 1
ATOM 5916 C C . GLU A 1 729 ? -44.987 7.079 25.300 1.00 53.06 729 GLU A C 1
ATOM 5918 O O . GLU A 1 729 ? -46.031 7.625 25.645 1.00 53.06 729 GLU A O 1
ATOM 5923 N N . LYS A 1 730 ? -44.049 7.745 24.610 1.00 52.59 730 LYS A N 1
ATOM 5924 C CA . LYS A 1 730 ? -44.219 9.139 24.143 1.00 52.59 730 LYS A CA 1
ATOM 5925 C C . LYS A 1 730 ? -45.054 9.252 22.861 1.00 52.59 730 LYS A C 1
ATOM 5927 O O . LYS A 1 730 ? -45.570 10.335 22.578 1.00 52.59 730 LYS A O 1
ATOM 5932 N N . ALA A 1 731 ? -45.149 8.177 22.077 1.00 46.62 731 ALA A N 1
ATOM 5933 C CA . ALA A 1 731 ? -45.930 8.118 20.839 1.00 46.62 731 ALA A CA 1
ATOM 5934 C C . ALA A 1 731 ? -47.401 7.695 21.056 1.00 46.62 731 ALA A C 1
ATOM 5936 O O . ALA A 1 731 ? -48.223 7.878 20.151 1.00 46.62 731 ALA A O 1
ATOM 5937 N N . ALA A 1 732 ? -47.728 7.148 22.234 1.00 40.31 732 ALA A N 1
ATOM 5938 C CA . ALA A 1 732 ? -49.080 6.796 22.683 1.00 40.31 732 ALA A CA 1
ATOM 5939 C C . ALA A 1 732 ? -49.758 7.954 23.437 1.00 40.31 732 ALA A C 1
ATOM 5941 O O . ALA A 1 732 ? -51.000 8.090 23.300 1.00 40.31 732 ALA A O 1
#

pLDDT: mean 76.8, std 20.08, range [23.08, 98.31]

Radius of gyration: 30.6 Å; chains: 1; bounding box: 87×63×111 Å

Secondary structure (DSSP, 8-state):
----STTSTHHHHHHHHHHHHHHTTS----PPP---------------------PPP----PPPPPHHHHHHHHHHHHTT--GGGGTT-HHHHHHHHHHHHT-GGGGGGHHHHHHTHHHHHHH--GGGHHHHHHHHHH-EEEEE--SS-EEEEEGGGTEEEEESSS-GGG-HHHHHHHHHHHHHHHHT-SSSSPPPPEEE-SS-EE-GGG--HHHHHTTSSS--EEE--HHHHHHHHHHHHIIIIISS--SSHHHHHHHHHHHHHH-HHHHHHHHSSTTHHHHHHHHHHHTT--HHHHHHHHHHHHHHHH--SPPPTT---HHHHHHHHHHHHH-S-GGG-HHHHHHHHHHHHSTT-TT-PPPSSGGGGGT---HHHHHHHHHHHHTT-TTS-TTEEEPPPEEEEETTEEEEEEEEEESSTT----EEEEEEETTTTEEEEEEEE-----SS-------THHHHHHHHTTB---GGGGSPPPP---TTTHHHHHHHHHHHHHHT-EEE-GGGS-TTT-PPP---HHHHHHHHHHHHHHHTTSPTTHHHHH-BTT--EEEEEEESS--S-SEEEEEETTEEEEEEEEE-SSHHHHTTHHHHHHHHHHHHHHHHHHHHHTT-SS-S--HHHHHTTS-TT----SS--HHHHHHHHHHHTTT-SSGGGGS-HHHHHHHHHHHHHTT----HHHHHHHHHHHHHHHHHS--TTS-SS-HHHHHHHHHHHHHHHHH-